Protein AF-A0A4U1ACB8-F1 (afdb_monomer)

pLDDT: mean 72.55, std 18.59, range [27.52, 96.5]

Secondary structure (DSSP, 8-state):
-HHHHHHHHHHHHHHHHHS---EEEEEETTTTEEEEESSHHHHHHHHHHTT-SEEEEE-TT--EEEEEE-TTT--EEEEPS--SS--GGGEEEEHHHHHHHHHHHHHHHHHHHHHHHHHHSS--HHHHHHHHHHHHHHHHH---HHHHHHHHHHHHHHHHH-HHHHHHHHHH-HHHHHHHHHHHHHHHHHHHHHHHHHHTTS------PPEEEEE-SS--SSS----PPPPHHHHTTEEEETTEEEETTS-EEEE-SSEEEES---HHHHHHHHHHHHHTT-SEEEEES-HHHHHHHHHHHHHTT-EEES----HHHHHHHHHHHT---------------S---HHHHHHHHHHHS-HHHHHHH-GGGHHHHHHHHHHHHHHHHTT--HHHHHHHHHHHHHHHHHHHHTTPPP----PPP--------------

Solvent-accessible surface area (backbone atoms only — not comparable to full-atom values): 24998 Å² total; per-residue (Å²): 130,71,68,64,61,52,51,59,47,54,50,50,51,52,51,64,68,69,50,59,58,63,33,30,42,34,64,31,82,90,71,84,40,73,47,79,35,59,37,62,67,55,42,52,53,50,24,59,74,57,70,37,62,52,35,35,40,32,40,50,88,67,51,77,40,45,32,34,55,40,85,87,80,70,45,50,24,31,45,59,92,82,68,96,64,98,53,88,85,45,55,78,44,47,45,67,59,52,42,54,50,49,20,53,53,27,41,48,51,46,50,51,51,52,53,55,53,68,72,53,82,70,74,55,63,69,57,34,34,52,50,33,53,50,41,54,58,27,55,73,36,36,73,52,68,69,48,42,42,59,43,18,40,54,51,41,54,45,37,73,74,34,66,49,23,32,51,40,32,52,73,77,32,49,67,56,48,53,52,21,48,54,49,34,48,56,44,52,59,51,50,52,54,49,56,51,61,75,62,67,84,71,83,94,79,88,79,83,54,65,25,35,43,28,61,62,50,96,76,67,89,76,71,75,88,70,78,61,76,70,55,76,79,50,60,81,55,36,54,74,57,91,55,33,36,35,32,91,87,71,49,44,39,36,50,70,85,54,37,38,38,23,74,61,69,49,65,68,61,42,49,50,52,47,52,52,41,46,68,69,65,48,52,31,34,35,38,46,50,44,69,68,39,35,50,48,44,44,36,54,33,47,64,73,71,28,46,69,40,78,62,86,85,52,74,68,52,52,53,51,32,25,62,75,59,71,51,78,84,83,81,89,81,82,88,79,76,88,82,81,84,90,73,81,48,71,35,45,50,52,18,54,40,48,72,74,43,56,52,69,60,26,18,72,77,38,66,83,36,43,44,45,32,53,48,54,51,52,51,52,54,47,36,50,75,72,66,48,52,73,71,56,41,50,53,52,49,54,51,51,53,52,54,51,32,60,32,24,54,72,69,40,74,62,76,76,82,82,75,81,76,77,77,78,77,77,81,78,88,75,89,87,91,86,134

Foldseek 3Di:
DQPVLLVVLVVVLVVLVPFDAWWKWAAQPVPRDIDIDQEPVVVVVVCVVSVHQWIWIAHSVGDIWIWGQDPPPRFIFTFAPDDPDDDPVRGDGGSVVVLVVLLVVLLVQLVVLLVSCVVNVDDDLVSLLSSLVSLVSSLSNHDDPVSNLSSLLSLVVSVVVPVSSVVNCVVPPVPSVVSSCVSNVVVVVVVVVVVVVVVPPDDDDDDQDKKKKFQPDLDQPDDDPPPQDQPPVCVVQWDDDPQKTAGPVGWIWGHPRRMIIGSDLDLVVLLSVLVVCVSSVRQEIEIDTDLSSLLSNCLNSVLVNHHYHPDDDDPVSVVVSCVSNVNPPDDDDDDDDDDDDDDCDPLNVLLVLLLPDDQVVSCVVPVLSVQLSVVLVVQLVVCVVVPHDPVSSVVSSVVSSVVQSVCSNVVHHDHDDDDPDDPPPPPPDDDDDDD

Radius of gyration: 29.56 Å; Cα contacts (8 Å, |Δi|>4): 516; chains: 1; bounding box: 98×89×75 Å

Sequence (435 aa):
MSKSTNNDFVEKLKYDLSKPKDRFEIHNPLYDSKKEVNTSQEAIKEANLVGSSRFQYITPEGKVYQIGKNKNDERWYQIERNPKYLNEKNYTLSLVDIQKSIDRKNLQSIRDNEKLRAALKEADPETNIKMAKADILSFRKIQDIGAQKAAAEIMAKNANTYPDYKKEIIKTSPETLRKIVEIASIKKSKSQFVAQKSQNNNNKKTSHSENTIESDEIFTASEPEKNPVLPPDLEKEYTKVGNKYYAENGSSFEDKGNRIETQSNEERVTSSMILIAKARGWNEIKVSGSESFKKEAWIEANSKGMHVKGYIPQRQDKEELSKRTGKMDYKRDGNQEEPESKSDTHSKKMAKTWATKDPQEAARIYPELANATALAVAIDKRAEADGLNPAQRAVVAARTKQNIINSIEKGNLPRMKIREEVEITTNRNEKELVR

Nearest PDB structures (foldseek):
  5om0-assembly2_B  TM=4.636E-01  e=6.109E+00  Homo sapiens
  5ulm-assembly1_A  TM=4.538E-01  e=9.023E+00  Homo sapiens

Mean predicted aligned error: 20.22 Å

Structure (mmCIF, N/CA/C/O backbone):
data_AF-A0A4U1ACB8-F1
#
_entry.id   AF-A0A4U1ACB8-F1
#
loop_
_atom_site.group_PDB
_atom_site.id
_atom_site.type_symbol
_atom_site.label_atom_id
_atom_site.label_alt_id
_atom_site.label_comp_id
_atom_site.label_asym_id
_atom_site.label_entity_id
_atom_site.label_seq_id
_atom_site.pdbx_PDB_ins_code
_atom_site.Cartn_x
_atom_site.Cartn_y
_atom_site.Cartn_z
_atom_site.occupancy
_atom_site.B_iso_or_equiv
_atom_site.auth_seq_id
_atom_site.auth_comp_id
_atom_site.auth_asym_id
_atom_site.auth_atom_id
_atom_site.pdbx_PDB_model_num
ATOM 1 N N . MET A 1 1 ? 44.678 0.855 -6.765 1.00 46.09 1 MET A N 1
ATOM 2 C CA . MET A 1 1 ? 43.722 1.292 -5.719 1.00 46.09 1 MET A CA 1
ATOM 3 C C . MET A 1 1 ? 42.396 0.501 -5.683 1.00 46.09 1 MET A C 1
ATOM 5 O O . MET A 1 1 ? 41.599 0.788 -4.808 1.00 46.09 1 MET A O 1
ATOM 9 N N . SER A 1 2 ? 42.135 -0.511 -6.536 1.00 54.66 2 SER A N 1
ATOM 10 C CA . SER A 1 2 ? 40.801 -1.160 -6.627 1.00 54.66 2 SER A CA 1
ATOM 11 C C . SER A 1 2 ? 40.541 -2.370 -5.711 1.00 54.66 2 SER A C 1
ATOM 13 O O . SER A 1 2 ? 39.385 -2.703 -5.479 1.00 54.66 2 SER A O 1
ATOM 15 N N . LYS A 1 3 ? 41.571 -3.048 -5.179 1.00 53.16 3 LYS A N 1
ATOM 16 C CA . LYS A 1 3 ? 41.375 -4.236 -4.317 1.00 53.16 3 LYS A CA 1
ATOM 17 C C . LYS A 1 3 ? 40.995 -3.890 -2.869 1.00 53.16 3 LYS A C 1
ATOM 19 O O . LYS A 1 3 ? 40.205 -4.612 -2.274 1.00 53.16 3 LYS A O 1
ATOM 24 N N . SER A 1 4 ? 41.515 -2.782 -2.330 1.00 55.88 4 SER A N 1
ATOM 25 C CA . SER A 1 4 ? 41.241 -2.349 -0.946 1.00 55.88 4 SER A CA 1
ATOM 26 C C . SER A 1 4 ? 39.773 -1.962 -0.754 1.00 55.88 4 SER A C 1
ATOM 28 O O . SER A 1 4 ? 39.135 -2.409 0.189 1.00 55.88 4 SER A O 1
ATOM 30 N N . THR A 1 5 ? 39.207 -1.212 -1.703 1.00 62.00 5 THR A N 1
ATOM 31 C CA . THR A 1 5 ? 37.811 -0.755 -1.664 1.00 62.00 5 THR A CA 1
ATOM 32 C C . THR A 1 5 ? 36.798 -1.887 -1.818 1.00 62.00 5 THR A C 1
ATOM 34 O O . THR A 1 5 ? 35.727 -1.817 -1.220 1.00 62.00 5 THR A O 1
ATOM 37 N N . ASN A 1 6 ? 37.120 -2.939 -2.581 1.00 66.38 6 ASN A N 1
ATOM 38 C CA . ASN A 1 6 ? 36.239 -4.103 -2.703 1.00 66.38 6 ASN A CA 1
ATOM 39 C C . ASN A 1 6 ? 36.215 -4.938 -1.409 1.00 66.38 6 ASN A C 1
ATOM 41 O O . ASN A 1 6 ? 35.159 -5.409 -0.995 1.00 66.38 6 ASN A O 1
ATOM 45 N N . ASN A 1 7 ? 37.358 -5.073 -0.729 1.00 71.12 7 ASN A N 1
ATOM 46 C CA . ASN A 1 7 ? 37.440 -5.836 0.517 1.00 71.12 7 ASN A CA 1
ATOM 47 C C . ASN A 1 7 ? 36.688 -5.144 1.668 1.00 71.12 7 ASN A C 1
ATOM 49 O O . ASN A 1 7 ? 35.849 -5.770 2.313 1.00 71.12 7 ASN A O 1
ATOM 53 N N . ASP A 1 8 ? 36.897 -3.837 1.855 1.00 74.38 8 ASP A N 1
ATOM 54 C CA . ASP A 1 8 ? 36.183 -3.047 2.872 1.00 74.38 8 ASP A CA 1
ATOM 55 C C . ASP A 1 8 ? 34.660 -3.080 2.659 1.00 74.38 8 ASP A C 1
ATOM 57 O O . ASP A 1 8 ? 33.867 -3.099 3.604 1.00 74.38 8 ASP A O 1
ATOM 61 N N . PHE A 1 9 ? 34.233 -3.129 1.396 1.00 72.81 9 PHE A N 1
ATOM 62 C CA . PHE A 1 9 ? 32.828 -3.236 1.035 1.00 72.81 9 PHE A CA 1
ATOM 63 C C . PHE A 1 9 ? 32.216 -4.596 1.384 1.00 72.81 9 PHE A C 1
ATOM 65 O O . PHE A 1 9 ? 31.145 -4.653 1.996 1.00 72.81 9 PHE A O 1
ATOM 72 N N . VAL A 1 10 ? 32.880 -5.688 1.002 1.00 76.69 10 VAL A N 1
ATOM 73 C CA . VAL A 1 10 ? 32.415 -7.045 1.309 1.00 76.69 10 VAL A CA 1
ATOM 74 C C . VAL A 1 10 ? 32.323 -7.246 2.822 1.00 76.69 10 VAL A C 1
ATOM 76 O O . VAL A 1 10 ? 31.348 -7.832 3.297 1.00 76.69 10 VAL A O 1
ATOM 79 N N . GLU A 1 11 ? 33.273 -6.707 3.588 1.00 81.81 11 GLU A N 1
ATOM 80 C CA . GLU A 1 11 ? 33.226 -6.727 5.052 1.00 81.81 11 GLU A CA 1
ATOM 81 C C . GLU A 1 11 ? 32.053 -5.914 5.612 1.00 81.81 11 GLU A C 1
ATOM 83 O O . GLU A 1 11 ? 31.327 -6.402 6.481 1.00 81.81 11 GLU A O 1
ATOM 88 N N . LYS A 1 12 ? 31.762 -4.731 5.055 1.00 78.19 12 LYS A N 1
ATOM 89 C CA . LYS A 1 12 ? 30.578 -3.951 5.448 1.00 78.19 12 LYS A CA 1
ATOM 90 C C . LYS A 1 12 ? 29.266 -4.696 5.175 1.00 78.19 12 LYS A C 1
ATOM 92 O O . LYS A 1 12 ? 28.384 -4.702 6.029 1.00 78.19 12 LYS A O 1
ATOM 97 N N . LEU A 1 13 ? 29.139 -5.368 4.029 1.00 79.62 13 LEU A N 1
ATOM 98 C CA . LEU A 1 13 ? 27.970 -6.198 3.705 1.00 79.62 13 LEU A CA 1
ATOM 99 C C . LEU A 1 13 ? 27.819 -7.390 4.651 1.00 79.62 13 LEU A C 1
ATOM 101 O O . LEU A 1 13 ? 26.709 -7.683 5.096 1.00 79.62 13 LEU A O 1
ATOM 105 N N . LYS A 1 14 ? 28.922 -8.083 4.959 1.00 80.88 14 LYS A N 1
ATOM 106 C CA . LYS A 1 14 ? 28.925 -9.180 5.936 1.00 80.88 14 LYS A CA 1
ATOM 107 C C . LYS A 1 14 ? 28.466 -8.679 7.302 1.00 80.88 14 LYS A C 1
ATOM 109 O O . LYS A 1 14 ? 27.591 -9.297 7.903 1.00 80.88 14 LYS A O 1
ATOM 114 N N . TYR A 1 15 ? 29.002 -7.545 7.748 1.00 79.94 15 TYR A N 1
ATOM 115 C CA . TYR A 1 15 ? 28.613 -6.894 8.995 1.00 79.94 15 TYR A CA 1
ATOM 116 C C . TYR A 1 15 ? 27.130 -6.489 9.003 1.00 79.94 15 TYR A C 1
ATOM 118 O O . TYR A 1 15 ? 26.403 -6.741 9.964 1.00 79.94 15 TYR A O 1
ATOM 126 N N . ASP A 1 16 ? 26.631 -5.908 7.911 1.00 76.06 16 ASP A N 1
ATOM 127 C CA . ASP A 1 16 ? 25.232 -5.498 7.809 1.00 76.06 16 ASP A CA 1
ATOM 128 C C . ASP A 1 16 ? 24.259 -6.680 7.760 1.00 76.06 16 ASP A C 1
ATOM 130 O O . ASP A 1 16 ? 23.124 -6.537 8.223 1.00 76.06 16 ASP A O 1
ATOM 134 N N . LEU A 1 17 ? 24.670 -7.828 7.221 1.00 81.81 17 LEU A N 1
ATOM 135 C CA . LEU A 1 17 ? 23.881 -9.061 7.218 1.00 81.81 17 LEU A CA 1
ATOM 136 C C . LEU A 1 17 ? 23.924 -9.798 8.562 1.00 81.81 17 LEU A C 1
ATOM 138 O O . LEU A 1 17 ? 22.952 -10.471 8.896 1.00 81.81 17 LEU A O 1
ATOM 142 N N . SER A 1 18 ? 25.015 -9.680 9.322 1.00 81.88 18 SER A N 1
ATOM 143 C CA . SER A 1 18 ? 25.175 -10.363 10.611 1.00 81.88 18 SER A CA 1
ATOM 144 C C . SER A 1 18 ? 24.555 -9.605 11.784 1.00 81.88 18 SER A C 1
ATOM 146 O O . SER A 1 18 ? 24.170 -10.227 12.774 1.00 81.88 18 SER A O 1
ATOM 148 N N . LYS A 1 19 ? 24.436 -8.272 11.698 1.00 80.50 19 LYS A N 1
ATOM 149 C CA . LYS A 1 19 ? 23.910 -7.475 12.811 1.00 80.50 19 LYS A CA 1
ATOM 150 C C . LYS A 1 19 ? 22.409 -7.714 13.043 1.00 80.50 19 LYS A C 1
ATOM 152 O O . LYS A 1 19 ? 21.638 -7.732 12.072 1.00 80.50 19 LYS A O 1
ATOM 157 N N . PRO A 1 20 ? 21.966 -7.802 14.313 1.00 83.88 20 PRO A N 1
ATOM 158 C CA . PRO A 1 20 ? 20.549 -7.798 14.649 1.00 83.88 20 PRO A CA 1
ATOM 159 C C . PRO A 1 20 ? 19.839 -6.597 14.019 1.00 83.88 20 PRO A C 1
ATOM 161 O O . PRO A 1 20 ? 20.413 -5.520 13.849 1.00 83.88 20 PRO A O 1
ATOM 164 N N . LYS A 1 21 ? 18.577 -6.778 13.640 1.00 88.62 21 LYS A N 1
ATOM 165 C CA . LYS A 1 21 ? 17.754 -5.728 13.027 1.00 88.62 21 LYS A CA 1
ATOM 166 C C . LYS A 1 21 ? 16.646 -5.317 13.983 1.00 88.62 21 LYS A C 1
ATOM 168 O O . LYS A 1 21 ? 16.281 -6.092 14.866 1.00 88.62 21 LYS A O 1
ATOM 173 N N . ASP A 1 22 ? 16.081 -4.134 13.743 1.00 92.56 22 ASP A N 1
ATOM 174 C CA . ASP A 1 22 ? 14.828 -3.716 14.371 1.00 92.56 22 ASP A CA 1
ATOM 175 C C . ASP A 1 22 ? 13.789 -4.846 14.203 1.00 92.56 22 ASP A C 1
ATOM 177 O O . ASP A 1 22 ? 13.553 -5.304 13.075 1.00 92.56 22 ASP A O 1
ATOM 181 N N . ARG A 1 23 ? 13.229 -5.341 15.310 1.00 95.19 23 ARG A N 1
ATOM 182 C CA . ARG A 1 23 ? 12.239 -6.430 15.328 1.00 95.19 23 ARG A CA 1
ATOM 183 C C . ARG A 1 23 ? 11.245 -6.256 16.468 1.00 95.19 23 ARG A C 1
ATOM 185 O O . ARG A 1 23 ? 11.516 -5.533 17.428 1.00 95.19 23 ARG A O 1
ATOM 192 N N . PHE A 1 24 ? 10.112 -6.934 16.361 1.00 96.50 24 PHE A N 1
ATOM 193 C CA . PHE A 1 24 ? 9.108 -6.988 17.414 1.00 96.50 24 PHE A CA 1
ATOM 194 C C . PHE A 1 24 ? 8.981 -8.417 17.935 1.00 96.50 24 PHE A C 1
ATOM 196 O O . PHE A 1 24 ? 8.950 -9.352 17.139 1.00 96.50 24 PHE A O 1
ATOM 203 N N . GLU A 1 25 ? 8.895 -8.580 19.252 1.00 96.25 25 GLU A N 1
ATOM 204 C CA . GLU A 1 25 ? 8.703 -9.879 19.902 1.00 96.25 25 GLU A CA 1
ATOM 205 C C . GLU A 1 25 ? 7.359 -9.900 20.632 1.00 96.25 25 GLU A C 1
ATOM 207 O O . GLU A 1 25 ? 7.108 -9.092 21.532 1.00 96.25 25 GLU A O 1
ATOM 212 N N . ILE A 1 26 ? 6.494 -10.836 20.246 1.00 95.25 26 ILE A N 1
ATOM 213 C CA . ILE A 1 26 ? 5.162 -11.027 20.813 1.00 95.25 26 ILE A CA 1
ATOM 214 C C . ILE A 1 26 ? 5.190 -12.303 21.639 1.00 95.25 26 ILE A C 1
ATOM 216 O O . ILE A 1 26 ? 5.499 -13.378 21.128 1.00 95.25 26 ILE A O 1
ATOM 220 N N . HIS A 1 27 ? 4.878 -12.176 22.926 1.00 88.38 27 HIS A N 1
ATOM 221 C CA . HIS A 1 27 ? 4.777 -13.315 23.824 1.00 88.38 27 HIS A CA 1
ATOM 222 C C . HIS A 1 27 ? 3.375 -13.918 23.748 1.00 88.38 27 HIS A C 1
ATOM 224 O O . HIS A 1 27 ? 2.382 -13.202 23.886 1.00 88.38 27 HIS A O 1
ATOM 230 N N . ASN A 1 28 ? 3.311 -15.228 23.539 1.00 80.88 28 ASN A N 1
ATOM 231 C CA . ASN A 1 28 ? 2.083 -15.995 23.584 1.00 80.88 28 ASN A CA 1
ATOM 232 C C . ASN A 1 28 ? 1.933 -16.613 24.987 1.00 80.88 28 ASN A C 1
ATOM 234 O O . ASN A 1 28 ? 2.657 -17.562 25.302 1.00 80.88 28 ASN A O 1
ATOM 238 N N . PRO A 1 29 ? 1.003 -16.108 25.819 1.00 74.06 29 PRO A N 1
ATOM 239 C CA . PRO A 1 29 ? 0.864 -16.546 27.206 1.00 74.06 29 PRO A CA 1
ATOM 240 C C . PRO A 1 29 ? 0.333 -17.980 27.337 1.00 74.06 29 PRO A C 1
ATOM 242 O O . PRO A 1 29 ? 0.476 -18.578 28.397 1.00 74.06 29 PRO A O 1
ATOM 245 N N . LEU A 1 30 ? -0.279 -18.537 26.285 1.00 72.62 30 LEU A N 1
ATOM 246 C CA . LEU A 1 30 ? -0.860 -19.883 26.315 1.00 72.62 30 LEU A CA 1
ATOM 247 C C . LEU A 1 30 ? 0.186 -20.989 26.141 1.00 72.62 30 LEU A C 1
ATOM 249 O O . LEU A 1 30 ? -0.038 -22.110 26.584 1.00 72.62 30 LEU A O 1
ATOM 253 N N . TYR A 1 31 ? 1.311 -20.685 25.491 1.00 76.25 31 TYR A N 1
ATOM 254 C CA . TYR A 1 31 ? 2.311 -21.683 25.094 1.00 76.25 31 TYR A CA 1
ATOM 255 C C . TYR A 1 31 ? 3.735 -21.320 25.532 1.00 76.25 31 TYR A C 1
ATOM 257 O O . TYR A 1 31 ? 4.681 -21.887 24.993 1.00 76.25 31 TYR A O 1
ATOM 265 N N . ASP A 1 32 ? 3.886 -20.338 26.431 1.00 80.75 32 ASP A N 1
ATOM 266 C CA . ASP A 1 32 ? 5.171 -19.764 26.872 1.00 80.75 32 ASP A CA 1
ATOM 267 C C . ASP A 1 32 ? 6.174 -19.575 25.716 1.00 80.75 32 ASP A C 1
ATOM 269 O O . ASP A 1 32 ? 7.355 -19.912 25.783 1.00 80.75 32 ASP A O 1
ATOM 273 N N . SER A 1 33 ? 5.668 -19.082 24.585 1.00 85.69 33 SER A N 1
ATOM 274 C CA . SER A 1 33 ? 6.439 -18.957 23.351 1.00 85.69 33 SER A CA 1
ATOM 275 C C . SER A 1 33 ? 6.532 -17.503 22.919 1.00 85.69 33 SER A C 1
ATOM 277 O O . SER A 1 33 ? 5.755 -16.640 23.339 1.00 85.69 33 SER A O 1
ATOM 279 N N . LYS A 1 34 ? 7.540 -17.203 22.103 1.00 89.94 34 LYS A N 1
ATOM 280 C CA . LYS A 1 34 ? 7.754 -15.873 21.537 1.00 89.94 34 LYS A CA 1
ATOM 281 C C . LYS A 1 34 ? 7.750 -15.971 20.026 1.00 89.94 34 LYS A C 1
ATOM 283 O O . LYS A 1 34 ? 8.399 -16.848 19.461 1.00 89.94 34 LYS A O 1
ATOM 288 N N . LYS A 1 35 ? 7.050 -15.043 19.381 1.00 92.62 35 LYS A N 1
ATOM 289 C CA . LYS A 1 35 ? 7.095 -14.873 17.934 1.00 92.62 35 LYS A CA 1
ATOM 290 C C . LYS A 1 35 ? 7.780 -13.567 17.589 1.00 92.62 35 LYS A C 1
ATOM 292 O O . LYS A 1 35 ? 7.370 -12.504 18.055 1.00 92.62 35 LYS A O 1
ATOM 297 N N . GLU A 1 36 ? 8.798 -13.663 16.746 1.00 94.19 36 GLU A N 1
ATOM 298 C CA . GLU A 1 36 ? 9.464 -12.499 16.180 1.00 94.19 36 GLU A CA 1
ATOM 299 C C . GLU A 1 36 ? 8.807 -12.095 14.861 1.00 94.19 36 GLU A C 1
ATOM 301 O O . GLU A 1 36 ? 8.527 -12.933 14.001 1.00 94.19 36 GLU A O 1
ATOM 306 N N . VAL A 1 37 ? 8.586 -10.796 14.687 1.00 94.38 37 VAL A N 1
ATOM 307 C CA . VAL A 1 37 ? 8.067 -10.214 13.447 1.00 94.38 37 VAL A CA 1
ATOM 308 C C . VAL A 1 37 ? 8.836 -8.950 13.077 1.00 94.38 37 VAL A C 1
ATOM 310 O O . VAL A 1 37 ? 9.540 -8.348 13.893 1.00 94.38 37 VAL A O 1
ATOM 313 N N . ASN A 1 38 ? 8.734 -8.550 11.813 1.00 91.38 38 ASN A N 1
ATOM 314 C CA . ASN A 1 38 ? 9.605 -7.534 11.230 1.00 91.38 38 ASN A CA 1
ATOM 315 C C . ASN A 1 38 ? 8.969 -6.150 11.173 1.00 91.38 38 ASN A C 1
ATOM 317 O O . ASN A 1 38 ? 9.688 -5.164 11.010 1.00 91.38 38 ASN A O 1
ATOM 321 N N . THR A 1 39 ? 7.645 -6.076 11.286 1.00 94.75 39 THR A N 1
ATOM 322 C CA . THR A 1 39 ? 6.906 -4.829 11.123 1.00 94.75 39 THR A CA 1
ATOM 323 C C . THR A 1 39 ? 5.833 -4.642 12.189 1.00 94.75 39 THR A C 1
ATOM 325 O O . THR A 1 39 ? 5.340 -5.602 12.782 1.00 94.75 39 THR A O 1
ATOM 328 N N . SER A 1 40 ? 5.436 -3.393 12.419 1.00 91.88 40 SER A N 1
ATOM 329 C CA . SER A 1 40 ? 4.422 -3.053 13.415 1.00 91.88 40 SER A CA 1
ATOM 330 C C . SER A 1 40 ? 3.042 -3.627 13.084 1.00 91.88 40 SER A C 1
ATOM 332 O O . SER A 1 40 ? 2.326 -4.030 13.995 1.00 91.88 40 SER A O 1
ATOM 334 N N . GLN A 1 41 ? 2.665 -3.727 11.802 1.00 91.12 41 GLN A N 1
ATOM 335 C CA . GLN A 1 41 ? 1.384 -4.347 11.410 1.00 91.12 41 GLN A CA 1
ATOM 336 C C . GLN A 1 41 ? 1.378 -5.849 11.700 1.00 91.12 41 GLN A C 1
ATOM 338 O O . GLN A 1 41 ? 0.377 -6.362 12.196 1.00 91.12 41 GLN A O 1
ATOM 343 N N . GLU A 1 42 ? 2.483 -6.551 11.427 1.00 93.12 42 GLU A N 1
ATOM 344 C CA . GLU A 1 42 ? 2.624 -7.962 11.805 1.00 93.12 42 GLU A CA 1
ATOM 345 C C . GLU A 1 42 ? 2.558 -8.124 13.326 1.00 93.12 42 GLU A C 1
ATOM 347 O O . GLU A 1 42 ? 1.899 -9.040 13.812 1.00 93.12 42 GLU A O 1
ATOM 352 N N . ALA A 1 43 ? 3.171 -7.203 14.077 1.00 94.38 43 ALA A N 1
ATOM 353 C CA . ALA A 1 43 ? 3.157 -7.230 15.535 1.00 94.38 43 ALA A CA 1
ATOM 354 C C . ALA A 1 43 ? 1.755 -7.025 16.111 1.00 94.38 43 ALA A C 1
ATOM 356 O O . ALA A 1 43 ? 1.340 -7.788 16.976 1.00 94.38 43 ALA A O 1
ATOM 357 N N . ILE A 1 44 ? 0.998 -6.052 15.596 1.00 90.75 44 ILE A N 1
ATOM 358 C CA . ILE A 1 44 ? -0.403 -5.837 15.984 1.00 90.75 44 ILE A CA 1
ATOM 359 C C . ILE A 1 44 ? -1.243 -7.071 15.647 1.00 90.75 44 ILE A C 1
ATOM 361 O O . ILE A 1 44 ? -2.028 -7.522 16.479 1.00 90.75 44 ILE A O 1
ATOM 365 N N . LYS A 1 45 ? -1.082 -7.621 14.436 1.00 90.62 45 LYS A N 1
ATOM 366 C CA . LYS A 1 45 ? -1.818 -8.812 13.998 1.00 90.62 45 LYS A CA 1
ATOM 367 C C . LYS A 1 45 ? -1.564 -9.984 14.940 1.00 90.62 45 LYS A C 1
ATOM 369 O O . LYS A 1 45 ? -2.516 -10.630 15.366 1.00 90.62 45 LYS A O 1
ATOM 374 N N . GLU A 1 46 ? -0.303 -10.231 15.281 1.00 90.88 46 GLU A N 1
ATOM 375 C CA . GLU A 1 46 ? 0.058 -11.317 16.184 1.00 90.88 46 GLU A CA 1
ATOM 376 C C . GLU A 1 46 ? -0.429 -11.067 17.610 1.00 90.88 46 GLU A C 1
ATOM 378 O O . GLU A 1 46 ? -1.003 -11.958 18.224 1.00 90.88 46 GLU A O 1
ATOM 383 N N . ALA A 1 47 ? -0.244 -9.852 18.130 1.00 87.75 47 ALA A N 1
ATOM 384 C CA . ALA A 1 47 ? -0.684 -9.494 19.471 1.00 87.75 47 ALA A CA 1
ATOM 385 C C . ALA A 1 47 ? -2.199 -9.678 19.626 1.00 87.75 47 ALA A C 1
ATOM 387 O O . ALA A 1 47 ? -2.640 -10.286 20.596 1.00 87.75 47 ALA A O 1
ATOM 388 N N . ASN A 1 48 ? -2.986 -9.244 18.637 1.00 88.31 48 ASN A N 1
ATOM 389 C CA . ASN A 1 48 ? -4.430 -9.462 18.620 1.00 88.31 48 ASN A CA 1
ATOM 390 C C . ASN A 1 48 ? -4.786 -10.955 18.548 1.00 88.31 48 ASN A C 1
ATOM 392 O O . ASN A 1 48 ? -5.688 -11.390 19.257 1.00 88.31 48 ASN A O 1
ATOM 396 N N . LEU A 1 49 ? -4.069 -11.736 17.730 1.00 86.50 49 LEU A N 1
ATOM 397 C CA . LEU A 1 49 ? -4.294 -13.178 17.581 1.00 86.50 49 LEU A CA 1
ATOM 398 C C . LEU A 1 49 ? -4.106 -13.934 18.904 1.00 86.50 49 LEU A C 1
ATOM 400 O O . LEU A 1 49 ? -4.876 -14.840 19.202 1.00 86.50 49 LEU A O 1
ATOM 404 N N . VAL A 1 50 ? -3.103 -13.555 19.699 1.00 85.94 50 VAL A N 1
ATOM 405 C CA . VAL A 1 50 ? -2.798 -14.202 20.989 1.00 85.94 50 VAL A CA 1
ATOM 406 C C . VAL A 1 50 ? -3.443 -13.499 22.190 1.00 85.94 50 VAL A C 1
ATOM 408 O O . VAL A 1 50 ? -3.132 -13.827 23.334 1.00 85.94 50 VAL A O 1
ATOM 411 N N . GLY A 1 51 ? -4.312 -12.508 21.957 1.00 85.00 51 GLY A N 1
ATOM 412 C CA . GLY A 1 51 ? -4.971 -11.737 23.016 1.00 85.00 51 GLY A CA 1
ATOM 413 C C . GLY A 1 51 ? -4.022 -10.880 23.865 1.00 85.00 51 GLY A C 1
ATOM 414 O O . GLY A 1 51 ? -4.364 -10.495 24.984 1.00 85.00 51 GLY A O 1
ATOM 415 N N . SER A 1 52 ? -2.822 -10.572 23.366 1.00 86.12 52 SER A N 1
ATOM 416 C CA . SER A 1 52 ? -1.857 -9.751 24.089 1.00 86.12 52 SER A CA 1
ATOM 417 C C . SER A 1 52 ? -2.140 -8.259 23.919 1.00 86.12 52 SER A C 1
ATOM 419 O O . SER A 1 52 ? -2.296 -7.750 22.812 1.00 86.12 52 SER A O 1
ATOM 421 N N . SER A 1 53 ? -2.122 -7.523 25.032 1.00 86.12 53 SER A N 1
ATOM 422 C CA . SER A 1 53 ? -2.203 -6.053 25.065 1.00 86.12 53 SER A CA 1
ATOM 423 C C . SER A 1 53 ? -0.832 -5.365 25.077 1.00 86.12 53 SER A C 1
ATOM 425 O O . SER A 1 53 ? -0.756 -4.136 25.159 1.00 86.12 53 SER A O 1
ATOM 427 N N . ARG A 1 54 ? 0.257 -6.145 25.023 1.00 90.00 54 ARG A N 1
ATOM 428 C CA . ARG A 1 54 ? 1.636 -5.645 25.028 1.00 90.00 54 ARG A CA 1
ATOM 429 C C . ARG A 1 54 ? 2.583 -6.530 24.219 1.00 90.00 54 ARG A C 1
ATOM 431 O O . ARG A 1 54 ? 2.410 -7.742 24.144 1.00 90.00 54 ARG A O 1
ATOM 438 N N . PHE A 1 55 ? 3.626 -5.943 23.664 1.00 94.88 55 PHE A N 1
ATOM 439 C CA . PHE A 1 55 ? 4.730 -6.675 23.045 1.00 94.88 55 PHE A CA 1
ATOM 440 C C . PHE A 1 55 ? 6.012 -5.854 23.120 1.00 94.88 55 PHE A C 1
ATOM 442 O O . PHE A 1 55 ? 6.007 -4.725 23.606 1.00 94.88 55 PHE A O 1
ATOM 449 N N . GLN A 1 56 ? 7.125 -6.422 22.672 1.00 95.50 56 GLN A N 1
ATOM 450 C CA . GLN A 1 56 ? 8.426 -5.769 22.743 1.00 95.50 56 GLN A CA 1
ATOM 451 C C . GLN A 1 56 ? 8.861 -5.277 21.370 1.00 95.50 56 GLN A C 1
ATOM 453 O O . GLN A 1 56 ? 8.645 -5.945 20.365 1.00 95.50 56 GLN A O 1
ATOM 458 N N . TYR A 1 57 ? 9.496 -4.113 21.339 1.00 95.19 57 TYR A N 1
ATOM 459 C CA . TYR A 1 57 ? 10.271 -3.612 20.214 1.00 95.19 57 TYR A CA 1
ATOM 460 C C . TYR A 1 57 ? 11.750 -3.653 20.591 1.00 95.19 57 TYR A C 1
ATOM 462 O O . TYR A 1 57 ? 12.133 -3.143 21.644 1.00 95.19 57 TYR A O 1
ATOM 470 N N . ILE A 1 58 ? 12.575 -4.265 19.747 1.00 94.56 58 ILE A N 1
ATOM 471 C CA . ILE A 1 58 ? 13.995 -4.480 20.014 1.00 94.56 58 ILE A CA 1
ATOM 472 C C . ILE A 1 58 ? 14.818 -3.871 18.888 1.00 94.56 58 ILE A C 1
ATOM 474 O O . ILE A 1 58 ? 14.612 -4.190 17.715 1.00 94.56 58 ILE A O 1
ATOM 478 N N . THR A 1 59 ? 15.754 -2.995 19.248 1.00 92.25 59 THR A N 1
ATOM 479 C CA . THR A 1 59 ? 16.640 -2.326 18.285 1.00 92.25 59 THR A CA 1
ATOM 480 C C . THR A 1 59 ? 17.828 -3.216 17.892 1.00 92.25 59 THR A C 1
ATOM 482 O O . THR A 1 59 ? 18.122 -4.194 18.587 1.00 92.25 59 THR A O 1
ATOM 485 N N . PRO A 1 60 ? 18.564 -2.878 16.814 1.00 87.81 60 PRO A N 1
ATOM 486 C CA . PRO A 1 60 ? 19.807 -3.547 16.430 1.00 87.81 60 PRO A CA 1
ATOM 487 C C . PRO A 1 60 ? 20.836 -3.660 17.558 1.00 87.81 60 PRO A C 1
ATOM 489 O O . PRO A 1 60 ? 21.563 -4.643 17.636 1.00 87.81 60 PRO A O 1
ATOM 492 N N . GLU A 1 61 ? 20.872 -2.673 18.455 1.00 89.06 61 GLU A N 1
ATOM 493 C CA . GLU A 1 61 ? 21.781 -2.622 19.604 1.00 89.06 61 GLU A CA 1
ATOM 494 C C . GLU A 1 61 ? 21.285 -3.459 20.798 1.00 89.06 61 GLU A C 1
ATOM 496 O O . GLU A 1 61 ? 21.890 -3.429 21.867 1.00 89.06 61 GLU A O 1
ATOM 501 N N . GLY A 1 62 ? 20.161 -4.168 20.655 1.00 89.69 62 GLY A N 1
ATOM 502 C CA . GLY A 1 62 ? 19.565 -4.988 21.710 1.00 89.69 62 GLY A CA 1
ATOM 503 C C . GLY A 1 62 ? 18.761 -4.199 22.746 1.00 89.69 62 GLY A C 1
ATOM 504 O O . GLY A 1 62 ? 18.368 -4.761 23.768 1.00 89.69 62 GLY A O 1
ATOM 505 N N . LYS A 1 63 ? 18.483 -2.908 22.513 1.00 90.44 63 LYS A N 1
ATOM 506 C CA . LYS A 1 63 ? 17.634 -2.124 23.421 1.00 90.44 63 LYS A CA 1
ATOM 507 C C . LYS A 1 63 ? 16.188 -2.583 23.295 1.00 90.44 63 LYS A C 1
ATOM 509 O O . LYS A 1 63 ? 15.640 -2.585 22.196 1.00 90.44 63 LYS A O 1
ATOM 514 N N . VAL A 1 64 ? 15.582 -2.932 24.428 1.00 92.25 64 VAL A N 1
ATOM 515 C CA . VAL A 1 64 ? 14.204 -3.429 24.507 1.00 92.25 64 VAL A CA 1
ATOM 516 C C . VAL A 1 64 ? 13.271 -2.327 24.997 1.00 92.25 64 VAL A C 1
ATOM 518 O O . VAL A 1 64 ? 13.462 -1.768 26.078 1.00 92.25 64 VAL A O 1
ATOM 521 N N . TYR A 1 65 ? 12.226 -2.067 24.223 1.00 91.44 65 TYR A N 1
ATOM 522 C CA . TYR A 1 65 ? 11.151 -1.131 24.524 1.00 91.44 65 TYR A CA 1
ATOM 523 C C . TYR A 1 65 ? 9.826 -1.888 24.626 1.00 91.44 65 TYR A C 1
ATOM 525 O O . TYR A 1 65 ? 9.523 -2.727 23.781 1.00 91.44 65 TYR A O 1
ATOM 533 N N . GLN A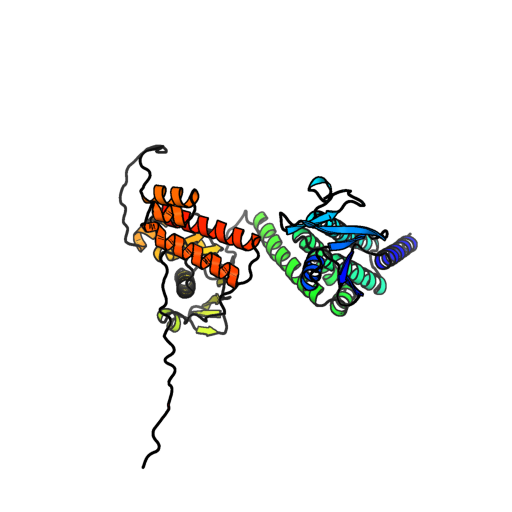 1 66 ? 9.025 -1.601 25.652 1.00 92.00 66 GLN A N 1
ATOM 534 C CA . GLN A 1 66 ? 7.679 -2.170 25.764 1.00 92.00 66 GLN A CA 1
ATOM 535 C C . GLN A 1 66 ? 6.710 -1.343 24.926 1.00 92.00 66 GLN A C 1
ATOM 537 O O . GLN A 1 66 ? 6.708 -0.119 25.020 1.00 92.00 66 GLN A O 1
ATOM 542 N N . ILE A 1 67 ? 5.879 -2.010 24.136 1.00 92.94 67 ILE A N 1
ATOM 543 C CA . ILE A 1 67 ? 4.801 -1.416 23.354 1.00 92.94 67 ILE A CA 1
ATOM 544 C C . ILE A 1 67 ? 3.480 -1.897 23.951 1.00 92.94 67 ILE A C 1
ATOM 546 O O . ILE A 1 67 ? 3.288 -3.099 24.128 1.00 92.94 67 ILE A O 1
ATOM 550 N N . GLY A 1 68 ? 2.573 -0.978 24.272 1.00 88.81 68 GLY A N 1
ATOM 551 C CA . GLY A 1 68 ? 1.266 -1.289 24.854 1.00 88.81 68 GLY A CA 1
ATOM 552 C C . GLY A 1 68 ? 0.115 -0.684 24.073 1.00 88.81 68 GLY A C 1
ATOM 553 O O . GLY A 1 68 ? 0.259 0.393 23.489 1.00 88.81 68 GLY A O 1
ATOM 554 N N . LYS A 1 69 ? -1.031 -1.371 24.092 1.00 87.94 69 LYS A N 1
ATOM 555 C CA . LYS A 1 69 ? -2.297 -0.852 23.566 1.00 87.94 69 LYS A CA 1
ATOM 556 C C . LYS A 1 69 ? -2.917 0.104 24.589 1.00 87.94 69 LYS A C 1
ATOM 558 O O . LYS A 1 69 ? -3.231 -0.296 25.711 1.00 87.94 69 LYS A O 1
ATOM 563 N N . ASN A 1 70 ? -3.103 1.358 24.200 1.00 81.25 70 ASN A N 1
ATOM 564 C CA . ASN A 1 70 ? -3.857 2.335 24.969 1.00 81.25 70 ASN A CA 1
ATOM 565 C C . ASN A 1 70 ? -5.352 1.989 24.888 1.00 81.25 70 ASN A C 1
ATOM 567 O O . ASN A 1 70 ? -5.886 1.720 23.815 1.00 81.25 70 ASN A O 1
ATOM 571 N N . LYS A 1 71 ? -6.027 1.952 26.040 1.00 78.31 71 LYS A N 1
ATOM 572 C CA . LYS A 1 71 ? -7.439 1.559 26.140 1.00 78.31 71 LYS A CA 1
ATOM 573 C C . LYS A 1 71 ? -8.403 2.629 25.620 1.00 78.31 71 LYS A C 1
ATOM 575 O O . LYS A 1 71 ? -9.516 2.279 25.256 1.00 78.31 71 LYS A O 1
ATOM 580 N N . ASN A 1 72 ? -7.986 3.895 25.592 1.00 76.69 72 ASN A N 1
ATOM 581 C CA . ASN A 1 72 ? -8.876 5.009 25.258 1.00 76.69 72 ASN A CA 1
ATOM 582 C C . ASN A 1 72 ? -9.034 5.199 23.745 1.00 76.69 72 ASN A C 1
ATOM 584 O O . ASN A 1 72 ? -10.135 5.438 23.266 1.00 76.69 72 ASN A O 1
ATOM 588 N N . ASP A 1 73 ? -7.936 5.104 22.994 1.00 80.12 73 ASP A N 1
ATOM 589 C CA . ASP A 1 73 ? -7.910 5.327 21.542 1.00 80.12 73 ASP A CA 1
ATOM 590 C C . ASP A 1 73 ? -7.605 4.051 20.741 1.00 80.12 73 ASP A C 1
ATOM 592 O O . ASP A 1 73 ? -7.512 4.094 19.514 1.00 80.12 73 ASP A O 1
ATOM 596 N N . GLU A 1 74 ? -7.416 2.928 21.440 1.00 80.38 74 GLU A N 1
ATOM 597 C CA . GLU A 1 74 ? -7.032 1.624 20.898 1.00 80.38 74 GLU A CA 1
ATOM 598 C C . GLU A 1 74 ? -5.709 1.591 20.113 1.00 80.38 74 GLU A C 1
ATOM 600 O O . GLU A 1 74 ? -5.413 0.605 19.426 1.00 80.38 74 GLU A O 1
ATOM 605 N N . ARG A 1 75 ? -4.880 2.636 20.218 1.00 84.75 75 ARG A N 1
ATOM 606 C CA . ARG A 1 75 ? -3.599 2.738 19.511 1.00 84.75 75 ARG A CA 1
ATOM 607 C C . ARG A 1 75 ? -2.455 2.180 20.343 1.00 84.75 75 ARG A C 1
ATOM 609 O O . ARG A 1 75 ? -2.543 2.019 21.556 1.00 84.75 75 ARG A O 1
ATOM 616 N N . TRP A 1 76 ? -1.352 1.884 19.666 1.00 90.31 76 TRP A N 1
ATOM 617 C CA . TRP A 1 76 ? -0.167 1.295 20.277 1.00 90.31 76 TRP A CA 1
ATOM 618 C C . TRP A 1 76 ? 0.941 2.326 20.445 1.00 90.31 76 TRP A C 1
ATOM 620 O O . TRP A 1 76 ? 1.263 3.069 19.512 1.00 90.31 76 TRP A O 1
ATOM 630 N N . TYR A 1 77 ? 1.558 2.321 21.620 1.00 88.62 77 TYR A N 1
ATOM 631 C CA . TYR A 1 77 ? 2.581 3.284 22.006 1.00 88.62 77 TYR A CA 1
ATOM 632 C C . TYR A 1 77 ? 3.717 2.597 22.751 1.00 88.62 77 TYR A C 1
ATOM 634 O O . TYR A 1 77 ? 3.503 1.627 23.480 1.00 88.62 77 TYR A O 1
ATOM 642 N N . GLN A 1 78 ? 4.920 3.139 22.609 1.00 89.25 78 GLN A N 1
ATOM 643 C CA . GLN A 1 78 ? 6.018 2.833 23.507 1.00 89.25 78 GLN A CA 1
ATOM 644 C C . GLN A 1 78 ? 5.685 3.321 24.915 1.00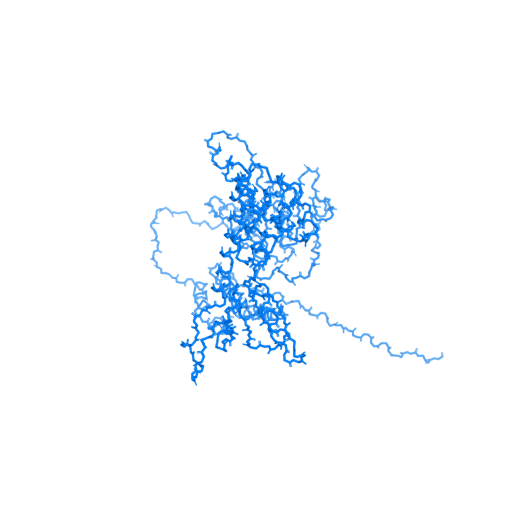 89.25 78 GLN A C 1
ATOM 646 O O . GLN A 1 78 ? 5.308 4.477 25.111 1.00 89.25 78 GLN A O 1
ATOM 651 N N . ILE A 1 79 ? 5.862 2.430 25.882 1.00 83.88 79 ILE A N 1
ATOM 652 C CA . ILE A 1 79 ? 5.692 2.689 27.306 1.00 83.88 79 ILE A CA 1
ATOM 653 C C . ILE A 1 79 ? 7.062 3.023 27.895 1.00 83.88 79 ILE A C 1
ATOM 655 O O . ILE A 1 79 ? 8.057 2.344 27.614 1.00 83.88 79 ILE A O 1
ATOM 659 N N . GLU A 1 80 ? 7.124 4.061 28.723 1.00 71.00 80 GLU A N 1
ATOM 660 C CA . GLU A 1 80 ? 8.323 4.372 29.497 1.00 71.00 80 GLU A CA 1
ATOM 661 C C . GLU A 1 80 ? 8.671 3.245 30.489 1.00 71.00 80 GLU A C 1
ATOM 663 O O . GLU A 1 80 ? 7.809 2.508 30.978 1.00 71.00 80 GLU A O 1
ATOM 668 N N . ARG A 1 81 ? 9.963 3.079 30.793 1.00 57.12 81 ARG A N 1
ATOM 669 C CA . ARG A 1 81 ? 10.409 2.104 31.793 1.00 57.12 81 ARG A CA 1
ATOM 670 C C . ARG A 1 81 ? 10.089 2.665 33.189 1.00 57.12 81 ARG A C 1
ATOM 672 O O . ARG A 1 81 ? 10.735 3.610 33.619 1.00 57.12 81 ARG A O 1
ATOM 679 N N . ASN A 1 82 ? 9.162 2.015 33.899 1.00 53.34 82 ASN A N 1
ATOM 680 C CA . ASN A 1 82 ? 8.834 2.207 35.325 1.00 53.34 82 ASN A CA 1
ATOM 681 C C . ASN A 1 82 ? 7.901 3.388 35.722 1.00 53.34 82 ASN A C 1
ATOM 683 O O . ASN A 1 82 ? 8.243 4.156 36.623 1.00 53.34 82 ASN A O 1
ATOM 687 N N . PRO A 1 83 ? 6.695 3.543 35.137 1.00 49.72 83 PRO A N 1
ATOM 688 C CA . PRO A 1 83 ? 5.729 4.519 35.632 1.00 49.72 83 PRO A CA 1
ATOM 689 C C . PRO A 1 83 ? 4.986 3.991 36.872 1.00 49.72 83 PRO A C 1
ATOM 691 O O . PRO A 1 83 ? 4.431 2.894 36.859 1.00 49.72 83 PRO A O 1
ATOM 694 N N . LYS A 1 84 ? 4.911 4.799 37.939 1.00 45.44 84 LYS A N 1
ATOM 695 C CA . LYS A 1 84 ? 4.178 4.473 39.184 1.00 45.44 84 LYS A CA 1
ATOM 696 C C . LYS A 1 84 ? 2.656 4.319 38.965 1.00 45.44 84 LYS A C 1
ATOM 698 O O . LYS A 1 84 ? 2.000 3.650 39.752 1.00 45.44 84 LYS A O 1
ATOM 703 N N . TYR A 1 85 ? 2.117 4.897 37.882 1.00 45.94 85 TYR A N 1
ATOM 704 C CA . TYR A 1 85 ? 0.723 4.791 37.421 1.00 45.94 85 TYR A CA 1
ATOM 705 C C . TYR A 1 85 ? 0.673 4.921 35.897 1.00 45.94 85 TYR A C 1
ATOM 707 O O . TYR A 1 85 ? 1.345 5.804 35.383 1.00 45.94 85 TYR A O 1
ATOM 715 N N . LEU A 1 86 ? -0.129 4.124 35.180 1.00 48.03 86 LEU A N 1
ATOM 716 C CA . LEU A 1 86 ? -0.346 4.247 33.726 1.00 48.03 86 LEU A CA 1
ATOM 717 C C . LEU A 1 86 ? -1.309 5.414 33.412 1.00 48.03 86 LEU A C 1
ATOM 719 O O . LEU A 1 86 ? -2.514 5.268 33.592 1.00 48.03 86 LEU A O 1
ATOM 723 N N . ASN A 1 87 ? -0.805 6.559 32.938 1.00 53.41 87 ASN A N 1
ATOM 724 C CA . ASN A 1 87 ? -1.609 7.675 32.417 1.00 53.41 87 ASN A CA 1
ATOM 725 C C . ASN A 1 87 ? -1.049 8.180 31.066 1.00 53.41 87 ASN A C 1
ATOM 727 O O . ASN A 1 87 ? 0.011 7.729 30.630 1.00 53.41 87 ASN A O 1
ATOM 731 N N . GLU A 1 88 ? -1.757 9.106 30.402 1.00 49.97 88 GLU A N 1
ATOM 732 C CA . GLU A 1 88 ? -1.406 9.656 29.073 1.00 49.97 88 GLU A CA 1
ATOM 733 C C . GLU A 1 88 ? 0.023 10.225 28.977 1.00 49.97 88 GLU A C 1
ATOM 735 O O . GLU A 1 88 ? 0.563 10.326 27.880 1.00 49.97 88 GLU A O 1
ATOM 740 N N . LYS A 1 89 ? 0.668 10.543 30.110 1.00 49.34 89 LYS A N 1
ATOM 741 C CA . LYS A 1 89 ? 2.029 11.097 30.161 1.00 49.34 89 LYS A CA 1
ATOM 742 C C . LYS A 1 89 ? 3.148 10.051 30.054 1.00 49.34 89 LYS A C 1
ATOM 744 O O . LYS A 1 89 ? 4.297 10.448 29.923 1.00 49.34 89 LYS A O 1
ATOM 749 N N . ASN A 1 90 ? 2.845 8.747 30.076 1.00 59.34 90 ASN A N 1
ATOM 750 C CA . ASN A 1 90 ? 3.866 7.680 30.025 1.00 59.34 90 ASN A CA 1
ATOM 751 C C . ASN A 1 90 ? 4.069 7.057 28.635 1.00 59.34 90 ASN A C 1
ATOM 753 O O . ASN A 1 90 ? 4.813 6.079 28.493 1.00 59.34 90 ASN A O 1
ATOM 757 N N . TYR A 1 91 ? 3.359 7.563 27.626 1.00 61.00 91 TYR A N 1
ATOM 758 C CA . TYR A 1 91 ? 3.520 7.150 26.239 1.00 61.00 91 TYR A CA 1
ATOM 759 C C . TYR A 1 91 ? 4.518 8.081 25.559 1.00 61.00 91 TYR A C 1
ATOM 761 O O . TYR A 1 91 ? 4.276 9.280 25.453 1.00 61.00 91 TYR A O 1
ATOM 769 N N . THR A 1 92 ? 5.649 7.543 25.108 1.00 70.44 92 THR A N 1
ATOM 770 C CA . THR A 1 92 ? 6.740 8.376 24.575 1.00 70.44 92 THR A CA 1
ATOM 771 C C . THR A 1 92 ? 6.705 8.489 23.055 1.00 70.44 92 THR A C 1
ATOM 773 O O . THR A 1 92 ? 6.886 9.572 22.506 1.00 70.44 92 THR A O 1
ATOM 776 N N . LEU A 1 93 ? 6.459 7.380 22.356 1.00 81.75 93 LEU A N 1
ATOM 777 C CA . LEU A 1 93 ? 6.472 7.296 20.894 1.00 81.75 93 LEU A CA 1
ATOM 778 C C . LEU A 1 93 ? 5.291 6.465 20.403 1.00 81.75 93 LEU A C 1
ATOM 780 O O . LEU A 1 93 ? 5.037 5.375 20.917 1.00 81.75 93 LEU A O 1
ATOM 784 N N . SER A 1 94 ? 4.589 6.945 19.376 1.00 87.81 94 SER A N 1
ATOM 785 C CA . SER A 1 94 ? 3.567 6.134 18.713 1.00 87.81 94 SER A CA 1
ATOM 786 C C . SER A 1 94 ? 4.223 4.984 17.944 1.00 87.81 94 SER A C 1
ATOM 788 O O . SER A 1 94 ? 5.296 5.140 17.353 1.00 87.81 94 SER A O 1
ATOM 790 N N . LEU A 1 95 ? 3.567 3.822 17.897 1.00 90.44 95 LEU A N 1
ATOM 791 C CA . LEU A 1 95 ? 4.059 2.685 17.115 1.00 90.44 95 LEU A CA 1
ATOM 792 C C . LEU A 1 95 ? 4.174 3.018 15.616 1.00 90.44 95 LEU A C 1
ATOM 794 O O . LEU A 1 95 ? 5.051 2.500 14.924 1.00 90.44 95 LEU A O 1
ATOM 798 N N . VAL A 1 96 ? 3.325 3.923 15.124 1.00 84.94 96 VAL A N 1
ATOM 799 C CA . VAL A 1 96 ? 3.393 4.445 13.754 1.00 84.94 96 VAL A CA 1
ATOM 800 C C . VAL A 1 96 ? 4.712 5.182 13.521 1.00 84.94 96 VAL A C 1
ATOM 802 O O . VAL A 1 96 ? 5.360 4.964 12.500 1.00 84.94 96 VAL A O 1
ATOM 805 N N . ASP A 1 97 ? 5.150 6.023 14.457 1.00 84.56 97 ASP A N 1
ATOM 806 C CA . ASP A 1 97 ? 6.404 6.769 14.307 1.00 84.56 97 ASP A CA 1
ATOM 807 C C . ASP A 1 97 ? 7.639 5.879 14.487 1.00 84.56 97 ASP A C 1
ATOM 809 O O . ASP A 1 97 ? 8.646 6.082 13.800 1.00 84.56 97 ASP A O 1
ATOM 813 N N . ILE A 1 98 ? 7.546 4.836 15.320 1.00 87.06 98 ILE A N 1
ATOM 814 C CA . ILE A 1 98 ? 8.558 3.771 15.384 1.00 87.06 98 ILE A CA 1
ATOM 815 C C . ILE A 1 98 ? 8.687 3.102 14.012 1.00 87.06 98 ILE A C 1
ATOM 817 O O . ILE A 1 98 ? 9.793 3.025 13.474 1.00 87.06 98 ILE A O 1
ATOM 821 N N . GLN A 1 99 ? 7.572 2.696 13.397 1.00 93.81 99 GLN A N 1
ATOM 822 C CA . GLN A 1 99 ? 7.594 2.082 12.070 1.00 93.81 99 GLN A CA 1
ATOM 823 C C . GLN A 1 99 ? 8.142 3.034 10.999 1.00 93.81 99 GLN A C 1
ATOM 825 O O . GLN A 1 99 ? 8.994 2.625 10.218 1.00 93.81 99 GLN A O 1
ATOM 830 N N . LYS A 1 100 ? 7.773 4.323 11.006 1.00 88.06 100 LYS A N 1
ATOM 831 C CA . LYS A 1 100 ? 8.376 5.321 10.097 1.00 88.06 100 LYS A CA 1
ATOM 832 C C . LYS A 1 100 ? 9.894 5.419 10.268 1.00 88.06 100 LYS A C 1
ATOM 834 O O . LYS A 1 100 ? 10.619 5.653 9.301 1.00 88.06 100 LYS A O 1
ATOM 839 N N . SER A 1 101 ? 10.403 5.285 11.494 1.00 88.25 101 SER A N 1
ATOM 840 C CA . SER A 1 101 ? 11.846 5.243 11.750 1.00 88.25 101 SER A CA 1
ATOM 841 C C . SER A 1 101 ? 12.489 4.009 11.109 1.00 88.25 101 SER A C 1
ATOM 843 O O . SER A 1 101 ? 13.481 4.144 10.391 1.00 88.25 101 SER A O 1
ATOM 845 N N . ILE A 1 102 ? 11.881 2.832 11.288 1.00 92.81 102 ILE A N 1
ATOM 846 C CA . ILE A 1 102 ? 12.307 1.568 10.665 1.00 92.81 102 ILE A CA 1
ATOM 847 C C . ILE A 1 102 ? 12.292 1.686 9.133 1.00 92.81 102 ILE A C 1
ATOM 849 O O . ILE A 1 102 ? 13.274 1.322 8.482 1.00 92.81 102 ILE A O 1
ATOM 853 N N . ASP A 1 103 ? 11.234 2.253 8.553 1.00 91.00 103 ASP A N 1
ATOM 854 C CA . ASP A 1 103 ? 11.086 2.457 7.108 1.00 91.00 103 ASP A CA 1
ATOM 855 C C . ASP A 1 103 ? 12.215 3.329 6.549 1.00 91.00 103 ASP A C 1
ATOM 857 O O . ASP A 1 103 ? 12.871 2.958 5.571 1.00 91.00 103 ASP A O 1
ATOM 861 N N . ARG A 1 104 ? 12.501 4.463 7.207 1.00 92.44 104 ARG A N 1
ATOM 862 C CA . ARG A 1 104 ? 13.592 5.370 6.816 1.00 92.44 104 ARG A CA 1
ATOM 863 C C . ARG A 1 104 ? 14.954 4.680 6.871 1.00 92.44 104 ARG A C 1
ATOM 865 O O . ARG A 1 104 ? 15.714 4.793 5.912 1.00 92.44 104 ARG A O 1
ATOM 872 N N . LYS A 1 105 ? 15.256 3.947 7.950 1.00 92.81 105 LYS A N 1
ATOM 873 C CA . LYS A 1 105 ? 16.525 3.209 8.101 1.00 92.81 105 LYS A CA 1
ATOM 874 C C . LYS A 1 105 ? 16.705 2.146 7.013 1.00 92.81 105 LYS A C 1
ATOM 876 O O . LYS A 1 105 ? 17.789 2.024 6.442 1.00 92.81 105 LYS A O 1
ATOM 881 N N . ASN A 1 106 ? 15.652 1.386 6.711 1.00 94.44 106 ASN A N 1
ATOM 882 C CA . ASN A 1 106 ? 15.713 0.308 5.723 1.00 94.44 106 ASN A CA 1
ATOM 883 C C . ASN A 1 106 ? 15.794 0.838 4.288 1.00 94.44 106 ASN A C 1
ATOM 885 O O . ASN A 1 106 ? 16.598 0.336 3.506 1.00 94.44 106 ASN A O 1
ATOM 889 N N . LEU A 1 107 ? 15.055 1.900 3.952 1.00 94.56 107 LEU A N 1
ATOM 890 C CA . LEU A 1 107 ? 15.228 2.582 2.669 1.00 94.56 107 LEU A CA 1
ATOM 891 C C . LEU A 1 107 ? 16.646 3.149 2.525 1.00 94.56 107 LEU A C 1
ATOM 893 O O . LEU A 1 107 ? 17.241 3.052 1.453 1.00 94.56 107 LEU A O 1
ATOM 897 N N . GLN A 1 108 ? 17.196 3.731 3.595 1.00 91.81 108 GLN A N 1
ATOM 898 C CA . GLN A 1 108 ? 18.560 4.251 3.572 1.00 91.81 108 GLN A CA 1
ATOM 899 C C . GLN A 1 108 ? 19.587 3.135 3.363 1.00 91.81 108 GLN A C 1
ATOM 901 O O . GLN A 1 108 ? 20.491 3.309 2.556 1.00 91.81 108 GLN A O 1
ATOM 906 N N . SER A 1 109 ? 19.397 1.971 3.987 1.00 90.75 109 SER A N 1
ATOM 907 C CA . SER A 1 109 ? 20.265 0.803 3.780 1.00 90.75 109 SER A CA 1
ATOM 908 C C . SER A 1 109 ? 20.275 0.350 2.312 1.00 90.75 109 SER A C 1
ATOM 910 O O . SER A 1 109 ? 21.340 0.118 1.750 1.00 90.75 109 SER A O 1
ATOM 912 N N . ILE A 1 110 ? 19.112 0.321 1.650 1.00 93.12 110 ILE A N 1
ATOM 913 C CA . ILE A 1 110 ? 19.011 -0.009 0.215 1.00 93.12 110 ILE A CA 1
ATOM 914 C C . ILE A 1 110 ? 19.715 1.051 -0.655 1.00 93.12 110 ILE A C 1
ATOM 916 O O . ILE A 1 110 ? 20.413 0.714 -1.611 1.00 93.12 110 ILE A O 1
ATOM 920 N N . ARG A 1 111 ? 19.587 2.341 -0.318 1.00 93.19 111 ARG A N 1
ATOM 921 C CA . ARG A 1 111 ? 20.294 3.431 -1.021 1.00 93.19 111 ARG A CA 1
ATOM 922 C C . ARG A 1 111 ? 21.804 3.370 -0.830 1.00 93.19 111 ARG A C 1
ATOM 924 O O . ARG A 1 111 ? 22.554 3.645 -1.764 1.00 93.19 111 ARG A O 1
ATOM 931 N N . ASP A 1 112 ? 22.254 3.034 0.371 1.00 88.44 112 ASP A N 1
ATOM 932 C CA . ASP A 1 112 ? 23.674 2.888 0.666 1.00 88.44 112 ASP A CA 1
ATOM 933 C C . ASP A 1 112 ? 24.250 1.693 -0.099 1.00 88.44 112 ASP A C 1
ATOM 935 O O . ASP A 1 112 ? 25.308 1.824 -0.711 1.00 88.44 112 ASP A O 1
ATOM 939 N N . ASN A 1 113 ? 23.509 0.583 -0.186 1.00 87.50 113 ASN A N 1
ATOM 940 C CA . ASN A 1 113 ? 23.861 -0.545 -1.046 1.00 87.50 113 ASN A CA 1
ATOM 941 C C . ASN A 1 113 ? 23.969 -0.128 -2.524 1.00 87.50 113 ASN A C 1
ATOM 943 O O . ASN A 1 113 ? 24.938 -0.497 -3.185 1.00 87.50 113 ASN A O 1
ATOM 947 N N . GLU A 1 114 ? 23.040 0.677 -3.054 1.00 88.38 114 GLU A N 1
ATOM 948 C CA . GLU A 1 114 ? 23.131 1.190 -4.433 1.00 88.38 114 GLU A CA 1
ATOM 949 C C . GLU A 1 114 ? 24.406 2.019 -4.658 1.00 88.38 114 GLU A C 1
ATOM 951 O O . GLU A 1 114 ? 25.128 1.793 -5.632 1.00 88.38 114 GLU A O 1
ATOM 956 N N . LYS A 1 115 ? 24.720 2.946 -3.743 1.00 86.31 115 LYS A N 1
ATOM 957 C CA . LYS A 1 115 ? 25.936 3.775 -3.824 1.00 86.31 115 LYS A CA 1
ATOM 958 C C . LYS A 1 115 ? 27.200 2.930 -3.802 1.00 86.31 115 LYS A C 1
ATOM 960 O O . LYS A 1 115 ? 28.114 3.165 -4.590 1.00 86.31 115 LYS A O 1
ATOM 965 N N . LEU A 1 116 ? 27.248 1.947 -2.907 1.00 81.19 116 LEU A N 1
ATOM 966 C CA . LEU A 1 116 ? 28.397 1.063 -2.798 1.00 81.19 116 LEU A CA 1
ATOM 967 C C . LEU A 1 116 ? 28.572 0.224 -4.069 1.00 81.19 116 LEU A C 1
ATOM 969 O O . LEU A 1 116 ? 29.691 0.084 -4.553 1.00 81.19 116 LEU A O 1
ATOM 973 N N . ARG A 1 117 ? 27.476 -0.245 -4.679 1.00 80.25 117 ARG A N 1
ATOM 974 C CA . ARG A 1 117 ? 27.534 -0.957 -5.963 1.00 80.25 117 ARG A CA 1
ATOM 975 C C . ARG A 1 117 ? 28.101 -0.093 -7.082 1.00 80.25 117 ARG A C 1
ATOM 977 O O . ARG A 1 117 ? 28.934 -0.562 -7.851 1.00 80.25 117 ARG A O 1
ATOM 984 N N . ALA A 1 118 ? 27.674 1.167 -7.161 1.00 80.75 118 ALA A N 1
ATOM 985 C CA . ALA A 1 118 ? 28.179 2.107 -8.158 1.00 80.75 118 ALA A CA 1
ATOM 986 C C . ALA A 1 118 ? 29.696 2.339 -8.025 1.00 80.75 118 ALA A C 1
ATOM 988 O O . ALA A 1 118 ? 30.376 2.536 -9.031 1.00 80.75 118 ALA A O 1
ATOM 989 N N . ALA A 1 119 ? 30.240 2.261 -6.805 1.00 79.62 119 ALA A N 1
ATOM 990 C CA . ALA A 1 119 ? 31.675 2.396 -6.560 1.00 79.62 119 ALA A CA 1
ATOM 991 C C . ALA A 1 119 ? 32.502 1.179 -7.020 1.00 79.62 119 ALA A C 1
ATOM 993 O O . ALA A 1 119 ? 33.691 1.332 -7.302 1.00 79.62 119 ALA A O 1
ATOM 994 N N . LEU A 1 120 ? 31.900 -0.012 -7.131 1.00 74.69 120 LEU A N 1
ATOM 995 C CA . LEU A 1 120 ? 32.625 -1.239 -7.474 1.00 74.69 120 LEU A CA 1
ATOM 996 C C . LEU A 1 120 ? 32.952 -1.406 -8.964 1.00 74.69 120 LEU A C 1
ATOM 998 O O . LEU A 1 120 ? 33.816 -2.217 -9.283 1.00 74.69 120 LEU A O 1
ATOM 1002 N N . LYS A 1 121 ? 32.319 -0.645 -9.869 1.00 64.50 121 LYS A N 1
ATOM 1003 C CA . LYS A 1 121 ? 32.322 -0.834 -11.341 1.00 64.50 121 LYS A CA 1
ATOM 1004 C C . LYS A 1 121 ? 31.791 -2.205 -11.805 1.00 64.50 121 LYS A C 1
ATOM 1006 O O . LYS A 1 121 ? 30.889 -2.223 -12.634 1.00 64.50 121 LYS A O 1
ATOM 1011 N N . GLU A 1 122 ? 32.268 -3.313 -11.240 1.00 72.44 122 GLU A N 1
ATOM 1012 C CA . GLU A 1 122 ? 31.770 -4.676 -11.440 1.00 72.44 122 GLU A CA 1
ATOM 1013 C C . GLU A 1 122 ? 31.917 -5.486 -10.138 1.00 72.44 122 GLU A C 1
ATOM 1015 O O . GLU A 1 122 ? 33.017 -5.664 -9.618 1.00 72.44 122 GLU A O 1
ATOM 1020 N N . ALA A 1 123 ? 30.791 -5.935 -9.578 1.00 75.19 123 ALA A N 1
ATOM 1021 C CA . ALA A 1 123 ? 30.759 -6.781 -8.387 1.00 75.19 123 ALA A CA 1
ATOM 1022 C C . ALA A 1 123 ? 30.719 -8.256 -8.800 1.00 75.19 123 ALA A C 1
ATOM 1024 O O . ALA A 1 123 ? 29.962 -8.613 -9.706 1.00 75.19 123 ALA A O 1
ATOM 1025 N N . ASP A 1 124 ? 31.472 -9.111 -8.107 1.00 83.38 124 ASP A N 1
ATOM 1026 C CA . ASP A 1 124 ? 31.425 -10.556 -8.332 1.00 83.38 124 ASP A CA 1
ATOM 1027 C C . ASP A 1 124 ? 30.031 -11.151 -7.994 1.00 83.38 124 ASP A C 1
ATOM 1029 O O . ASP A 1 124 ? 29.226 -10.526 -7.284 1.00 83.38 124 ASP A O 1
ATOM 1033 N N . PRO A 1 125 ? 29.706 -12.359 -8.494 1.00 85.75 125 PRO A N 1
ATOM 1034 C CA . PRO A 1 125 ? 28.408 -12.995 -8.260 1.00 85.75 125 PRO A CA 1
ATOM 1035 C C . PRO A 1 125 ? 28.036 -13.159 -6.780 1.00 85.75 125 PRO A C 1
ATOM 1037 O O . PRO A 1 125 ? 26.883 -12.942 -6.403 1.00 85.75 125 PRO A O 1
ATOM 1040 N N . GLU A 1 126 ? 28.994 -13.511 -5.920 1.00 86.31 126 GLU A N 1
ATOM 1041 C CA . GLU A 1 126 ? 28.751 -13.745 -4.494 1.00 86.31 126 GLU A CA 1
ATOM 1042 C C . GLU A 1 126 ? 28.373 -12.443 -3.780 1.00 86.31 126 GLU A C 1
ATOM 1044 O O . GLU A 1 126 ? 27.447 -12.394 -2.962 1.00 86.31 126 GLU A O 1
ATOM 1049 N N . THR A 1 127 ? 29.050 -11.361 -4.146 1.00 85.31 127 THR A N 1
ATOM 1050 C CA . THR A 1 127 ? 28.755 -10.012 -3.688 1.00 85.31 127 THR A CA 1
ATOM 1051 C C . THR A 1 127 ? 27.350 -9.576 -4.120 1.00 85.31 127 THR A C 1
ATOM 1053 O O . THR A 1 127 ? 26.570 -9.110 -3.285 1.00 85.31 127 THR A O 1
ATOM 1056 N N . ASN A 1 128 ? 26.952 -9.814 -5.376 1.00 86.31 128 ASN A N 1
ATOM 1057 C CA . ASN A 1 128 ? 25.592 -9.518 -5.852 1.00 86.31 128 ASN A CA 1
ATOM 1058 C C . ASN A 1 128 ? 24.509 -10.311 -5.097 1.00 86.31 128 ASN A C 1
ATOM 1060 O O . ASN A 1 128 ? 23.463 -9.752 -4.753 1.00 86.31 128 ASN A O 1
ATOM 1064 N N . ILE A 1 129 ? 24.772 -11.583 -4.785 1.00 88.50 129 ILE A N 1
ATOM 1065 C CA . ILE A 1 129 ? 23.890 -12.437 -3.974 1.00 88.50 129 ILE A CA 1
ATOM 1066 C C . ILE A 1 129 ? 23.731 -11.865 -2.557 1.00 88.50 129 ILE A C 1
ATOM 1068 O O . ILE A 1 129 ? 22.613 -11.743 -2.050 1.00 88.50 129 ILE A O 1
ATOM 1072 N N . LYS A 1 130 ? 24.832 -11.467 -1.908 1.00 88.50 130 LYS A N 1
ATOM 1073 C CA . LYS A 1 130 ? 24.801 -10.854 -0.566 1.00 88.50 130 LYS A CA 1
ATOM 1074 C C . LYS A 1 130 ? 23.996 -9.556 -0.553 1.00 88.50 130 LYS A C 1
ATOM 1076 O O . LYS A 1 130 ? 23.176 -9.357 0.344 1.00 88.50 130 LYS A O 1
ATOM 1081 N N . MET A 1 131 ? 24.164 -8.711 -1.568 1.00 88.62 131 MET A N 1
ATOM 1082 C CA . MET A 1 131 ? 23.379 -7.482 -1.691 1.00 88.62 131 MET A CA 1
ATOM 1083 C C . MET A 1 131 ? 21.891 -7.760 -1.893 1.00 88.62 131 MET A C 1
ATOM 1085 O O . MET A 1 131 ? 21.067 -7.100 -1.269 1.00 88.62 131 MET A O 1
ATOM 1089 N N . ALA A 1 132 ? 21.536 -8.745 -2.723 1.00 91.31 132 ALA A N 1
ATOM 1090 C CA . ALA A 1 132 ? 20.140 -9.136 -2.911 1.00 91.31 132 ALA A CA 1
ATOM 1091 C C . ALA A 1 132 ? 19.501 -9.549 -1.584 1.00 91.31 132 ALA A C 1
ATOM 1093 O O . ALA A 1 132 ? 18.429 -9.056 -1.242 1.00 91.31 132 ALA A O 1
ATOM 1094 N N . LYS A 1 133 ? 20.183 -10.378 -0.787 1.00 91.62 133 LYS A N 1
ATOM 1095 C CA . LYS A 1 133 ? 19.704 -10.772 0.547 1.00 91.62 133 LYS A CA 1
ATOM 1096 C C . LYS A 1 133 ? 19.506 -9.568 1.468 1.00 91.62 133 LYS A C 1
ATOM 1098 O O . LYS A 1 133 ? 18.458 -9.469 2.106 1.00 91.62 133 LYS A O 1
ATOM 1103 N N . ALA A 1 134 ? 20.469 -8.647 1.512 1.00 90.50 134 ALA A N 1
ATOM 1104 C CA . ALA A 1 134 ? 20.372 -7.440 2.332 1.00 90.50 134 ALA A CA 1
ATOM 1105 C C . ALA A 1 134 ? 19.178 -6.564 1.915 1.00 90.50 134 ALA A C 1
ATOM 1107 O O . ALA A 1 134 ? 18.376 -6.168 2.763 1.00 90.50 134 ALA A O 1
ATOM 1108 N N . ASP A 1 135 ? 19.009 -6.333 0.612 1.00 93.62 135 ASP A N 1
ATOM 1109 C CA . ASP A 1 135 ? 17.918 -5.519 0.076 1.00 93.62 135 ASP A CA 1
ATOM 1110 C C . ASP A 1 135 ? 16.548 -6.176 0.301 1.00 93.62 135 ASP A C 1
ATOM 1112 O O . ASP A 1 135 ? 15.605 -5.489 0.684 1.00 93.62 135 ASP A O 1
ATOM 1116 N N . ILE A 1 136 ? 16.424 -7.502 0.140 1.00 92.06 136 ILE A N 1
ATOM 1117 C CA . ILE A 1 136 ? 15.185 -8.248 0.435 1.00 92.06 136 ILE A CA 1
ATOM 1118 C C . ILE A 1 136 ? 14.799 -8.083 1.908 1.00 92.06 136 ILE A C 1
ATOM 1120 O O . ILE A 1 136 ? 13.636 -7.802 2.213 1.00 92.06 136 ILE A O 1
ATOM 1124 N N . LEU A 1 137 ? 15.759 -8.260 2.822 1.00 90.81 137 LEU A N 1
ATOM 1125 C CA . LEU A 1 137 ? 15.524 -8.127 4.261 1.00 90.81 137 LEU A CA 1
ATOM 1126 C C . LEU A 1 137 ? 15.068 -6.713 4.623 1.00 90.81 137 LEU A C 1
ATOM 1128 O O . LEU A 1 137 ? 14.111 -6.558 5.383 1.00 90.81 137 LEU A O 1
ATOM 1132 N N . SER A 1 138 ? 15.715 -5.692 4.058 1.00 93.25 138 SER A N 1
ATOM 1133 C CA . SER A 1 138 ? 15.318 -4.305 4.280 1.00 93.25 138 SER A CA 1
ATOM 1134 C C . SER A 1 138 ? 13.958 -3.992 3.667 1.00 93.25 138 SER A C 1
ATOM 1136 O O . SER A 1 138 ? 13.110 -3.423 4.345 1.00 93.25 138 SER A O 1
ATOM 1138 N N . PHE A 1 139 ? 13.697 -4.415 2.432 1.00 94.12 139 PHE A N 1
ATOM 1139 C CA . PHE A 1 139 ? 12.441 -4.140 1.736 1.00 94.12 139 PHE A CA 1
ATOM 1140 C C . PHE A 1 139 ? 11.224 -4.723 2.458 1.00 94.12 139 PHE A C 1
ATOM 1142 O O . PHE A 1 139 ? 10.206 -4.048 2.590 1.00 94.12 139 PHE A O 1
ATOM 1149 N N . ARG A 1 140 ? 11.337 -5.951 2.985 1.00 91.56 140 ARG A N 1
ATOM 1150 C CA . ARG A 1 140 ? 10.267 -6.612 3.755 1.00 91.56 140 ARG A CA 1
ATOM 1151 C C . ARG A 1 140 ? 9.898 -5.869 5.044 1.00 91.56 140 ARG A C 1
ATOM 1153 O O . ARG A 1 140 ? 8.785 -6.031 5.528 1.00 91.56 140 ARG A O 1
ATOM 1160 N N . LYS A 1 141 ? 10.810 -5.058 5.588 1.00 93.62 141 LYS A N 1
ATOM 1161 C CA . LYS A 1 141 ? 10.584 -4.258 6.801 1.00 93.62 141 LYS A CA 1
ATOM 1162 C C . LYS A 1 141 ? 9.929 -2.902 6.527 1.00 93.62 141 LYS A C 1
ATOM 1164 O O . LYS A 1 141 ? 9.464 -2.278 7.476 1.00 93.62 141 LYS A O 1
ATOM 1169 N N . ILE A 1 142 ? 9.903 -2.439 5.272 1.00 90.50 142 ILE A N 1
ATOM 1170 C CA . ILE A 1 142 ? 9.349 -1.130 4.910 1.00 90.50 142 ILE A CA 1
ATOM 1171 C C . ILE A 1 142 ? 7.830 -1.241 4.769 1.00 90.50 142 ILE A C 1
ATOM 1173 O O . ILE A 1 142 ? 7.351 -2.018 3.944 1.00 90.50 142 ILE A O 1
ATOM 1177 N N . GLN A 1 143 ? 7.072 -0.430 5.503 1.00 86.56 143 GLN A N 1
ATOM 1178 C CA . GLN A 1 143 ? 5.615 -0.323 5.376 1.00 86.56 143 GLN A CA 1
ATOM 1179 C C . GLN A 1 143 ? 5.157 0.932 4.636 1.00 86.56 143 GLN A C 1
ATOM 1181 O O . GLN A 1 143 ? 4.195 0.852 3.870 1.00 86.56 143 GLN A O 1
ATOM 1186 N N . ASP A 1 144 ? 5.834 2.068 4.829 1.00 87.94 144 ASP A N 1
ATOM 1187 C CA . ASP A 1 144 ? 5.499 3.309 4.135 1.00 87.94 144 ASP A CA 1
ATOM 1188 C C . ASP A 1 144 ? 5.492 3.123 2.610 1.00 87.94 144 ASP A C 1
ATOM 1190 O O . ASP A 1 144 ? 6.454 2.648 2.001 1.00 87.94 144 ASP A O 1
ATOM 1194 N N . ILE A 1 145 ? 4.389 3.525 1.978 1.00 78.12 145 ILE A N 1
ATOM 1195 C CA . ILE A 1 145 ? 4.153 3.320 0.543 1.00 78.12 145 ILE A CA 1
ATOM 1196 C C . ILE A 1 145 ? 5.166 4.113 -0.295 1.00 78.12 145 ILE A C 1
ATOM 1198 O O . ILE A 1 145 ? 5.601 3.647 -1.351 1.00 78.12 145 ILE A O 1
ATOM 1202 N N . GLY A 1 146 ? 5.543 5.316 0.149 1.00 79.69 146 GLY A N 1
ATOM 1203 C CA . GLY A 1 146 ? 6.534 6.147 -0.533 1.00 79.69 146 GLY A CA 1
ATOM 1204 C C . GLY A 1 146 ? 7.927 5.519 -0.488 1.00 79.69 146 GLY A C 1
ATOM 1205 O O . GLY A 1 146 ? 8.608 5.433 -1.512 1.00 79.69 146 GLY A O 1
ATOM 1206 N N . ALA A 1 147 ? 8.324 5.013 0.675 1.00 84.50 147 ALA A N 1
ATOM 1207 C CA . ALA A 1 147 ? 9.578 4.310 0.877 1.00 84.50 147 ALA A CA 1
ATOM 1208 C C . ALA A 1 147 ? 9.618 2.969 0.129 1.00 84.50 147 ALA A C 1
ATOM 1210 O O . ALA A 1 147 ? 10.630 2.671 -0.503 1.00 84.50 147 ALA A O 1
ATOM 1211 N N . GLN A 1 148 ? 8.519 2.201 0.112 1.00 86.94 148 GLN A N 1
ATOM 1212 C CA . GLN A 1 148 ? 8.411 0.975 -0.689 1.00 86.94 148 GLN A CA 1
ATOM 1213 C C . GLN A 1 148 ? 8.594 1.273 -2.179 1.00 86.94 148 GLN A C 1
ATOM 1215 O O . GLN A 1 148 ? 9.310 0.540 -2.854 1.00 86.94 148 GLN A O 1
ATOM 1220 N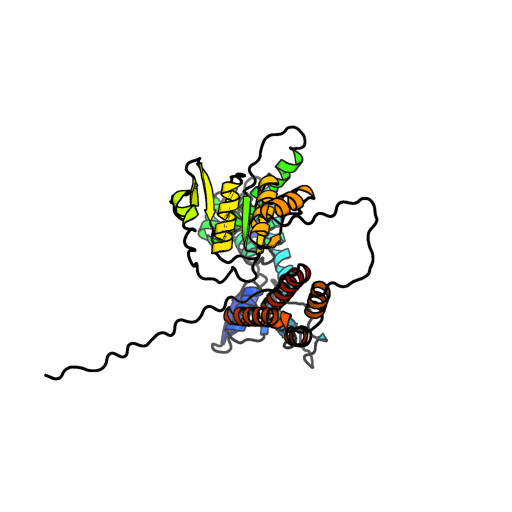 N . LYS A 1 149 ? 8.007 2.365 -2.689 1.00 82.56 149 LYS A N 1
ATOM 1221 C CA . LYS A 1 149 ? 8.209 2.817 -4.077 1.00 82.56 149 LYS A CA 1
ATOM 1222 C C . LYS A 1 149 ? 9.670 3.120 -4.371 1.00 82.56 149 LYS A C 1
ATOM 1224 O O . LYS A 1 149 ? 10.233 2.538 -5.293 1.00 82.56 149 LYS A O 1
ATOM 1229 N N . ALA A 1 150 ? 10.295 3.962 -3.554 1.00 85.56 150 ALA A N 1
ATOM 1230 C CA . ALA A 1 150 ? 11.696 4.323 -3.738 1.00 85.56 150 ALA A CA 1
ATOM 1231 C C . ALA A 1 150 ? 12.630 3.099 -3.669 1.00 85.56 150 ALA A C 1
ATOM 1233 O O . ALA A 1 150 ? 13.532 2.968 -4.490 1.00 85.56 150 ALA A O 1
ATOM 1234 N N . ALA A 1 151 ? 12.398 2.183 -2.727 1.00 91.38 151 ALA A N 1
ATOM 1235 C CA . ALA A 1 151 ? 13.178 0.956 -2.603 1.00 91.38 151 ALA A CA 1
ATOM 1236 C C . ALA A 1 151 ? 12.955 -0.000 -3.789 1.00 91.38 151 ALA A C 1
ATOM 1238 O O . ALA A 1 151 ? 13.919 -0.528 -4.342 1.00 91.38 151 ALA A O 1
ATOM 1239 N N . ALA A 1 152 ? 11.701 -0.189 -4.214 1.00 88.75 152 ALA A N 1
ATOM 1240 C CA . ALA A 1 152 ? 11.347 -1.053 -5.338 1.00 88.75 152 ALA A CA 1
ATOM 1241 C C . ALA A 1 152 ? 12.009 -0.606 -6.643 1.00 88.75 152 ALA A C 1
ATOM 1243 O O . ALA A 1 152 ? 12.465 -1.446 -7.409 1.00 88.75 152 ALA A O 1
ATOM 1244 N N . GLU A 1 153 ? 12.109 0.700 -6.889 1.00 87.56 153 GLU A N 1
ATOM 1245 C CA . GLU A 1 153 ? 12.805 1.232 -8.064 1.00 87.56 153 GLU A CA 1
ATOM 1246 C C . GLU A 1 153 ? 14.285 0.847 -8.089 1.00 87.56 153 GLU A C 1
ATOM 1248 O O . GLU A 1 153 ? 14.782 0.373 -9.113 1.00 87.56 153 GLU A O 1
ATOM 1253 N N . ILE A 1 154 ? 14.973 1.022 -6.957 1.00 91.50 154 ILE A N 1
ATOM 1254 C CA . ILE A 1 154 ? 16.390 0.677 -6.809 1.00 91.50 154 ILE A CA 1
ATOM 1255 C C . ILE A 1 154 ? 16.573 -0.825 -7.039 1.00 91.50 154 ILE A C 1
ATOM 1257 O O . ILE A 1 154 ? 17.391 -1.241 -7.859 1.00 91.50 154 ILE A O 1
ATOM 1261 N N . MET A 1 155 ? 15.763 -1.648 -6.368 1.00 93.00 155 MET A N 1
ATOM 1262 C CA . MET A 1 155 ? 15.835 -3.104 -6.482 1.00 93.00 155 MET A CA 1
ATOM 1263 C C . MET A 1 155 ? 15.473 -3.605 -7.886 1.00 93.00 155 MET A C 1
ATOM 1265 O O . MET A 1 155 ? 16.116 -4.525 -8.383 1.00 93.00 155 MET A O 1
ATOM 1269 N N . ALA A 1 156 ? 14.486 -3.005 -8.558 1.00 87.94 156 ALA A N 1
ATOM 1270 C CA . ALA A 1 156 ? 14.089 -3.385 -9.913 1.00 87.94 156 ALA A CA 1
ATOM 1271 C C . ALA A 1 156 ? 15.161 -3.013 -10.946 1.00 87.94 156 ALA A C 1
ATOM 1273 O O . ALA A 1 156 ? 15.492 -3.827 -11.808 1.00 87.94 156 ALA A O 1
ATOM 1274 N N . LYS A 1 157 ? 15.753 -1.816 -10.833 1.00 89.19 157 LYS A N 1
ATOM 1275 C CA . LYS A 1 157 ? 16.923 -1.415 -11.629 1.00 89.19 157 LYS A CA 1
ATOM 1276 C C . LYS A 1 157 ? 18.054 -2.424 -11.442 1.00 89.19 157 LYS A C 1
ATOM 1278 O O . LYS A 1 157 ? 18.551 -2.975 -12.417 1.00 89.19 157 LYS A O 1
ATOM 1283 N N . ASN A 1 158 ? 18.374 -2.746 -10.193 1.00 89.38 158 ASN A N 1
ATOM 1284 C CA . ASN A 1 158 ? 19.389 -3.732 -9.847 1.00 89.38 158 ASN A CA 1
ATOM 1285 C C . ASN A 1 158 ? 19.083 -5.132 -10.408 1.00 89.38 158 ASN A C 1
ATOM 1287 O O . ASN A 1 158 ? 19.972 -5.775 -10.956 1.00 89.38 158 ASN A O 1
ATOM 1291 N N . ALA A 1 159 ? 17.839 -5.601 -10.332 1.00 87.81 159 ALA A N 1
ATOM 1292 C CA . ALA A 1 159 ? 17.441 -6.891 -10.893 1.00 87.81 159 ALA A CA 1
ATOM 1293 C C . ALA A 1 159 ? 17.533 -6.932 -12.428 1.00 87.81 159 ALA A C 1
ATOM 1295 O O . ALA A 1 159 ? 17.791 -7.990 -12.997 1.00 87.81 159 ALA A O 1
ATOM 1296 N N . ASN A 1 160 ? 17.344 -5.801 -13.107 1.00 85.88 160 ASN A N 1
ATOM 1297 C CA . ASN A 1 160 ? 17.521 -5.722 -14.557 1.00 85.88 160 ASN A CA 1
ATOM 1298 C C . ASN A 1 160 ? 18.997 -5.663 -14.963 1.00 85.88 160 ASN A C 1
ATOM 1300 O O . ASN A 1 160 ? 19.352 -6.185 -16.014 1.00 85.88 160 ASN A O 1
ATOM 1304 N N . THR A 1 161 ? 19.846 -5.044 -14.141 1.00 87.31 161 THR A N 1
ATOM 1305 C CA . THR A 1 161 ? 21.275 -4.887 -14.436 1.00 87.31 161 THR A CA 1
ATOM 1306 C C . THR A 1 161 ? 22.101 -6.120 -14.061 1.00 87.31 161 THR A C 1
ATOM 1308 O O . THR A 1 161 ? 23.026 -6.466 -14.786 1.00 87.31 161 THR A O 1
ATOM 1311 N N . TYR A 1 162 ? 21.791 -6.786 -12.943 1.00 86.94 162 TYR A N 1
ATOM 1312 C CA . TYR A 1 162 ? 22.642 -7.830 -12.360 1.00 86.94 162 TYR A CA 1
ATOM 1313 C C . TYR A 1 162 ? 21.907 -9.185 -12.318 1.00 86.94 162 TYR A C 1
ATOM 1315 O O . TYR A 1 162 ? 21.031 -9.385 -11.467 1.00 86.94 162 TYR A O 1
ATOM 1323 N N . PRO A 1 163 ? 22.252 -10.147 -13.200 1.00 87.50 163 PRO A N 1
ATOM 1324 C CA . PRO A 1 163 ? 21.557 -11.432 -13.288 1.00 87.50 163 PRO A CA 1
ATOM 1325 C C . PRO A 1 163 ? 21.563 -12.240 -11.986 1.00 87.50 163 PRO A C 1
ATOM 1327 O O . PRO A 1 163 ? 20.525 -12.782 -11.606 1.00 87.50 163 PRO A O 1
ATOM 1330 N N . ASP A 1 164 ? 22.690 -12.295 -11.272 1.00 88.50 164 ASP A N 1
ATOM 1331 C CA . ASP A 1 164 ? 22.804 -13.076 -10.031 1.00 88.50 164 ASP A CA 1
ATOM 1332 C C . ASP A 1 164 ? 21.997 -12.464 -8.883 1.00 88.50 164 ASP A C 1
ATOM 1334 O O . ASP A 1 164 ? 21.381 -13.185 -8.099 1.00 88.50 164 ASP A O 1
ATOM 1338 N N . TYR A 1 165 ? 21.890 -11.133 -8.852 1.00 89.31 165 TYR A N 1
ATOM 1339 C CA . TYR A 1 165 ? 21.001 -10.422 -7.934 1.00 89.31 165 TYR A CA 1
ATOM 1340 C C . TYR A 1 165 ? 19.536 -10.809 -8.185 1.00 89.31 165 TYR A C 1
ATOM 1342 O O . TYR A 1 165 ? 18.808 -11.150 -7.255 1.00 89.31 165 TYR A O 1
ATOM 1350 N N . LYS A 1 166 ? 19.098 -10.818 -9.453 1.00 88.50 166 LYS A N 1
ATOM 1351 C CA . LYS A 1 166 ? 17.733 -11.223 -9.821 1.00 88.50 166 LYS A CA 1
ATOM 1352 C C . LYS A 1 166 ? 17.462 -12.688 -9.494 1.00 88.50 166 LYS A C 1
ATOM 1354 O O . LYS A 1 166 ? 16.416 -12.986 -8.920 1.00 88.50 166 LYS A O 1
ATOM 1359 N N . LYS A 1 167 ? 18.389 -13.591 -9.832 1.00 86.06 167 LYS A N 1
ATOM 1360 C CA . LYS A 1 167 ? 18.290 -15.021 -9.495 1.00 86.06 167 LYS A CA 1
ATOM 1361 C C . LYS A 1 167 ? 18.140 -15.223 -7.990 1.00 86.06 167 LYS A C 1
ATOM 1363 O O . LYS A 1 167 ? 17.294 -16.008 -7.571 1.00 86.06 167 LYS A O 1
ATOM 1368 N N . GLU A 1 168 ? 18.896 -14.482 -7.184 1.00 90.94 168 GLU A N 1
ATOM 1369 C CA . GLU A 1 168 ? 18.800 -14.568 -5.728 1.00 90.94 168 GLU A CA 1
ATOM 1370 C C . GLU A 1 168 ? 17.451 -14.056 -5.197 1.00 90.94 168 GLU A C 1
ATOM 1372 O O . GLU A 1 168 ? 16.869 -14.701 -4.326 1.00 90.94 168 GLU A O 1
ATOM 1377 N N . ILE A 1 169 ? 16.888 -12.967 -5.744 1.00 85.56 169 ILE A N 1
ATOM 1378 C CA . ILE A 1 169 ? 15.527 -12.534 -5.368 1.00 85.56 169 ILE A CA 1
ATOM 1379 C C . ILE A 1 169 ? 14.496 -13.603 -5.740 1.00 85.56 169 ILE A C 1
ATOM 1381 O O . ILE A 1 169 ? 13.645 -13.919 -4.912 1.00 85.56 169 ILE A O 1
ATOM 1385 N N . ILE A 1 170 ? 14.575 -14.191 -6.939 1.00 81.25 170 ILE A N 1
ATOM 1386 C CA . ILE A 1 170 ? 13.667 -15.275 -7.358 1.00 81.25 170 ILE A CA 1
ATOM 1387 C C . ILE A 1 170 ? 13.751 -16.446 -6.378 1.00 81.25 170 ILE A C 1
ATOM 1389 O O . ILE A 1 170 ? 12.725 -16.963 -5.953 1.00 81.25 170 ILE A O 1
ATOM 1393 N N . LYS A 1 171 ? 14.966 -16.844 -5.996 1.00 87.69 171 LYS A N 1
ATOM 1394 C CA . LYS A 1 171 ? 15.204 -17.971 -5.093 1.00 87.69 171 LYS A CA 1
ATOM 1395 C C . LYS A 1 171 ? 14.694 -17.705 -3.674 1.00 87.69 171 LYS A C 1
ATOM 1397 O O . LYS A 1 171 ? 14.059 -18.568 -3.080 1.00 87.69 171 LYS A O 1
ATOM 1402 N N . THR A 1 172 ? 14.990 -16.530 -3.125 1.00 84.81 172 THR A N 1
ATOM 1403 C CA . THR A 1 172 ? 14.787 -16.226 -1.698 1.00 84.81 172 THR A CA 1
ATOM 1404 C C . THR A 1 172 ? 13.433 -15.567 -1.416 1.00 84.81 172 THR A C 1
ATOM 1406 O O . THR A 1 172 ? 12.898 -15.666 -0.307 1.00 84.81 172 THR A O 1
ATOM 1409 N N . SER A 1 173 ? 12.861 -14.863 -2.395 1.00 81.81 173 SER A N 1
ATOM 1410 C CA . SER A 1 173 ? 11.583 -14.167 -2.248 1.00 81.81 173 SER A CA 1
ATOM 1411 C C . SER A 1 173 ? 10.894 -13.867 -3.591 1.00 81.81 173 SER A C 1
ATOM 1413 O O . SER A 1 173 ? 10.899 -12.712 -4.041 1.00 81.81 173 SER A O 1
ATOM 1415 N N . PRO A 1 174 ? 10.224 -14.859 -4.212 1.00 79.38 174 PRO A N 1
ATOM 1416 C CA . PRO A 1 174 ? 9.417 -14.634 -5.414 1.00 79.38 174 PRO A CA 1
ATOM 1417 C C . PRO A 1 174 ? 8.394 -13.501 -5.246 1.00 79.38 174 PRO A C 1
ATOM 1419 O O . PRO A 1 174 ? 8.223 -12.676 -6.143 1.00 79.38 174 PRO A O 1
ATOM 1422 N N . GLU A 1 175 ? 7.770 -13.400 -4.068 1.00 78.56 175 GLU A N 1
ATOM 1423 C CA . GLU A 1 175 ? 6.799 -12.340 -3.768 1.00 78.56 175 GLU A CA 1
ATOM 1424 C C . GLU A 1 175 ? 7.435 -10.948 -3.725 1.00 78.56 175 GLU A C 1
ATOM 1426 O O . GLU A 1 175 ? 6.840 -9.974 -4.186 1.00 78.56 175 GLU A O 1
ATOM 1431 N N . THR A 1 176 ? 8.677 -10.832 -3.236 1.00 78.62 176 THR A N 1
ATOM 1432 C CA . THR A 1 176 ? 9.403 -9.558 -3.309 1.00 78.62 176 THR A CA 1
ATOM 1433 C C . THR A 1 176 ? 9.660 -9.178 -4.758 1.00 78.62 176 THR A C 1
ATOM 1435 O O . THR A 1 176 ? 9.460 -8.015 -5.091 1.00 78.62 176 THR A O 1
ATOM 1438 N N . LEU A 1 177 ? 10.033 -10.128 -5.628 1.00 77.94 177 LEU A N 1
ATOM 1439 C CA . LEU A 1 177 ? 10.217 -9.835 -7.051 1.00 77.94 177 LEU A CA 1
ATOM 1440 C C . LEU A 1 177 ? 8.924 -9.319 -7.694 1.00 77.94 177 LEU A C 1
ATOM 1442 O O . LEU A 1 177 ? 8.954 -8.304 -8.387 1.00 77.94 177 LEU A O 1
ATOM 1446 N N . ARG A 1 178 ? 7.792 -9.988 -7.449 1.00 74.38 178 ARG A N 1
ATOM 1447 C CA . ARG A 1 178 ? 6.487 -9.544 -7.966 1.00 74.38 178 ARG A CA 1
ATOM 1448 C C . ARG A 1 178 ? 6.177 -8.121 -7.510 1.00 74.38 178 ARG A C 1
ATOM 1450 O O . ARG A 1 178 ? 5.936 -7.254 -8.346 1.00 74.38 178 ARG A O 1
ATOM 1457 N N . LYS A 1 179 ? 6.301 -7.859 -6.205 1.00 74.50 179 LYS A N 1
ATOM 1458 C CA . LYS A 1 179 ? 6.007 -6.553 -5.607 1.00 74.50 179 LYS A CA 1
ATOM 1459 C C . LYS A 1 179 ? 6.921 -5.441 -6.134 1.00 74.50 179 LYS A C 1
ATOM 1461 O O . LYS A 1 179 ? 6.430 -4.360 -6.445 1.00 74.50 179 LYS A O 1
ATOM 1466 N N . ILE A 1 180 ? 8.231 -5.672 -6.279 1.00 80.31 180 ILE A N 1
ATOM 1467 C CA . ILE A 1 180 ? 9.127 -4.640 -6.836 1.00 80.31 180 ILE A CA 1
ATOM 1468 C C . ILE A 1 180 ? 8.833 -4.368 -8.315 1.00 80.31 180 ILE A C 1
ATOM 1470 O O . ILE A 1 180 ? 8.871 -3.210 -8.725 1.00 80.31 180 ILE A O 1
ATOM 1474 N N . VAL A 1 181 ? 8.511 -5.398 -9.109 1.00 73.81 181 VAL A N 1
ATOM 1475 C CA . VAL A 1 181 ? 8.191 -5.249 -10.538 1.00 73.81 181 VAL A CA 1
ATOM 1476 C C . VAL A 1 181 ? 6.886 -4.486 -10.715 1.00 73.81 181 VAL A C 1
ATOM 1478 O O . VAL A 1 181 ? 6.844 -3.546 -11.505 1.00 73.81 181 VAL A O 1
ATOM 1481 N N . GLU A 1 182 ? 5.848 -4.834 -9.958 1.00 71.88 182 GLU A N 1
ATOM 1482 C CA . GLU A 1 182 ? 4.560 -4.140 -9.967 1.00 71.88 182 GLU A CA 1
ATOM 1483 C C . GLU A 1 182 ? 4.736 -2.655 -9.614 1.00 71.88 182 GLU A C 1
ATOM 1485 O O . GLU A 1 182 ? 4.384 -1.766 -10.393 1.00 71.88 182 GLU A O 1
ATOM 1490 N N . ILE A 1 183 ? 5.386 -2.375 -8.481 1.00 67.69 183 ILE A N 1
ATOM 1491 C CA . ILE A 1 183 ? 5.592 -1.012 -7.984 1.00 67.69 183 ILE A CA 1
ATOM 1492 C C . ILE A 1 183 ? 6.462 -0.179 -8.942 1.00 67.69 183 ILE A C 1
ATOM 1494 O O . ILE A 1 183 ? 6.149 0.986 -9.209 1.00 67.69 183 ILE A O 1
ATOM 1498 N N . ALA A 1 184 ? 7.536 -0.756 -9.491 1.00 67.12 184 ALA A N 1
ATOM 1499 C CA . ALA A 1 184 ? 8.406 -0.065 -10.442 1.00 67.12 184 ALA A CA 1
ATOM 1500 C C . ALA A 1 184 ? 7.718 0.172 -11.799 1.00 67.12 184 ALA A C 1
ATOM 1502 O O . ALA A 1 184 ? 7.925 1.220 -12.419 1.00 67.12 184 ALA A O 1
ATOM 1503 N N . SER A 1 185 ? 6.858 -0.752 -12.242 1.00 65.12 185 SER A N 1
ATOM 1504 C CA . SER A 1 185 ? 6.080 -0.608 -13.481 1.00 65.12 185 SER A CA 1
ATOM 1505 C C . SER A 1 185 ? 5.070 0.534 -13.379 1.00 65.12 185 SER A C 1
ATOM 1507 O O . SER A 1 185 ? 4.977 1.342 -14.302 1.00 65.12 185 SER A O 1
ATOM 1509 N N . ILE A 1 186 ? 4.416 0.701 -12.221 1.00 53.78 186 ILE A N 1
ATOM 1510 C CA . ILE A 1 186 ? 3.522 1.841 -11.944 1.00 53.78 186 ILE A CA 1
ATOM 1511 C C . ILE A 1 186 ? 4.257 3.178 -12.117 1.00 53.78 186 ILE A C 1
ATOM 1513 O O . ILE A 1 186 ? 3.696 4.136 -12.658 1.00 53.78 186 ILE A O 1
ATOM 1517 N N . LYS A 1 187 ? 5.526 3.270 -11.690 1.00 49.66 187 LYS A N 1
ATOM 1518 C CA . LYS A 1 187 ? 6.313 4.490 -11.894 1.00 49.66 187 LYS A CA 1
ATOM 1519 C C . LYS A 1 187 ? 6.748 4.662 -13.338 1.00 49.66 187 LYS A C 1
ATOM 1521 O O . LYS A 1 187 ? 6.625 5.782 -13.806 1.00 49.66 187 LYS A O 1
ATOM 1526 N N . LYS A 1 188 ? 7.209 3.620 -14.042 1.00 54.50 188 LYS A N 1
ATOM 1527 C CA . LYS A 1 188 ? 7.588 3.727 -15.465 1.00 54.50 188 LYS A CA 1
ATOM 1528 C C . LYS A 1 188 ? 6.425 4.270 -16.299 1.00 54.50 188 LYS A C 1
ATOM 1530 O O . LYS A 1 188 ? 6.631 5.208 -17.060 1.00 54.50 188 LYS A O 1
ATOM 1535 N N . SER A 1 189 ? 5.202 3.803 -16.043 1.00 48.72 189 SER A N 1
ATOM 1536 C CA . SER A 1 189 ? 3.988 4.343 -16.665 1.00 48.72 189 SER A CA 1
ATOM 1537 C C . SER A 1 189 ? 3.735 5.812 -16.288 1.00 48.72 189 SER A C 1
ATOM 1539 O O . SER A 1 189 ? 3.349 6.609 -17.136 1.00 48.72 189 SER A O 1
ATOM 1541 N N . LYS A 1 190 ? 4.019 6.221 -15.042 1.00 41.34 190 LYS A N 1
ATOM 1542 C CA . LYS A 1 190 ? 3.833 7.602 -14.555 1.00 41.34 190 LYS A CA 1
ATOM 1543 C C . LYS A 1 190 ? 4.949 8.574 -14.978 1.00 41.34 190 LYS A C 1
ATOM 1545 O O . LYS A 1 190 ? 4.671 9.744 -15.211 1.00 41.34 190 LYS A O 1
ATOM 1550 N N . SER A 1 191 ? 6.199 8.128 -15.094 1.00 42.78 191 SER A N 1
ATOM 1551 C CA . SER A 1 191 ? 7.335 8.928 -15.567 1.00 42.78 191 SER A CA 1
ATOM 1552 C C . SER A 1 191 ? 7.389 9.002 -17.090 1.00 42.78 191 SER A C 1
ATOM 1554 O O . SER A 1 191 ? 7.754 10.054 -17.601 1.00 42.78 191 SER A O 1
ATOM 1556 N N . GLN A 1 192 ? 6.937 7.974 -17.818 1.00 39.47 192 GLN A N 1
ATOM 1557 C CA . GLN A 1 192 ? 6.643 8.091 -19.253 1.00 39.47 192 GLN A CA 1
ATOM 1558 C C . GLN A 1 192 ? 5.495 9.080 -19.496 1.00 39.47 192 GLN A C 1
ATOM 1560 O O . GLN A 1 192 ? 5.616 9.929 -20.373 1.00 39.47 192 GLN A O 1
ATOM 1565 N N . PHE A 1 193 ? 4.462 9.075 -18.647 1.00 33.47 193 PHE A N 1
ATOM 1566 C CA . PHE A 1 193 ? 3.372 10.056 -18.690 1.00 33.47 193 PHE A CA 1
ATOM 1567 C C . PHE A 1 193 ? 3.834 11.502 -18.403 1.00 33.47 193 PHE A C 1
ATOM 1569 O O . PHE A 1 193 ? 3.331 12.443 -19.011 1.00 33.47 193 PHE A O 1
ATOM 1576 N N . VAL A 1 194 ? 4.816 11.708 -17.512 1.00 37.47 194 VAL A N 1
ATOM 1577 C CA . VAL A 1 194 ? 5.381 13.042 -17.202 1.00 37.47 194 VAL A CA 1
ATOM 1578 C C . VAL A 1 194 ? 6.417 13.493 -18.242 1.00 37.47 194 VAL A C 1
ATOM 1580 O O . VAL A 1 194 ? 6.381 14.648 -18.657 1.00 37.47 194 VAL A O 1
ATOM 1583 N N . ALA A 1 195 ? 7.287 12.602 -18.728 1.00 36.88 195 ALA A N 1
ATOM 1584 C CA . ALA A 1 195 ? 8.253 12.909 -19.787 1.00 36.88 195 ALA A CA 1
ATOM 1585 C C . ALA A 1 195 ? 7.561 13.219 -21.129 1.00 36.88 195 ALA A C 1
ATOM 1587 O O . ALA A 1 195 ? 7.986 14.126 -21.842 1.00 36.88 195 ALA A O 1
ATOM 1588 N N . GLN A 1 196 ? 6.433 12.561 -21.429 1.00 35.25 196 GLN A N 1
ATOM 1589 C CA . GLN A 1 196 ? 5.572 12.913 -22.566 1.00 35.25 196 GLN A CA 1
ATOM 1590 C C . GLN A 1 196 ? 4.884 14.278 -22.403 1.00 35.25 196 GLN A C 1
ATOM 1592 O O . GLN A 1 196 ? 4.579 14.925 -23.401 1.00 35.25 196 GLN A O 1
ATOM 1597 N N . LYS A 1 197 ? 4.680 14.764 -21.170 1.00 35.75 197 LYS A N 1
ATOM 1598 C CA . LYS A 1 197 ? 4.049 16.068 -20.904 1.00 35.75 197 LYS A CA 1
ATOM 1599 C C . LYS A 1 197 ? 4.994 17.257 -21.134 1.00 35.75 197 LYS A C 1
ATOM 1601 O O . LYS A 1 197 ? 4.515 18.338 -21.452 1.00 35.75 197 LYS A O 1
ATOM 1606 N N . SER A 1 198 ? 6.313 17.061 -21.025 1.00 36.25 198 SER A N 1
ATOM 1607 C CA . SER A 1 198 ? 7.320 18.113 -21.264 1.00 36.25 198 SER A CA 1
ATOM 1608 C C . SER A 1 198 ? 7.830 18.195 -22.708 1.00 36.25 198 SER A C 1
ATOM 1610 O O . SER A 1 198 ? 8.459 19.189 -23.054 1.00 36.25 198 SER A O 1
ATOM 1612 N N . GLN A 1 199 ? 7.544 17.206 -23.564 1.00 37.50 199 GLN A N 1
ATOM 1613 C CA . GLN A 1 199 ? 7.886 17.261 -24.996 1.00 37.50 199 GLN A CA 1
ATOM 1614 C C . GLN A 1 199 ? 6.695 17.598 -25.915 1.00 37.50 199 GLN A C 1
ATOM 1616 O O . GLN A 1 199 ? 6.906 18.004 -27.053 1.00 37.50 199 GLN A O 1
ATOM 1621 N N . ASN A 1 200 ? 5.454 17.545 -25.421 1.00 31.77 200 ASN A N 1
ATOM 1622 C CA . ASN A 1 200 ? 4.243 17.852 -26.197 1.00 31.77 200 ASN A CA 1
ATOM 1623 C C . ASN A 1 200 ? 3.787 19.320 -26.105 1.00 31.77 200 ASN A C 1
ATOM 1625 O O . ASN A 1 200 ? 2.597 19.589 -25.964 1.00 31.77 200 ASN A O 1
ATOM 1629 N N . ASN A 1 201 ? 4.715 20.273 -26.223 1.00 35.53 201 ASN A N 1
ATOM 1630 C CA . ASN A 1 201 ? 4.353 21.673 -26.486 1.00 35.53 201 ASN A CA 1
ATOM 1631 C C . ASN A 1 201 ? 4.596 22.115 -27.931 1.00 35.53 201 ASN A C 1
ATOM 1633 O O . ASN A 1 201 ? 4.389 23.282 -28.223 1.00 35.53 201 ASN A O 1
ATOM 1637 N N . ASN A 1 202 ? 4.941 21.205 -28.849 1.00 32.12 202 ASN A N 1
ATOM 1638 C CA . ASN A 1 202 ? 4.883 21.477 -30.285 1.00 32.12 202 ASN A CA 1
ATOM 1639 C C . ASN A 1 202 ? 4.446 20.219 -31.064 1.00 32.12 202 ASN A C 1
ATOM 1641 O O . ASN A 1 202 ? 5.147 19.214 -31.075 1.00 32.12 202 ASN A O 1
ATOM 1645 N N . ASN A 1 203 ? 3.297 20.331 -31.742 1.00 28.88 203 ASN A N 1
ATOM 1646 C CA . ASN A 1 203 ? 2.698 19.432 -32.748 1.00 28.88 203 ASN A CA 1
ATOM 1647 C C . ASN A 1 203 ? 1.908 18.168 -32.318 1.00 28.88 203 ASN A C 1
ATOM 1649 O O . ASN A 1 203 ? 2.379 17.039 -32.319 1.00 28.88 203 ASN A O 1
ATOM 1653 N N . LYS A 1 204 ? 0.605 18.400 -32.097 1.00 39.88 204 LYS A N 1
ATOM 1654 C CA . LYS A 1 204 ? -0.597 17.620 -32.485 1.00 39.88 204 LYS A CA 1
ATOM 1655 C C . LYS A 1 204 ? -0.393 16.248 -33.194 1.00 39.88 204 LYS A C 1
ATOM 1657 O O . LYS A 1 204 ? -0.245 16.214 -34.412 1.00 39.88 204 LYS A O 1
ATOM 1662 N N . LYS A 1 205 ? -0.587 15.131 -32.462 1.00 28.75 205 LYS A N 1
ATOM 1663 C CA . LYS A 1 205 ? -1.358 13.918 -32.873 1.00 28.75 205 LYS A CA 1
ATOM 1664 C C . LYS A 1 205 ? -1.507 12.899 -31.713 1.00 28.75 205 LYS A C 1
ATOM 1666 O O . LYS A 1 205 ? -0.540 12.285 -31.287 1.00 28.75 205 LYS A O 1
ATOM 1671 N N . THR A 1 206 ? -2.741 12.778 -31.208 1.00 34.72 206 THR A N 1
ATOM 1672 C CA . THR A 1 206 ? -3.395 11.630 -30.523 1.00 34.72 206 THR A CA 1
ATOM 1673 C C . THR A 1 206 ? -2.541 10.650 -29.690 1.00 34.72 206 THR A C 1
ATOM 1675 O O . THR A 1 206 ? -2.042 9.663 -30.228 1.00 34.72 206 THR A O 1
ATOM 1678 N N . SER A 1 207 ? -2.503 10.820 -28.358 1.00 31.80 207 SER A N 1
ATOM 1679 C CA . SER A 1 207 ? -2.155 9.741 -27.414 1.00 31.80 207 SER A CA 1
ATOM 1680 C C . SER A 1 207 ? -3.424 9.117 -26.815 1.00 31.80 207 SER A C 1
ATOM 1682 O O . SER A 1 207 ? -4.309 9.824 -26.336 1.00 31.80 207 SER A O 1
ATOM 1684 N N . HIS A 1 208 ? -3.540 7.787 -26.869 1.00 39.41 208 HIS A N 1
ATOM 1685 C CA . HIS A 1 208 ? -4.620 7.057 -26.204 1.00 39.41 208 HIS A CA 1
ATOM 1686 C C . HIS A 1 208 ? -4.318 6.987 -24.698 1.00 39.41 208 HIS A C 1
ATOM 1688 O O . HIS A 1 208 ? -3.552 6.139 -24.245 1.00 39.41 208 HIS A O 1
ATOM 1694 N N . SER A 1 209 ? -4.886 7.911 -23.921 1.00 49.72 209 SER A N 1
ATOM 1695 C CA . SER A 1 209 ? -5.125 7.691 -22.492 1.00 49.72 209 SER A CA 1
ATOM 1696 C C . SER A 1 209 ? -6.252 6.671 -22.372 1.00 49.72 209 SER A C 1
ATOM 1698 O O . SER A 1 209 ? -7.321 6.906 -22.927 1.00 49.72 209 SER A O 1
ATOM 1700 N N . GLU A 1 210 ? -6.026 5.564 -21.675 1.00 71.31 210 GLU A N 1
ATOM 1701 C CA . GLU A 1 210 ? -7.066 4.569 -21.408 1.00 71.31 210 GLU A CA 1
ATOM 1702 C C . GLU A 1 210 ? -8.224 5.216 -20.626 1.00 71.31 210 GLU A C 1
ATOM 1704 O O . GLU A 1 210 ? -8.030 5.811 -19.560 1.00 71.31 210 GLU A O 1
ATOM 1709 N N . ASN A 1 211 ? -9.415 5.168 -21.217 1.00 86.50 211 ASN A N 1
ATOM 1710 C CA . ASN A 1 211 ? -10.645 5.777 -20.728 1.00 86.50 211 ASN A CA 1
ATOM 1711 C C . ASN A 1 211 ? -11.332 4.837 -19.755 1.00 86.50 211 ASN A C 1
ATOM 1713 O O . ASN A 1 211 ? -11.576 3.680 -20.081 1.00 86.50 211 ASN A O 1
ATOM 1717 N N . THR A 1 212 ? -11.642 5.314 -18.555 1.00 87.25 212 THR A N 1
ATOM 1718 C CA . THR A 1 212 ? -12.054 4.458 -17.444 1.00 87.25 212 THR A CA 1
ATOM 1719 C C . THR A 1 212 ? -13.204 5.048 -16.649 1.00 87.25 212 THR A C 1
ATOM 1721 O O . THR A 1 212 ? -13.274 6.263 -16.435 1.00 87.25 212 THR A O 1
ATOM 1724 N N . ILE A 1 213 ? -14.087 4.156 -16.208 1.00 82.19 213 ILE A N 1
ATOM 1725 C CA . ILE A 1 213 ? -15.185 4.415 -15.284 1.00 82.19 213 ILE A CA 1
ATOM 1726 C C . ILE A 1 213 ? -14.983 3.482 -14.090 1.00 82.19 213 ILE A C 1
ATOM 1728 O O . ILE A 1 213 ? -14.968 2.263 -14.242 1.00 82.19 213 ILE A O 1
ATOM 1732 N N . GLU A 1 214 ? -14.801 4.053 -12.906 1.00 84.12 214 GLU A N 1
ATOM 1733 C CA . GLU A 1 214 ? -14.661 3.328 -11.640 1.00 84.12 214 GLU A CA 1
ATOM 1734 C C . GLU A 1 214 ? -15.911 3.556 -10.793 1.00 84.12 214 GLU A C 1
ATOM 1736 O O . GLU A 1 214 ? -16.406 4.685 -10.738 1.00 84.12 214 GLU A O 1
ATOM 1741 N N . SER A 1 215 ? -16.392 2.521 -10.102 1.00 73.62 215 SER A N 1
ATOM 1742 C CA . SER A 1 215 ? -17.369 2.720 -9.029 1.00 73.62 215 SER A CA 1
ATOM 1743 C C . SER A 1 215 ? -16.751 3.596 -7.946 1.00 73.62 215 SER A C 1
ATOM 1745 O O . SER A 1 215 ? -15.648 3.314 -7.471 1.00 73.62 215 SER A O 1
ATOM 1747 N N . ASP A 1 216 ? -17.459 4.642 -7.535 1.00 65.44 216 ASP A N 1
ATOM 1748 C CA . ASP A 1 216 ? -17.077 5.459 -6.382 1.00 65.44 216 ASP A CA 1
ATOM 1749 C C . ASP A 1 216 ? -18.068 5.273 -5.214 1.00 65.44 216 ASP A C 1
ATOM 1751 O O . ASP A 1 216 ? -18.125 6.086 -4.285 1.00 65.44 216 ASP A O 1
ATOM 1755 N N . GLU A 1 217 ? -18.815 4.163 -5.246 1.00 58.50 217 GLU A N 1
ATOM 1756 C CA . GLU A 1 217 ? -19.692 3.707 -4.173 1.00 58.50 217 GLU A CA 1
ATOM 1757 C C . GLU A 1 217 ? -18.893 3.230 -2.959 1.00 58.50 217 GLU A C 1
ATOM 1759 O O . GLU A 1 217 ? -17.838 2.596 -3.058 1.00 58.50 217 GLU A O 1
ATOM 1764 N N . ILE A 1 218 ? -19.433 3.507 -1.775 1.00 46.22 218 ILE A N 1
ATOM 1765 C CA . ILE A 1 218 ? -18.767 3.288 -0.483 1.00 46.22 218 ILE A CA 1
ATOM 1766 C C . ILE A 1 218 ? -18.616 1.785 -0.161 1.00 46.22 218 ILE A C 1
ATOM 1768 O O . ILE A 1 218 ? -17.778 1.415 0.658 1.00 46.22 218 ILE A O 1
ATOM 1772 N N . PHE A 1 219 ? -19.315 0.913 -0.895 1.00 40.91 219 PHE A N 1
ATOM 1773 C CA . PHE A 1 219 ? -19.063 -0.526 -0.950 1.00 40.91 219 PHE A CA 1
ATOM 1774 C C . PHE A 1 219 ? -18.933 -0.974 -2.402 1.00 40.91 219 PHE A C 1
ATOM 1776 O O . PHE A 1 219 ? -19.922 -1.149 -3.098 1.00 40.91 219 PHE A O 1
ATOM 1783 N N . THR A 1 220 ? -17.704 -1.190 -2.864 1.00 41.84 220 THR A N 1
ATOM 1784 C CA . THR A 1 220 ? -17.460 -2.034 -4.052 1.00 41.84 220 THR A CA 1
ATOM 1785 C C . THR A 1 220 ? -16.333 -3.047 -3.811 1.00 41.84 220 THR A C 1
ATOM 1787 O O . THR A 1 220 ? -15.863 -3.687 -4.741 1.00 41.84 220 THR A O 1
ATOM 1790 N N . ALA A 1 221 ? -15.871 -3.200 -2.563 1.00 36.19 221 ALA A N 1
ATOM 1791 C CA . ALA A 1 221 ? -14.826 -4.166 -2.211 1.00 36.19 221 ALA A CA 1
ATOM 1792 C C . ALA A 1 221 ? -15.376 -5.536 -1.762 1.00 36.19 221 ALA A C 1
ATOM 1794 O O . ALA A 1 221 ? -14.593 -6.475 -1.652 1.00 36.19 221 ALA A O 1
ATOM 1795 N N . SER A 1 222 ? -16.690 -5.658 -1.519 1.00 37.00 222 SER A N 1
ATOM 1796 C CA . SER A 1 222 ? -17.269 -6.843 -0.859 1.00 37.00 222 SER A CA 1
ATOM 1797 C C . SER A 1 222 ? -18.593 -7.339 -1.452 1.00 37.00 222 SER A C 1
ATOM 1799 O O . SER A 1 222 ? -19.228 -8.206 -0.850 1.00 37.00 222 SER A O 1
ATOM 1801 N N . GLU A 1 223 ? -19.040 -6.834 -2.607 1.00 40.03 223 GLU A N 1
ATOM 1802 C CA . GLU A 1 223 ? -20.089 -7.557 -3.331 1.00 40.03 223 GLU A CA 1
ATOM 1803 C C . GLU A 1 223 ? -19.436 -8.771 -4.007 1.00 40.03 223 GLU A C 1
ATOM 1805 O O . GLU A 1 223 ? -18.505 -8.580 -4.795 1.00 40.03 223 GLU A O 1
ATOM 1810 N N . PRO A 1 224 ? -19.861 -10.017 -3.708 1.00 35.31 224 PRO A N 1
ATOM 1811 C CA . PRO A 1 224 ? -19.454 -11.150 -4.529 1.00 35.31 224 PRO A CA 1
ATOM 1812 C C . PRO A 1 224 ? -19.858 -10.840 -5.967 1.00 35.31 224 PRO A C 1
ATOM 1814 O O . PRO A 1 224 ? -20.926 -10.258 -6.161 1.00 35.31 224 PRO A O 1
ATOM 1817 N N . GLU A 1 225 ? -19.011 -11.204 -6.937 1.00 41.97 225 GLU A N 1
ATOM 1818 C CA . GLU A 1 225 ? -19.230 -11.036 -8.377 1.00 41.97 225 GLU A CA 1
ATOM 1819 C C . GLU A 1 225 ? -20.628 -11.523 -8.791 1.00 41.97 225 GLU A C 1
ATOM 1821 O O . GLU A 1 225 ? -20.826 -12.635 -9.277 1.00 41.97 225 GLU A O 1
ATOM 1826 N N . LYS A 1 226 ? -21.649 -10.685 -8.621 1.00 43.16 226 LYS A N 1
ATOM 1827 C CA . LYS A 1 226 ? -22.888 -10.837 -9.353 1.00 43.16 226 LYS A CA 1
ATOM 1828 C C . LYS A 1 226 ? -22.506 -10.418 -10.748 1.00 43.16 226 LYS A C 1
ATOM 1830 O O . LYS A 1 226 ? -22.407 -9.225 -11.001 1.00 43.16 226 LYS A O 1
ATOM 1835 N N . ASN A 1 227 ? -22.240 -11.391 -11.617 1.00 43.03 227 ASN A N 1
ATOM 1836 C CA . ASN A 1 227 ? -22.246 -11.176 -13.056 1.00 43.03 227 ASN A CA 1
ATOM 1837 C C . ASN A 1 227 ? -23.519 -10.381 -13.384 1.00 43.03 227 ASN A C 1
ATOM 1839 O O . ASN A 1 227 ? -24.608 -10.961 -13.305 1.00 43.03 227 ASN A O 1
ATOM 1843 N N . PRO A 1 228 ? -23.445 -9.072 -13.689 1.00 49.09 228 PRO A N 1
ATOM 1844 C CA . PRO A 1 228 ? -24.612 -8.418 -14.233 1.00 49.09 228 PRO A CA 1
ATOM 1845 C C . PRO A 1 228 ? -24.820 -9.038 -15.615 1.00 49.09 228 PRO A C 1
ATOM 1847 O O . PRO A 1 228 ? -23.891 -9.132 -16.422 1.00 49.09 228 PRO A O 1
ATOM 1850 N N . VAL A 1 229 ? -26.035 -9.514 -15.858 1.00 53.97 229 VAL A N 1
ATOM 1851 C CA . VAL A 1 229 ? -26.494 -9.868 -17.199 1.00 53.97 229 VAL A CA 1
ATOM 1852 C C . VAL A 1 229 ? -26.262 -8.629 -18.061 1.00 53.97 229 VAL A C 1
ATOM 1854 O O . VAL A 1 229 ? -26.685 -7.531 -17.682 1.00 53.97 229 VAL A O 1
ATOM 1857 N N . LEU A 1 230 ? -25.503 -8.787 -19.148 1.00 56.94 230 LEU A N 1
ATOM 1858 C CA . LEU A 1 230 ? -25.329 -7.741 -20.150 1.00 56.94 230 LEU A CA 1
ATOM 1859 C C . LEU A 1 230 ? -26.744 -7.252 -20.505 1.00 56.94 230 LEU A C 1
ATOM 1861 O O . LEU A 1 230 ? -27.594 -8.097 -20.781 1.00 56.94 230 LEU A O 1
ATOM 1865 N N . PRO A 1 231 ? -27.066 -5.947 -20.407 1.00 61.50 231 PRO A N 1
ATOM 1866 C CA . PRO A 1 231 ? -28.392 -5.472 -20.781 1.00 61.50 231 PRO A CA 1
ATOM 1867 C C . PRO A 1 231 ? -28.787 -6.059 -22.148 1.00 61.50 231 PRO A C 1
ATOM 1869 O O . PRO A 1 231 ? -27.928 -6.059 -23.031 1.00 61.50 231 PRO A O 1
ATOM 1872 N N . PRO A 1 232 ? -30.025 -6.556 -22.346 1.00 60.00 232 PRO A N 1
ATOM 1873 C CA . PRO A 1 232 ? -30.408 -7.269 -23.573 1.00 60.00 232 PRO A CA 1
ATOM 1874 C C . PRO A 1 232 ? -30.103 -6.497 -24.864 1.00 60.00 232 PRO A C 1
ATOM 1876 O O . PRO A 1 232 ? -29.816 -7.085 -25.904 1.00 60.00 232 PRO A O 1
ATOM 1879 N N . ASP A 1 233 ? -30.120 -5.168 -24.779 1.00 61.34 233 ASP A N 1
ATOM 1880 C CA . ASP A 1 233 ? -29.804 -4.264 -25.883 1.00 61.34 233 ASP A CA 1
ATOM 1881 C C . ASP A 1 233 ? -28.322 -4.336 -26.301 1.00 61.34 233 ASP A C 1
ATOM 1883 O O . ASP A 1 233 ? -28.006 -4.186 -27.475 1.00 61.34 233 ASP A O 1
ATOM 1887 N N . LEU A 1 234 ? -27.412 -4.639 -25.367 1.00 66.81 234 LEU A N 1
ATOM 1888 C CA . LEU A 1 234 ? -25.969 -4.746 -25.607 1.00 66.81 234 LEU A CA 1
ATOM 1889 C C . LEU A 1 234 ? -25.523 -6.158 -26.027 1.00 66.81 234 LEU A C 1
ATOM 1891 O O . LEU A 1 234 ? -24.460 -6.292 -26.631 1.00 66.81 234 LEU A O 1
ATOM 1895 N N . GLU A 1 235 ? -26.319 -7.205 -25.762 1.00 65.94 235 GLU A N 1
ATOM 1896 C CA . GLU A 1 235 ? -26.020 -8.591 -26.185 1.00 65.94 235 GLU A CA 1
ATOM 1897 C C . GLU A 1 235 ? -25.957 -8.753 -27.707 1.00 65.94 235 GLU A C 1
ATOM 1899 O O . GLU A 1 235 ? -25.243 -9.617 -28.210 1.00 65.94 235 GLU A O 1
ATOM 1904 N N . LYS A 1 236 ? -26.679 -7.906 -28.444 1.00 71.00 236 LYS A N 1
ATOM 1905 C CA . LYS A 1 236 ? -26.680 -7.908 -29.912 1.00 71.00 236 LYS A CA 1
ATOM 1906 C C . LYS A 1 236 ? -25.523 -7.113 -30.514 1.00 71.00 236 LYS A C 1
ATOM 1908 O O . LYS A 1 236 ? -25.167 -7.351 -31.660 1.00 71.00 236 LYS A O 1
ATOM 1913 N N . GLU A 1 237 ? -24.962 -6.168 -29.762 1.00 68.25 237 GLU A N 1
ATOM 1914 C CA . GLU A 1 237 ? -23.966 -5.211 -30.262 1.00 68.25 237 GLU A CA 1
ATOM 1915 C C . GLU A 1 237 ? -22.522 -5.616 -29.937 1.00 68.25 237 GLU A C 1
ATOM 1917 O O . GLU A 1 237 ? -21.586 -5.145 -30.588 1.00 68.25 237 GLU A O 1
ATOM 1922 N N . TYR A 1 238 ? -22.326 -6.493 -28.945 1.00 76.12 238 TYR A N 1
ATOM 1923 C CA . TYR A 1 238 ? -21.003 -6.876 -28.461 1.00 76.12 238 TYR A CA 1
ATOM 1924 C C . TYR A 1 238 ? -20.822 -8.389 -28.351 1.00 76.12 238 TYR A C 1
ATOM 1926 O O . TYR A 1 238 ? -21.594 -9.092 -27.705 1.00 76.12 238 TYR A O 1
ATOM 1934 N N . THR A 1 239 ? -19.702 -8.884 -28.879 1.00 75.75 239 THR A N 1
ATOM 1935 C CA . THR A 1 239 ? -19.214 -10.239 -28.604 1.00 75.75 239 THR A CA 1
ATOM 1936 C C . THR A 1 239 ? -18.374 -10.231 -27.328 1.00 75.75 239 THR A C 1
ATOM 1938 O O . THR A 1 239 ? -17.369 -9.519 -27.241 1.00 75.75 239 THR A O 1
ATOM 1941 N N . LYS A 1 240 ? -18.763 -11.026 -26.326 1.00 75.88 240 LYS A N 1
ATOM 1942 C CA . LYS A 1 240 ? -18.040 -11.151 -25.050 1.00 75.88 240 LYS A CA 1
ATOM 1943 C C . LYS A 1 240 ? -17.025 -12.298 -25.095 1.00 75.88 240 LYS A C 1
ATOM 1945 O O . LYS A 1 240 ? -17.393 -13.441 -25.350 1.00 75.88 240 LYS A O 1
ATOM 1950 N N . VAL A 1 241 ? -15.765 -12.009 -24.765 1.00 68.94 241 VAL A N 1
ATOM 1951 C CA . VAL A 1 241 ? -14.694 -13.002 -24.571 1.00 68.94 241 VAL A CA 1
ATOM 1952 C C . VAL A 1 241 ? -14.050 -12.764 -23.205 1.00 68.94 241 VAL A C 1
ATOM 1954 O O . VAL A 1 241 ? -13.320 -11.792 -23.006 1.00 68.94 241 VAL A O 1
ATOM 1957 N N . GLY A 1 242 ? -14.342 -13.634 -22.235 1.00 73.19 242 GLY A N 1
ATOM 1958 C CA . GLY A 1 242 ? -13.936 -13.431 -20.841 1.00 73.19 242 GLY A CA 1
ATOM 1959 C C . GLY A 1 242 ? -14.524 -12.134 -20.272 1.00 73.19 242 GLY A C 1
ATOM 1960 O O . GLY A 1 242 ? -15.743 -11.968 -20.243 1.00 73.19 242 GLY A O 1
ATOM 1961 N N . ASN A 1 243 ? -13.651 -11.209 -19.868 1.00 74.69 243 ASN A N 1
ATOM 1962 C CA . ASN A 1 243 ? -14.018 -9.897 -19.318 1.00 74.69 243 ASN A CA 1
ATOM 1963 C C . ASN A 1 243 ? -14.027 -8.771 -20.364 1.00 74.69 243 ASN A C 1
ATOM 1965 O O . ASN A 1 243 ? -14.239 -7.611 -20.017 1.00 74.69 243 ASN A O 1
ATOM 1969 N N . LYS A 1 244 ? -13.786 -9.087 -21.641 1.00 76.88 244 LYS A N 1
ATOM 1970 C CA . LYS A 1 244 ? -13.673 -8.099 -22.713 1.00 76.88 244 LYS A CA 1
ATOM 1971 C C . LYS A 1 244 ? -14.842 -8.190 -23.687 1.00 76.88 244 LYS A C 1
ATOM 1973 O O . LYS A 1 244 ? -15.256 -9.280 -24.076 1.00 76.88 244 LYS A O 1
ATOM 1978 N N . TYR A 1 245 ? -15.346 -7.031 -24.087 1.00 78.19 245 TYR A N 1
ATOM 1979 C CA . TYR A 1 245 ? -16.471 -6.859 -24.998 1.00 78.19 245 TYR A CA 1
ATOM 1980 C C . TYR A 1 245 ? -15.970 -6.224 -26.291 1.00 78.19 245 TYR A C 1
ATOM 1982 O O . TYR A 1 245 ? -15.278 -5.206 -26.251 1.00 78.19 245 TYR A O 1
ATOM 1990 N N . TYR A 1 246 ? -16.314 -6.825 -27.427 1.00 76.88 246 TYR A N 1
ATOM 1991 C CA . TYR A 1 246 ? -15.876 -6.406 -28.757 1.00 76.88 246 TYR A CA 1
ATOM 1992 C C . TYR A 1 246 ? -17.078 -6.040 -29.624 1.00 76.88 246 TYR A C 1
ATOM 1994 O O . TYR A 1 246 ? -17.960 -6.872 -29.813 1.00 76.88 246 TYR A O 1
ATOM 2002 N N . ALA A 1 247 ? -17.101 -4.819 -30.152 1.00 77.81 247 ALA A N 1
ATOM 2003 C CA . ALA A 1 247 ? -18.060 -4.405 -31.170 1.00 77.81 247 ALA A CA 1
ATOM 2004 C C . ALA A 1 247 ? -17.593 -4.850 -32.563 1.00 77.81 247 ALA A C 1
ATOM 2006 O O . ALA A 1 247 ? -16.394 -5.009 -32.810 1.00 77.81 247 ALA A O 1
ATOM 2007 N N . GLU A 1 248 ? -18.529 -4.973 -33.504 1.00 71.38 248 GLU A N 1
ATOM 2008 C CA . GLU A 1 248 ? -18.236 -5.340 -34.900 1.00 71.38 248 GLU A CA 1
ATOM 2009 C C . GLU A 1 248 ? -17.273 -4.362 -35.593 1.00 71.38 248 GLU A C 1
ATOM 2011 O O . GLU A 1 248 ? -16.490 -4.750 -36.456 1.00 71.38 248 GLU A O 1
ATOM 2016 N N . ASN A 1 249 ? -17.279 -3.090 -35.183 1.00 73.00 249 ASN A N 1
ATOM 2017 C CA . ASN A 1 249 ? -16.401 -2.049 -35.723 1.00 73.00 249 ASN A CA 1
ATOM 2018 C C . ASN A 1 249 ? -14.968 -2.076 -35.147 1.00 73.00 249 ASN A C 1
ATOM 2020 O O . ASN A 1 249 ? -14.172 -1.187 -35.451 1.00 73.00 249 ASN A O 1
ATOM 2024 N N . GLY A 1 250 ? -14.637 -3.060 -34.303 1.00 72.38 250 GLY A N 1
ATOM 2025 C CA . GLY A 1 250 ? -13.316 -3.228 -33.692 1.00 72.38 250 GLY A CA 1
ATOM 2026 C C . GLY A 1 250 ? -13.098 -2.454 -32.386 1.00 72.38 250 GLY A C 1
ATOM 2027 O O . GLY A 1 250 ? -12.078 -2.667 -31.724 1.00 72.38 250 GLY A O 1
ATOM 2028 N N . SER A 1 251 ? -14.040 -1.601 -31.966 1.00 80.62 251 SER A N 1
ATOM 2029 C CA . SER A 1 251 ? -13.993 -0.971 -30.642 1.00 80.62 251 SER A CA 1
ATOM 2030 C C . SER A 1 251 ? -14.213 -2.011 -29.539 1.00 80.62 251 SER A C 1
ATOM 2032 O O . SER A 1 251 ? -15.003 -2.942 -29.680 1.00 80.62 251 SER A O 1
ATOM 2034 N N . SER A 1 252 ? -13.511 -1.864 -28.414 1.00 83.44 252 SER A N 1
ATOM 2035 C CA . SER A 1 252 ? -13.650 -2.791 -27.286 1.00 83.44 252 SER A CA 1
ATOM 2036 C C . SER A 1 252 ? -13.517 -2.108 -25.935 1.00 83.44 252 SER A C 1
ATOM 2038 O O . SER A 1 252 ? -12.882 -1.057 -25.808 1.00 83.44 252 SER A O 1
ATOM 2040 N N . PHE A 1 253 ? -14.110 -2.717 -24.916 1.00 86.25 253 PHE A N 1
ATOM 2041 C CA . PHE A 1 253 ? -13.934 -2.329 -23.523 1.00 86.25 253 PHE A CA 1
ATOM 2042 C C . PHE A 1 253 ? -13.783 -3.573 -22.648 1.00 86.25 253 PHE A C 1
ATOM 2044 O O . PHE A 1 253 ? -14.300 -4.644 -22.967 1.00 86.25 253 PHE A O 1
ATOM 2051 N N . GLU A 1 254 ? -13.029 -3.442 -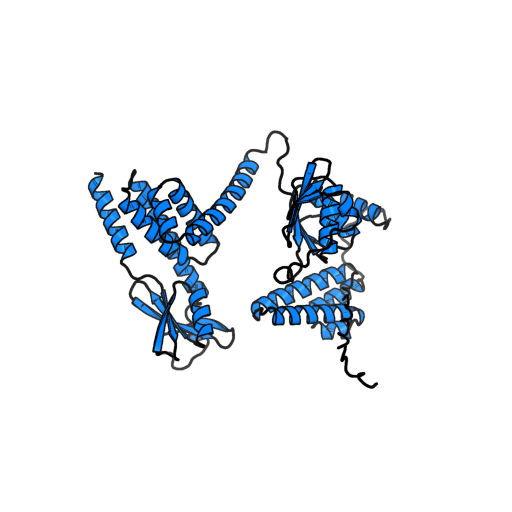21.567 1.00 84.12 254 GLU A N 1
ATOM 2052 C CA . GLU A 1 254 ? -12.777 -4.494 -20.594 1.00 84.12 254 GLU A CA 1
ATOM 2053 C C . GLU 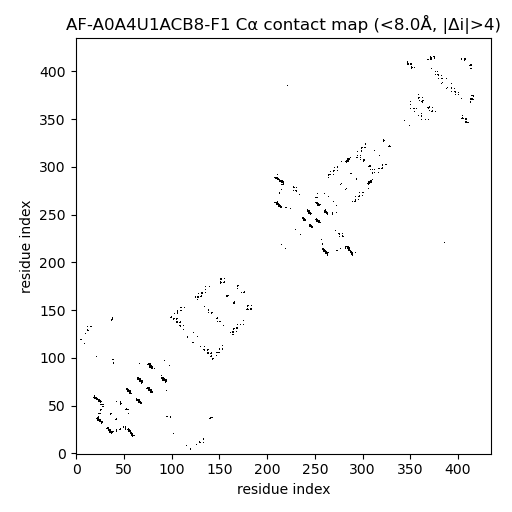A 1 254 ? -13.415 -4.133 -19.261 1.00 84.12 254 GLU A C 1
ATOM 2055 O O . GLU A 1 254 ? -13.392 -2.990 -18.806 1.00 84.12 254 GLU A O 1
ATOM 2060 N N . ASP A 1 255 ? -13.996 -5.140 -18.639 1.00 81.56 255 ASP A N 1
ATOM 2061 C CA . ASP A 1 255 ? -14.781 -5.015 -17.439 1.00 81.56 255 ASP A CA 1
ATOM 2062 C C . ASP A 1 255 ? -14.137 -5.794 -16.295 1.00 81.56 255 ASP A C 1
ATOM 2064 O O . ASP A 1 255 ? -14.175 -7.022 -16.241 1.00 81.56 255 ASP A O 1
ATOM 2068 N N . LYS A 1 256 ? -13.539 -5.058 -15.362 1.00 78.00 256 LYS A N 1
ATOM 2069 C CA . LYS A 1 256 ? -12.773 -5.597 -14.234 1.00 78.00 256 LYS A CA 1
ATOM 2070 C C . LYS A 1 256 ? -13.588 -5.634 -12.944 1.00 78.00 256 LYS A C 1
ATOM 2072 O O . LYS A 1 256 ? -13.030 -5.597 -11.850 1.00 78.00 256 LYS A O 1
ATOM 2077 N N . GLY A 1 257 ? -14.914 -5.655 -13.050 1.00 73.50 257 GLY A N 1
ATOM 2078 C CA . GLY A 1 257 ? -15.805 -5.737 -11.898 1.00 73.50 257 GLY A CA 1
ATOM 2079 C C . GLY A 1 257 ? -16.072 -4.374 -11.274 1.00 73.50 257 GLY A C 1
ATOM 2080 O O . GLY A 1 257 ? -17.185 -3.888 -11.412 1.00 73.50 257 GLY A O 1
ATOM 2081 N N . ASN A 1 258 ? -15.082 -3.746 -10.622 1.00 74.81 258 ASN A N 1
ATOM 2082 C CA . ASN A 1 258 ? -15.206 -2.415 -9.989 1.00 74.81 258 ASN A CA 1
ATOM 2083 C C . ASN A 1 258 ? -14.766 -1.241 -10.891 1.00 74.81 258 ASN A C 1
ATOM 2085 O O . ASN A 1 258 ? -14.876 -0.073 -10.508 1.00 74.81 258 ASN A O 1
ATOM 2089 N N . ARG A 1 259 ? -14.249 -1.558 -12.080 1.00 83.19 259 ARG A N 1
ATOM 2090 C CA . ARG A 1 259 ? -13.712 -0.621 -13.067 1.00 83.19 259 ARG A CA 1
ATOM 2091 C C . ARG A 1 259 ? -13.976 -1.151 -14.469 1.00 83.19 259 ARG A C 1
ATOM 2093 O O . ARG A 1 259 ? -13.747 -2.326 -14.731 1.00 83.19 259 ARG A O 1
ATOM 2100 N N . ILE A 1 260 ? -14.412 -0.276 -15.365 1.00 86.81 260 ILE A N 1
ATOM 2101 C CA . ILE A 1 260 ? -14.588 -0.562 -16.790 1.00 86.81 260 ILE A CA 1
ATOM 2102 C C . ILE A 1 260 ? -13.630 0.344 -17.558 1.00 86.81 260 ILE A C 1
ATOM 2104 O O . ILE A 1 260 ? -13.571 1.546 -17.288 1.00 86.81 260 ILE A O 1
ATOM 2108 N N . GLU A 1 261 ? -12.867 -0.213 -18.492 1.00 90.44 261 GLU A N 1
ATOM 2109 C CA . GLU A 1 261 ? -11.834 0.504 -19.239 1.00 90.44 261 GLU A CA 1
ATOM 2110 C C . GLU A 1 261 ? -11.943 0.285 -20.749 1.00 90.44 261 GLU A C 1
ATOM 2112 O O . GLU A 1 261 ? -12.342 -0.774 -21.219 1.00 90.44 261 GLU A O 1
ATOM 2117 N N . THR A 1 262 ? -11.608 1.304 -21.533 1.00 87.50 262 THR A N 1
ATOM 2118 C CA . THR A 1 262 ? -11.633 1.256 -22.994 1.00 87.50 262 THR A CA 1
ATOM 2119 C C . THR A 1 262 ? -10.532 2.125 -23.587 1.00 87.50 262 THR A C 1
ATOM 2121 O O . THR A 1 262 ? -10.088 3.110 -22.999 1.00 87.50 262 THR A O 1
ATOM 2124 N N . GLN A 1 263 ? -10.104 1.777 -24.796 1.00 86.62 263 GLN A N 1
ATOM 2125 C CA . GLN A 1 263 ? -9.251 2.632 -25.620 1.00 86.62 263 GLN A CA 1
ATOM 2126 C C . GLN A 1 263 ? -10.070 3.547 -26.548 1.00 86.62 263 GLN A C 1
ATOM 2128 O O . GLN A 1 263 ? -9.518 4.475 -27.133 1.00 86.62 263 GLN A O 1
ATOM 2133 N N . SER A 1 264 ? -11.380 3.311 -26.676 1.00 80.31 264 SER A N 1
ATOM 2134 C CA . SER A 1 264 ? -12.258 4.055 -27.579 1.00 80.31 264 SER A CA 1
ATOM 2135 C C . SER A 1 264 ? -12.755 5.362 -26.957 1.00 80.31 264 SER A C 1
ATOM 2137 O O . SER A 1 264 ? -13.021 5.438 -25.760 1.00 80.31 264 SER A O 1
ATOM 2139 N N . ASN A 1 265 ? -12.910 6.394 -27.788 1.00 83.19 265 ASN A N 1
ATOM 2140 C CA . ASN A 1 265 ? -13.570 7.658 -27.433 1.00 83.19 265 ASN A CA 1
ATOM 2141 C C . ASN A 1 265 ? -14.983 7.758 -28.027 1.00 83.19 265 ASN A C 1
ATOM 2143 O O . ASN A 1 265 ? -15.575 8.835 -28.011 1.00 83.19 265 ASN A O 1
ATOM 2147 N N . GLU A 1 266 ? -15.495 6.671 -28.609 1.00 83.75 266 GLU A N 1
ATOM 2148 C CA . GLU A 1 266 ? -16.817 6.647 -29.224 1.00 83.75 266 GLU A CA 1
ATOM 2149 C C . GLU A 1 266 ? -17.917 6.815 -28.165 1.00 83.75 266 GLU A C 1
ATOM 2151 O O . GLU A 1 266 ? -17.907 6.181 -27.105 1.00 83.75 266 GLU A O 1
ATOM 2156 N N . GLU A 1 267 ? -18.909 7.648 -28.481 1.00 85.19 267 GLU A N 1
ATOM 2157 C CA . GLU A 1 267 ? -20.075 7.898 -27.626 1.00 85.19 267 GLU A CA 1
ATOM 2158 C C . GLU A 1 267 ? -20.844 6.608 -27.315 1.00 85.19 267 GLU A C 1
ATOM 2160 O O . GLU A 1 267 ? -21.203 6.365 -26.166 1.00 85.19 267 GLU A O 1
ATOM 2165 N N . ARG A 1 268 ? -21.001 5.718 -28.305 1.00 83.19 268 ARG A N 1
ATOM 2166 C CA . ARG A 1 268 ? -21.691 4.427 -28.129 1.00 83.19 268 ARG A CA 1
ATOM 2167 C C . ARG A 1 268 ? -20.995 3.518 -27.118 1.00 83.19 268 ARG A C 1
ATOM 2169 O O . ARG A 1 268 ? -21.654 2.927 -26.265 1.00 83.19 268 ARG A O 1
ATOM 2176 N N . VAL A 1 269 ? -19.662 3.444 -27.175 1.00 87.06 269 VAL A N 1
ATOM 2177 C CA . VAL A 1 269 ? -18.865 2.668 -26.211 1.00 87.06 269 VAL A CA 1
ATOM 2178 C C . VAL A 1 269 ? -19.020 3.266 -24.814 1.00 87.06 269 VAL A C 1
ATOM 2180 O O . VAL A 1 269 ? -19.255 2.539 -23.853 1.00 87.06 269 VAL A O 1
ATOM 2183 N N . THR A 1 270 ? -18.979 4.595 -24.706 1.00 89.25 270 THR A N 1
ATOM 2184 C CA . THR A 1 270 ? -19.170 5.309 -23.436 1.00 89.25 270 THR A CA 1
ATOM 2185 C C . THR A 1 270 ? -20.559 5.045 -22.844 1.00 89.25 270 THR A C 1
ATOM 2187 O O . THR A 1 270 ? -20.664 4.689 -21.671 1.00 89.25 270 THR A O 1
ATOM 2190 N N . SER A 1 271 ? -21.621 5.132 -23.651 1.00 88.06 271 SER A N 1
ATOM 2191 C CA . SER A 1 271 ? -22.991 4.828 -23.218 1.00 88.06 271 SER A CA 1
ATOM 2192 C C . SER A 1 271 ? -23.139 3.373 -22.770 1.00 88.06 271 SER A C 1
ATOM 2194 O O . SER A 1 271 ? -23.692 3.117 -21.699 1.00 88.06 271 SER A O 1
ATOM 2196 N N . SER A 1 272 ? -22.536 2.427 -23.496 1.00 85.81 272 SER A N 1
ATOM 2197 C CA . SER A 1 272 ? -22.514 1.006 -23.125 1.00 85.81 272 SER A CA 1
ATOM 2198 C C . SER A 1 272 ? -21.847 0.774 -21.765 1.00 85.81 272 SER A C 1
ATOM 2200 O O . SER A 1 272 ? -22.400 0.084 -20.908 1.00 85.81 272 SER A O 1
ATOM 2202 N N . MET A 1 273 ? -20.701 1.414 -21.507 1.00 90.25 273 MET A N 1
ATOM 2203 C CA . MET A 1 273 ? -20.022 1.329 -20.208 1.00 90.25 273 MET A CA 1
ATOM 2204 C C . MET A 1 273 ? -20.874 1.919 -19.070 1.00 90.25 273 MET A C 1
ATOM 2206 O O . MET A 1 273 ? -20.926 1.344 -17.983 1.00 90.25 273 MET A O 1
ATOM 2210 N N . ILE A 1 274 ? -21.574 3.036 -19.306 1.00 89.88 274 ILE A N 1
ATOM 2211 C CA . ILE A 1 274 ? -22.490 3.648 -18.327 1.00 89.88 274 ILE A CA 1
ATOM 2212 C C . ILE A 1 274 ? -23.714 2.761 -18.063 1.00 89.88 274 ILE A C 1
ATOM 2214 O O . ILE A 1 274 ? -24.151 2.640 -16.918 1.00 89.88 274 ILE A O 1
ATOM 2218 N N . LEU A 1 275 ? -24.259 2.104 -19.089 1.00 84.81 275 LEU A N 1
ATOM 2219 C CA . LEU A 1 275 ? -25.358 1.149 -18.935 1.00 84.81 275 LEU A CA 1
ATOM 2220 C C . LEU A 1 275 ? -24.942 -0.055 -18.093 1.00 84.81 275 LEU A C 1
ATOM 2222 O O . LEU A 1 275 ? -25.682 -0.444 -17.192 1.00 84.81 275 LEU A O 1
ATOM 2226 N N . ILE A 1 276 ? -23.747 -0.597 -18.328 1.00 80.56 276 ILE A N 1
ATOM 2227 C CA . ILE A 1 276 ? -23.197 -1.699 -17.531 1.00 80.56 276 ILE A CA 1
ATOM 2228 C C . ILE A 1 276 ? -22.964 -1.252 -16.082 1.00 80.56 276 ILE A C 1
ATOM 2230 O O . ILE A 1 276 ? -23.388 -1.942 -15.155 1.00 80.56 276 ILE A O 1
ATOM 2234 N N . ALA A 1 277 ? -22.370 -0.076 -15.867 1.00 82.62 277 ALA A N 1
ATOM 2235 C CA . ALA A 1 277 ? -22.209 0.519 -14.538 1.00 82.62 277 ALA A CA 1
ATOM 2236 C C . ALA A 1 277 ? -23.554 0.662 -13.800 1.00 82.62 277 ALA A C 1
ATOM 2238 O O . ALA A 1 277 ? -23.689 0.275 -12.640 1.00 82.62 277 ALA A O 1
ATOM 2239 N N . LYS A 1 278 ? -24.588 1.151 -14.488 1.00 76.00 278 LYS A N 1
ATOM 2240 C CA . LYS A 1 278 ? -25.935 1.283 -13.923 1.00 76.00 278 LYS A CA 1
ATOM 2241 C C . LYS A 1 278 ? -26.597 -0.069 -13.653 1.00 76.00 278 LYS A C 1
ATOM 2243 O O . LYS A 1 278 ? -27.259 -0.222 -12.628 1.00 76.00 278 LYS A O 1
ATOM 2248 N N . ALA A 1 279 ? -26.418 -1.052 -14.536 1.00 70.06 279 ALA A N 1
ATOM 2249 C CA . ALA A 1 279 ? -26.914 -2.418 -14.350 1.00 70.06 279 ALA A CA 1
ATOM 2250 C C . ALA A 1 279 ? -26.253 -3.105 -13.143 1.00 70.06 279 ALA A C 1
ATOM 2252 O O . ALA A 1 279 ? -26.912 -3.863 -12.431 1.00 70.06 279 ALA A O 1
ATOM 2253 N N . ARG A 1 280 ? -24.992 -2.759 -12.851 1.00 67.81 280 ARG A N 1
ATOM 2254 C CA . ARG A 1 280 ? -24.293 -3.118 -11.607 1.00 67.81 280 ARG A CA 1
ATOM 2255 C C . ARG A 1 280 ? -24.799 -2.402 -10.361 1.00 67.81 280 ARG A C 1
ATOM 2257 O O . ARG A 1 280 ? -24.368 -2.729 -9.265 1.00 67.81 280 ARG A O 1
ATOM 2264 N N . GLY A 1 281 ? -25.691 -1.430 -10.506 1.00 65.00 281 GLY A N 1
ATOM 2265 C CA . GLY A 1 281 ? -26.189 -0.643 -9.385 1.00 65.00 281 GLY A CA 1
ATOM 2266 C C . GLY A 1 281 ? -25.252 0.480 -8.943 1.00 65.00 281 GLY A C 1
ATOM 2267 O O . GLY A 1 281 ? -25.450 1.005 -7.850 1.00 65.00 281 GLY A O 1
ATOM 2268 N N . TRP A 1 282 ? -24.271 0.878 -9.764 1.00 78.31 282 TRP A N 1
ATOM 2269 C CA . TRP A 1 282 ? -23.471 2.072 -9.481 1.00 78.31 282 TRP A CA 1
ATOM 2270 C C . TRP A 1 282 ? -24.357 3.310 -9.624 1.00 78.31 282 TRP A C 1
ATOM 2272 O O . TRP A 1 282 ? -24.953 3.539 -10.679 1.00 78.31 282 TRP A O 1
ATOM 2282 N N . ASN A 1 283 ? -24.434 4.121 -8.573 1.00 67.38 283 ASN A N 1
ATOM 2283 C CA . ASN A 1 283 ? -25.104 5.420 -8.575 1.00 67.38 283 ASN A CA 1
ATOM 2284 C C . ASN A 1 283 ? -24.082 6.562 -8.569 1.00 67.38 283 ASN A C 1
ATOM 2286 O O . ASN A 1 283 ? -24.417 7.660 -8.998 1.00 67.38 283 ASN A O 1
ATOM 2290 N N . GLU A 1 284 ? -22.842 6.317 -8.143 1.00 75.25 284 GLU A N 1
ATOM 2291 C CA . GLU A 1 284 ? -21.715 7.242 -8.234 1.00 75.25 284 GLU A CA 1
ATOM 2292 C C . GLU A 1 284 ? -20.507 6.602 -8.926 1.00 75.25 284 GLU A C 1
ATOM 2294 O O . GLU A 1 284 ? -20.060 5.509 -8.578 1.00 75.25 284 GLU A O 1
ATOM 2299 N N . ILE A 1 285 ? -19.958 7.319 -9.907 1.00 81.62 285 ILE A N 1
ATOM 2300 C CA . ILE A 1 285 ? -18.802 6.896 -10.689 1.00 81.62 285 ILE A CA 1
ATOM 2301 C C . ILE A 1 285 ? -17.706 7.955 -10.695 1.00 81.62 285 ILE A C 1
ATOM 2303 O O . ILE A 1 285 ? -17.952 9.162 -10.639 1.00 81.62 285 ILE A O 1
ATOM 2307 N N . LYS A 1 286 ? -16.470 7.500 -10.848 1.00 84.94 286 LYS A N 1
ATOM 2308 C CA . LYS A 1 286 ? -15.314 8.339 -11.134 1.00 84.94 286 LYS A CA 1
ATOM 2309 C C . LYS A 1 286 ? -14.846 8.074 -12.559 1.00 84.94 286 LYS A C 1
ATOM 2311 O O . LYS A 1 286 ? -14.527 6.943 -12.913 1.00 84.94 286 LYS A O 1
ATOM 2316 N N . VAL A 1 287 ? -14.783 9.130 -13.365 1.00 84.69 287 VAL A N 1
ATOM 2317 C CA . VAL A 1 287 ? -14.344 9.067 -14.763 1.00 84.69 287 VAL A CA 1
ATOM 2318 C C . VAL A 1 287 ? -12.910 9.561 -14.902 1.00 84.69 287 VAL A C 1
ATOM 2320 O O . VAL A 1 287 ? -12.473 10.496 -14.228 1.00 84.69 287 VAL A O 1
ATOM 2323 N N . SER A 1 288 ? -12.130 8.921 -15.764 1.00 82.31 288 SER A N 1
ATOM 2324 C CA . SER A 1 288 ? -10.759 9.323 -16.097 1.00 82.31 288 SER A CA 1
ATOM 2325 C C . SER A 1 288 ? -10.458 8.936 -17.539 1.00 82.31 288 SER A C 1
ATOM 2327 O O . SER A 1 288 ? -10.926 7.901 -17.989 1.00 82.31 288 SER A O 1
ATOM 2329 N N . GLY A 1 289 ? -9.703 9.748 -18.276 1.00 84.75 289 GLY A N 1
ATOM 2330 C CA . GLY A 1 289 ? -9.471 9.516 -19.704 1.00 84.75 289 GLY A CA 1
ATOM 2331 C C . GLY A 1 289 ? -9.385 10.814 -20.496 1.00 84.75 289 GLY A C 1
ATOM 2332 O O . GLY A 1 289 ? -9.080 11.873 -19.932 1.00 84.75 289 GLY A O 1
ATOM 2333 N N . SER A 1 290 ? -9.672 10.729 -21.793 1.00 82.56 290 SER A N 1
ATOM 2334 C CA . SER A 1 290 ? -9.713 11.876 -22.698 1.00 82.56 290 SER A CA 1
ATOM 2335 C C . SER A 1 290 ? -10.815 12.866 -22.303 1.00 82.56 290 SER A C 1
ATOM 2337 O O . SER A 1 290 ? -11.798 12.508 -21.651 1.00 82.56 290 SER A O 1
ATOM 2339 N N . GLU A 1 291 ? -10.670 14.134 -22.692 1.00 78.81 291 GLU A N 1
ATOM 2340 C CA . GLU A 1 291 ? -11.706 15.141 -22.422 1.00 78.81 291 GLU A CA 1
ATOM 2341 C C . GLU A 1 291 ? -13.029 14.815 -23.123 1.00 78.81 291 GLU A C 1
ATOM 2343 O O . GLU A 1 291 ? -14.082 14.969 -22.512 1.00 78.81 291 GLU A O 1
ATOM 2348 N N . SER A 1 292 ? -12.990 14.299 -24.357 1.00 81.50 292 SER A N 1
ATOM 2349 C CA . SER A 1 292 ? -14.200 13.893 -25.084 1.00 81.50 292 SER A CA 1
ATOM 2350 C C . SER A 1 292 ? -14.924 12.745 -24.384 1.00 81.50 292 SER A C 1
ATOM 2352 O O . SER A 1 292 ? -16.141 12.792 -24.241 1.00 81.50 292 SER A O 1
ATOM 2354 N N . PHE A 1 293 ? -14.180 11.756 -23.880 1.00 90.88 293 PHE A N 1
ATOM 2355 C CA . PHE A 1 293 ? -14.753 10.644 -23.127 1.00 90.88 293 PHE A CA 1
ATOM 2356 C C . PHE A 1 293 ? -15.332 11.102 -21.790 1.00 90.88 293 PHE A C 1
ATOM 2358 O O . PHE A 1 293 ? -16.462 10.766 -21.461 1.00 90.88 293 PHE A O 1
ATOM 2365 N N . LYS A 1 294 ? -14.581 11.893 -21.012 1.00 86.19 294 LYS A N 1
ATOM 2366 C CA . LYS A 1 294 ? -15.047 12.390 -19.709 1.00 86.19 294 LYS A CA 1
ATOM 2367 C C . LYS A 1 294 ? -16.280 13.278 -19.846 1.00 86.19 294 LYS A C 1
ATOM 2369 O O . LYS A 1 294 ? -17.182 13.164 -19.021 1.00 86.19 294 LYS A O 1
ATOM 2374 N N . LYS A 1 295 ? -16.323 14.121 -20.884 1.00 87.62 295 LYS A N 1
ATOM 2375 C CA . LYS A 1 295 ? -17.497 14.920 -21.238 1.00 87.62 295 LYS A CA 1
ATOM 2376 C C . LYS A 1 295 ? -18.700 14.019 -21.495 1.00 87.62 295 LYS A C 1
ATOM 2378 O O . LYS A 1 295 ? -19.726 14.175 -20.840 1.00 87.62 295 LYS A O 1
ATOM 2383 N N . GLU A 1 296 ? -18.558 13.071 -22.414 1.00 88.94 296 GLU A N 1
ATOM 2384 C CA . GLU A 1 296 ? -19.651 12.197 -22.832 1.00 88.94 296 GLU A CA 1
ATOM 2385 C C . GLU A 1 296 ? -20.144 11.312 -21.680 1.00 88.94 296 GLU A C 1
ATOM 2387 O O . GLU A 1 296 ? -21.336 11.266 -21.385 1.00 88.94 296 GLU A O 1
ATOM 2392 N N . ALA A 1 297 ? -19.219 10.715 -20.926 1.00 90.31 297 ALA A N 1
ATOM 2393 C CA . ALA A 1 297 ? -19.529 9.934 -19.734 1.00 90.31 297 ALA A CA 1
ATOM 2394 C C . ALA A 1 297 ? -20.242 10.780 -18.672 1.00 90.31 297 ALA A C 1
ATOM 2396 O O . ALA A 1 297 ? -21.152 10.289 -18.009 1.00 90.31 297 ALA A O 1
ATOM 2397 N N . TRP A 1 298 ? -19.865 12.055 -18.513 1.00 88.31 298 TRP A N 1
ATOM 2398 C CA . TRP A 1 298 ? -20.546 12.960 -17.594 1.00 88.31 298 TRP A CA 1
ATOM 2399 C C . TRP A 1 298 ? -21.984 13.240 -18.033 1.00 88.31 298 TRP A C 1
ATOM 2401 O O . TRP A 1 298 ? -22.893 13.123 -17.209 1.00 88.31 298 TRP A O 1
ATOM 2411 N N . ILE A 1 299 ? -22.204 13.574 -19.306 1.00 84.50 299 ILE A N 1
ATOM 2412 C CA . ILE A 1 299 ? -23.542 13.858 -19.839 1.00 84.50 299 ILE A CA 1
ATOM 2413 C C . ILE A 1 299 ? -24.427 12.611 -19.720 1.00 84.50 299 ILE A C 1
ATOM 2415 O O . ILE A 1 299 ? -25.531 12.681 -19.180 1.00 84.50 299 ILE A O 1
ATOM 2419 N N . GLU A 1 300 ? -23.930 11.459 -20.158 1.00 86.94 300 GLU A N 1
ATOM 2420 C CA . GLU A 1 300 ? -24.701 10.219 -20.210 1.00 86.94 300 GLU A CA 1
ATOM 2421 C C . GLU A 1 300 ? -24.999 9.637 -18.820 1.00 86.94 300 GLU A C 1
ATOM 2423 O O . GLU A 1 300 ? -26.102 9.160 -18.554 1.00 86.94 300 GLU A O 1
ATOM 2428 N N . ALA A 1 301 ? -24.056 9.721 -17.881 1.00 84.31 301 ALA A N 1
ATOM 2429 C CA . ALA A 1 301 ? -24.290 9.292 -16.505 1.00 84.31 301 ALA A CA 1
ATOM 2430 C C . ALA A 1 301 ? -25.301 10.202 -15.790 1.00 84.31 301 ALA A C 1
ATOM 2432 O O . ALA A 1 301 ? -26.241 9.705 -15.164 1.00 84.31 301 ALA A O 1
ATOM 2433 N N . ASN A 1 302 ? -25.166 11.529 -15.919 1.00 79.69 302 ASN A N 1
ATOM 2434 C CA . ASN A 1 302 ? -26.100 12.468 -15.290 1.00 79.69 302 ASN A CA 1
ATOM 2435 C C . ASN A 1 302 ? -27.501 12.378 -15.913 1.00 79.69 302 ASN A C 1
ATOM 2437 O O . ASN A 1 302 ? -28.486 12.486 -15.180 1.00 79.69 302 ASN A O 1
ATOM 2441 N N . SER A 1 303 ? -27.620 12.119 -17.224 1.00 81.56 303 SER A N 1
ATOM 2442 C CA . SER A 1 303 ? -28.924 11.908 -17.876 1.00 81.56 303 SER A CA 1
ATOM 2443 C C . SER A 1 303 ? -29.649 10.681 -17.312 1.00 81.56 303 SER A C 1
ATOM 2445 O O . SER A 1 303 ? -30.875 10.666 -17.201 1.00 81.56 303 SER A O 1
ATOM 2447 N N . LYS A 1 304 ? -28.884 9.676 -16.866 1.00 79.06 304 LYS A N 1
ATOM 2448 C CA . LYS A 1 304 ? -29.380 8.453 -16.226 1.00 79.06 304 LYS A CA 1
ATOM 2449 C C . LYS A 1 304 ? -29.461 8.530 -14.698 1.00 79.06 304 LYS A C 1
ATOM 2451 O O . LYS A 1 304 ? -29.801 7.510 -14.087 1.00 79.06 304 LYS A O 1
ATOM 2456 N N . GLY A 1 305 ? -29.213 9.699 -14.100 1.00 72.31 305 GLY A N 1
ATOM 2457 C CA . GLY A 1 305 ? -29.326 9.946 -12.659 1.00 72.31 305 GLY A CA 1
ATOM 2458 C C . GLY A 1 305 ? -28.129 9.485 -11.822 1.00 72.31 305 GLY A C 1
ATOM 2459 O O . GLY A 1 305 ? -28.276 9.328 -10.615 1.00 72.31 305 GLY A O 1
ATOM 2460 N N . MET A 1 306 ? -26.969 9.254 -12.441 1.00 75.38 306 MET A N 1
ATOM 2461 C CA . MET A 1 306 ? -25.732 8.865 -11.760 1.00 75.38 306 MET A CA 1
ATOM 2462 C C . MET A 1 306 ? -24.856 10.090 -11.453 1.00 75.38 306 MET A C 1
ATOM 2464 O O . MET A 1 306 ? -24.792 11.051 -12.221 1.00 75.38 306 MET A O 1
ATOM 2468 N N . HIS A 1 307 ? -24.147 10.048 -10.329 1.00 70.88 307 HIS A N 1
ATOM 2469 C CA . HIS A 1 307 ? -23.169 11.042 -9.909 1.00 70.88 307 HIS A CA 1
ATOM 2470 C C . HIS A 1 307 ? -21.807 10.780 -10.555 1.00 70.88 307 HIS A C 1
ATOM 2472 O O . HIS A 1 307 ? -21.378 9.636 -10.668 1.00 70.88 307 HIS A O 1
ATOM 2478 N N . VAL A 1 308 ? -21.108 11.846 -10.951 1.00 77.88 308 VAL A N 1
ATOM 2479 C CA . VAL A 1 308 ? -19.826 11.743 -11.659 1.00 77.88 308 VAL A CA 1
ATOM 2480 C C . VAL A 1 308 ? -18.764 12.609 -10.995 1.00 77.88 308 VAL A C 1
ATOM 2482 O O . VAL A 1 308 ? -18.933 13.824 -10.876 1.00 77.88 308 VAL A O 1
ATOM 2485 N N . LYS A 1 309 ? -17.640 11.993 -10.622 1.00 74.62 309 LYS A N 1
ATOM 2486 C CA . LYS A 1 309 ? -16.398 12.664 -10.212 1.00 74.62 309 LYS A CA 1
ATOM 2487 C C . LYS A 1 309 ? -15.335 12.558 -11.307 1.00 74.62 309 LYS A C 1
ATOM 2489 O O . LYS A 1 309 ? -15.349 11.628 -12.103 1.00 74.62 309 LYS A O 1
ATOM 2494 N N . GLY A 1 310 ? -14.373 13.482 -11.324 1.00 66.69 310 GLY A N 1
ATOM 2495 C CA . GLY A 1 310 ? -13.239 13.451 -12.265 1.00 66.69 310 GLY A CA 1
ATOM 2496 C C . GLY A 1 310 ? -13.431 14.258 -13.556 1.00 66.69 310 GLY A C 1
ATOM 2497 O O . GLY A 1 310 ? -12.522 14.301 -14.385 1.00 66.69 310 GLY A O 1
ATOM 2498 N N . TYR A 1 311 ? -14.564 14.952 -13.698 1.00 69.19 311 TYR A N 1
ATOM 2499 C CA . TYR A 1 311 ? -14.832 15.897 -14.781 1.00 69.19 311 TYR A CA 1
ATOM 2500 C C . TYR A 1 311 ? -15.525 17.161 -14.254 1.00 69.19 311 TYR A C 1
ATOM 2502 O O . TYR A 1 311 ? -16.411 17.069 -13.403 1.00 69.19 311 TYR A O 1
ATOM 2510 N N . ILE A 1 312 ? -15.111 18.333 -14.747 1.00 73.75 312 ILE A N 1
ATOM 2511 C CA . ILE A 1 312 ? -15.705 19.633 -14.406 1.00 73.75 312 ILE A CA 1
ATOM 2512 C C . ILE A 1 312 ? -16.453 20.140 -15.653 1.00 73.75 312 ILE A C 1
ATOM 2514 O O . ILE A 1 312 ? -15.793 20.566 -16.602 1.00 73.75 312 ILE A O 1
ATOM 2518 N N . PRO A 1 313 ? -17.799 20.092 -15.677 1.00 67.44 313 PRO A N 1
ATOM 2519 C CA . PRO A 1 313 ? -18.585 20.412 -16.867 1.00 67.44 313 PRO A CA 1
ATOM 2520 C C . PRO A 1 313 ? -18.560 21.907 -17.198 1.00 67.44 313 PRO A C 1
ATOM 2522 O O . PRO A 1 313 ? -18.710 22.761 -16.317 1.00 67.44 313 PRO A O 1
ATOM 2525 N N . GLN A 1 314 ? -18.444 22.217 -18.486 1.00 66.12 314 GLN A N 1
ATOM 2526 C CA . GLN A 1 314 ? -18.563 23.562 -19.039 1.00 66.12 314 GLN A CA 1
ATOM 2527 C C . GLN A 1 314 ? -20.036 23.923 -19.288 1.00 66.12 314 GLN A C 1
ATOM 2529 O O . GLN A 1 314 ? -20.944 23.094 -19.198 1.00 66.12 314 GLN A O 1
ATOM 2534 N N . ARG A 1 315 ? -20.296 25.191 -19.635 1.00 65.62 315 ARG A N 1
ATOM 2535 C CA . ARG A 1 315 ? -21.651 25.685 -19.944 1.00 65.62 315 ARG A CA 1
ATOM 2536 C C . ARG A 1 315 ? -22.327 24.879 -21.061 1.00 65.62 315 ARG A C 1
ATOM 2538 O O . ARG A 1 315 ? -23.493 24.530 -20.932 1.00 65.62 315 ARG A O 1
ATOM 2545 N N . GLN A 1 316 ? -21.576 24.544 -22.109 1.00 70.81 316 GLN A N 1
ATOM 2546 C CA . GLN A 1 316 ? -22.068 23.783 -23.263 1.00 70.81 316 GLN A CA 1
ATOM 2547 C C . GLN A 1 316 ? -22.501 22.359 -22.883 1.00 70.81 316 GLN A C 1
ATOM 2549 O O . GLN A 1 316 ? -23.518 21.881 -23.370 1.00 70.81 316 GLN A O 1
ATOM 2554 N N . ASP A 1 317 ? -21.784 21.708 -21.967 1.00 74.50 317 ASP A N 1
ATOM 2555 C CA . ASP A 1 317 ? -22.082 20.329 -21.557 1.00 74.50 317 ASP A CA 1
ATOM 2556 C C . ASP A 1 317 ? -23.367 20.266 -20.722 1.00 74.50 317 ASP A C 1
ATOM 2558 O O . ASP A 1 317 ? -24.149 19.324 -20.827 1.00 74.50 317 ASP A O 1
ATOM 2562 N N . LYS A 1 318 ? -23.627 21.309 -19.922 1.00 70.69 318 LYS A N 1
ATOM 2563 C CA . LYS A 1 318 ? -24.884 21.458 -19.175 1.00 70.69 318 LYS A CA 1
ATOM 2564 C C . LYS A 1 318 ? -26.072 21.689 -20.108 1.00 70.69 318 LYS A C 1
ATOM 2566 O O . LYS A 1 318 ? -27.122 21.095 -19.897 1.00 70.69 318 LYS A O 1
ATOM 2571 N N . GLU A 1 319 ? -25.904 22.510 -21.145 1.00 75.44 319 GLU A N 1
ATOM 2572 C CA . GLU A 1 319 ? -26.936 22.713 -22.172 1.00 75.44 319 GLU A CA 1
ATOM 2573 C C . GLU A 1 319 ? -27.242 21.417 -22.931 1.00 75.44 319 GLU A C 1
ATOM 2575 O O . GLU A 1 319 ? -28.400 21.104 -23.199 1.00 75.44 319 GLU A O 1
ATOM 2580 N N . GLU A 1 320 ? -26.210 20.646 -23.263 1.00 79.88 320 GLU A N 1
ATOM 2581 C CA . GLU A 1 320 ? -26.337 19.351 -23.927 1.00 79.88 320 GLU A CA 1
ATOM 2582 C C . GLU A 1 320 ? -27.054 18.321 -23.041 1.00 79.88 320 GLU A C 1
ATOM 2584 O O . GLU A 1 320 ? -27.989 17.659 -23.495 1.00 79.88 320 GLU A O 1
ATOM 2589 N N . LEU A 1 321 ? -26.721 18.267 -21.747 1.00 78.88 321 LEU A N 1
ATOM 2590 C CA . LEU A 1 321 ? -27.442 17.463 -20.759 1.00 78.88 321 LEU A CA 1
ATOM 2591 C C . LEU A 1 321 ? -28.921 17.875 -20.638 1.00 78.88 321 LEU A C 1
ATOM 2593 O O . LEU A 1 321 ? -29.801 17.011 -20.607 1.00 78.88 321 LEU A O 1
ATOM 2597 N N . SER A 1 322 ? -29.216 19.176 -20.594 1.00 74.94 322 SER A N 1
ATOM 2598 C CA . SER A 1 322 ? -30.590 19.699 -20.569 1.00 74.94 322 SER A CA 1
ATOM 2599 C C . SER A 1 322 ? -31.384 19.291 -21.810 1.00 74.94 322 SER A C 1
ATOM 2601 O O . SER A 1 322 ? -32.535 18.869 -21.690 1.00 74.94 322 SER A O 1
ATOM 2603 N N . LYS A 1 323 ? -30.758 19.330 -22.996 1.00 79.94 323 LYS A N 1
ATOM 2604 C CA . LYS A 1 323 ? -31.363 18.843 -24.246 1.00 79.94 323 LYS A CA 1
ATOM 2605 C C . LYS A 1 323 ? -31.652 17.343 -24.189 1.00 79.94 323 LYS A C 1
ATOM 2607 O O . LYS A 1 323 ? -32.761 16.939 -24.522 1.00 79.94 323 LYS A O 1
ATOM 2612 N N . ARG A 1 324 ? -30.698 16.523 -23.725 1.00 77.31 324 ARG A N 1
ATOM 2613 C CA . ARG A 1 324 ? -30.867 15.059 -23.624 1.00 77.31 324 ARG A CA 1
ATOM 2614 C C . ARG A 1 324 ? -31.900 14.633 -22.577 1.00 77.31 324 ARG A C 1
ATOM 2616 O O . ARG A 1 324 ? -32.535 13.599 -22.736 1.00 77.31 324 ARG A O 1
ATOM 2623 N N . THR A 1 325 ? -32.083 15.415 -21.514 1.00 73.94 325 THR A N 1
ATOM 2624 C CA . THR A 1 325 ? -33.042 15.117 -20.431 1.00 73.94 325 THR A CA 1
ATOM 2625 C C . THR A 1 325 ? -34.417 15.764 -20.623 1.00 73.94 325 THR A C 1
ATOM 2627 O O . THR A 1 325 ? -35.300 15.562 -19.791 1.00 73.94 325 THR A O 1
ATOM 2630 N N . GLY A 1 326 ? -34.614 16.549 -21.690 1.00 64.75 326 GLY A N 1
ATOM 2631 C CA . GLY A 1 326 ? -35.869 17.258 -21.967 1.00 64.75 326 GLY A CA 1
ATOM 2632 C C . GLY A 1 326 ? -36.198 18.382 -20.974 1.00 64.75 326 GLY A C 1
ATOM 2633 O O . GLY A 1 326 ? -37.293 18.939 -21.020 1.00 64.75 326 GLY A O 1
ATOM 2634 N N . LYS A 1 327 ? -35.268 18.738 -20.078 1.00 56.41 327 LYS A N 1
ATOM 2635 C CA . LYS A 1 327 ? -35.422 19.815 -19.092 1.00 56.41 327 LYS A CA 1
ATOM 2636 C C . LYS A 1 327 ? -34.859 21.115 -19.665 1.00 56.41 327 LYS A C 1
ATOM 2638 O O . LYS A 1 327 ? -33.705 21.471 -19.433 1.00 56.41 327 LYS A O 1
ATOM 2643 N N . MET A 1 328 ? -35.670 21.807 -20.458 1.00 41.28 328 MET A N 1
ATOM 2644 C CA . MET A 1 328 ? -35.380 23.157 -20.948 1.00 41.28 328 MET A CA 1
ATOM 2645 C C . MET A 1 328 ? -35.706 24.191 -19.861 1.00 41.28 328 MET A C 1
ATOM 2647 O O . MET A 1 328 ? -36.748 24.839 -19.913 1.00 41.28 328 MET A O 1
ATOM 2651 N N . ASP A 1 329 ? -34.817 24.372 -18.883 1.00 40.50 329 ASP A N 1
ATOM 2652 C CA . ASP A 1 329 ? -34.894 25.531 -17.985 1.00 40.50 329 ASP A CA 1
ATOM 2653 C C . ASP A 1 329 ? -34.369 26.775 -18.721 1.00 40.50 329 ASP A C 1
ATOM 2655 O O . ASP A 1 329 ? -33.221 27.201 -18.582 1.00 40.50 329 ASP A O 1
ATOM 2659 N N . TYR A 1 330 ? -35.230 27.360 -19.556 1.00 32.12 330 TYR A N 1
ATOM 2660 C CA . TYR A 1 330 ? -35.045 28.710 -20.074 1.00 32.12 330 TYR A CA 1
ATOM 2661 C C . TYR A 1 330 ? -35.271 29.725 -18.951 1.00 32.12 330 TYR A C 1
ATOM 2663 O O . TYR A 1 330 ? -36.411 30.044 -18.627 1.00 32.12 330 TYR A O 1
ATOM 2671 N N . LYS A 1 331 ? -34.192 30.340 -18.460 1.00 36.31 331 LYS A N 1
ATOM 2672 C CA . LYS A 1 331 ? -34.155 31.801 -18.298 1.00 36.31 331 LYS A CA 1
ATOM 2673 C C . LYS A 1 331 ? -32.805 32.345 -18.749 1.00 36.31 331 LYS A C 1
ATOM 2675 O O . LYS A 1 331 ? -31.757 32.032 -18.194 1.00 36.31 331 LYS A O 1
ATOM 2680 N N . ARG A 1 332 ? -32.887 33.150 -19.805 1.00 38.97 332 ARG A N 1
ATOM 2681 C CA . ARG A 1 332 ? -31.845 33.970 -20.409 1.00 38.97 332 ARG A CA 1
ATOM 2682 C C . ARG A 1 332 ? -32.188 35.419 -20.069 1.00 38.97 332 ARG A C 1
ATOM 2684 O O . ARG A 1 332 ? -33.210 35.890 -20.536 1.00 38.97 332 ARG A O 1
ATOM 2691 N N . ASP A 1 333 ? -31.354 36.031 -19.241 1.00 37.84 333 ASP A N 1
ATOM 2692 C CA . ASP A 1 333 ? -31.001 37.458 -19.134 1.00 37.84 333 ASP A CA 1
ATOM 2693 C C . ASP A 1 333 ? -29.812 37.459 -18.151 1.00 37.84 333 ASP A C 1
ATOM 2695 O O . ASP A 1 333 ? -29.842 36.746 -17.154 1.00 37.84 333 ASP A O 1
ATOM 2699 N N . GLY A 1 334 ? -28.638 38.025 -18.422 1.00 31.36 334 GLY A N 1
ATOM 2700 C CA . GLY A 1 334 ? -28.393 39.346 -18.980 1.00 31.36 334 GLY A CA 1
ATOM 2701 C C . GLY A 1 334 ? -27.916 40.237 -17.829 1.00 31.36 334 GLY A C 1
ATOM 2702 O O . GLY A 1 334 ? -28.731 40.943 -17.263 1.00 31.36 334 GLY A O 1
ATOM 2703 N N . ASN A 1 335 ? -26.617 40.156 -17.492 1.00 33.03 335 ASN A N 1
ATOM 2704 C CA . ASN A 1 335 ? -25.912 40.839 -16.389 1.00 33.03 335 ASN A CA 1
ATOM 2705 C C . ASN A 1 335 ? -26.463 40.620 -14.969 1.00 33.03 335 ASN A C 1
ATOM 2707 O O . ASN A 1 335 ? -27.539 41.099 -14.654 1.00 33.03 335 ASN A O 1
ATOM 2711 N N . GLN A 1 336 ? -25.650 40.026 -14.089 1.00 31.91 336 GLN A N 1
ATOM 2712 C CA . GLN A 1 336 ? -25.336 40.547 -12.747 1.00 31.91 336 GLN A CA 1
ATOM 2713 C C . GLN A 1 336 ? -24.479 39.539 -11.966 1.00 31.91 336 GLN A C 1
ATOM 2715 O O . GLN A 1 336 ? -24.673 38.330 -12.060 1.00 31.91 336 GLN A O 1
ATOM 2720 N N . GLU A 1 337 ? -23.469 40.101 -11.306 1.00 33.00 337 GLU A N 1
ATOM 2721 C CA . GLU A 1 337 ? -22.891 39.780 -9.994 1.00 33.00 337 GLU A CA 1
ATOM 2722 C C . GLU A 1 337 ? -23.426 38.548 -9.238 1.00 33.00 337 GLU A C 1
ATOM 2724 O O . GLU A 1 337 ? -24.607 38.209 -9.285 1.00 33.00 337 GLU A O 1
ATOM 2729 N N . GLU A 1 338 ? -22.532 37.910 -8.470 1.00 44.84 338 GLU A N 1
ATOM 2730 C CA . GLU A 1 338 ? -22.901 36.984 -7.391 1.00 44.84 338 GLU A CA 1
ATOM 2731 C C . GLU A 1 338 ? -24.164 37.461 -6.650 1.00 44.84 338 GLU A C 1
ATOM 2733 O O . GLU A 1 338 ? -24.153 38.560 -6.094 1.00 44.84 338 GLU A O 1
ATOM 2738 N N . PRO A 1 339 ? -25.239 36.657 -6.548 1.00 35.66 339 PRO A N 1
ATOM 2739 C CA . PRO A 1 339 ? -26.283 36.961 -5.597 1.00 35.66 339 PRO A CA 1
ATOM 2740 C C . PRO A 1 339 ? -25.925 36.288 -4.271 1.00 35.66 339 PRO A C 1
ATOM 2742 O O . PRO A 1 339 ? -26.249 35.123 -4.017 1.00 35.66 339 PRO A O 1
ATOM 2745 N N . GLU A 1 340 ? -25.280 37.053 -3.394 1.00 34.12 340 GLU A N 1
ATOM 2746 C CA . GLU A 1 340 ? -25.454 36.854 -1.962 1.00 34.12 340 GLU A CA 1
ATOM 2747 C C . GLU A 1 340 ? -26.941 37.015 -1.590 1.00 34.12 340 GLU A C 1
ATOM 2749 O O . GLU A 1 340 ? -27.543 38.077 -1.709 1.00 34.12 340 GLU A O 1
ATOM 2754 N N . SER A 1 341 ? -27.491 35.938 -1.027 1.00 45.25 341 SER A N 1
ATOM 2755 C CA . SER A 1 341 ? -28.647 35.885 -0.122 1.00 45.25 341 SER A CA 1
ATOM 2756 C C . SER A 1 341 ? -30.055 36.217 -0.665 1.00 45.25 341 SER A C 1
ATOM 2758 O O . SER A 1 341 ? -30.390 37.347 -1.004 1.00 45.25 341 SER A O 1
ATOM 2760 N N . LYS A 1 342 ? -30.939 35.205 -0.589 1.00 40.34 342 LYS A N 1
ATOM 2761 C CA . LYS A 1 342 ? -32.236 35.195 0.144 1.00 40.34 342 LYS A CA 1
ATOM 2762 C C . LYS A 1 342 ? -33.223 34.179 -0.454 1.00 40.34 342 LYS A C 1
ATOM 2764 O O . LYS A 1 342 ? -34.223 34.518 -1.069 1.00 40.34 342 LYS A O 1
ATOM 2769 N N . SER A 1 343 ? -32.942 32.900 -0.235 1.00 36.31 343 SER A N 1
ATOM 2770 C CA . SER A 1 343 ? -33.894 31.894 0.263 1.00 36.31 343 SER A CA 1
ATOM 2771 C C . SER A 1 343 ? -33.149 30.561 0.323 1.00 36.31 343 SER A C 1
ATOM 2773 O O . SER A 1 343 ? -32.650 30.060 -0.685 1.00 36.31 343 SER A O 1
ATOM 2775 N N . ASP A 1 344 ? -33.005 29.990 1.518 1.00 52.47 344 ASP A N 1
ATOM 2776 C CA . ASP A 1 344 ? -32.540 28.610 1.622 1.00 52.47 344 ASP A CA 1
ATOM 2777 C C . ASP A 1 344 ? -33.623 27.731 0.992 1.00 52.47 344 ASP A C 1
ATOM 2779 O O . ASP A 1 344 ? -34.716 27.589 1.553 1.00 52.47 344 ASP A O 1
ATOM 2783 N N . THR A 1 345 ? -33.350 27.170 -0.188 1.00 77.69 345 THR A N 1
ATOM 2784 C CA . THR A 1 345 ? -34.243 26.185 -0.803 1.00 77.69 345 THR A CA 1
ATOM 2785 C C . THR A 1 345 ? -34.495 25.058 0.205 1.00 77.69 345 THR A C 1
ATOM 2787 O O . THR A 1 345 ? -33.616 24.718 0.998 1.00 77.69 345 THR A O 1
ATOM 2790 N N . HIS A 1 346 ? -35.700 24.481 0.218 1.00 81.88 346 HIS A N 1
ATOM 2791 C CA . HIS A 1 346 ? -36.075 23.431 1.181 1.00 81.88 346 HIS A CA 1
ATOM 2792 C C . HIS A 1 346 ? -35.041 22.283 1.217 1.00 81.88 346 HIS A C 1
ATOM 2794 O O . HIS A 1 346 ? -34.613 21.849 2.284 1.00 81.88 346 HIS A O 1
ATOM 2800 N N . SER A 1 347 ? -34.517 21.919 0.047 1.00 77.50 347 SER A N 1
ATOM 2801 C CA . SER A 1 347 ? -33.376 21.022 -0.151 1.00 77.50 347 SER A CA 1
ATOM 2802 C C . SER A 1 347 ? -32.090 21.463 0.566 1.00 77.50 347 SER A C 1
ATOM 2804 O O . SER A 1 347 ? -31.482 20.667 1.273 1.00 77.50 347 SER A O 1
ATOM 2806 N N . LYS A 1 348 ? -31.682 22.736 0.470 1.00 82.75 348 LYS A N 1
ATOM 2807 C CA . LYS A 1 348 ? -30.506 23.252 1.197 1.00 82.75 348 LYS A CA 1
ATOM 2808 C C . LYS A 1 348 ? -30.704 23.221 2.713 1.00 82.75 348 LYS A C 1
ATOM 2810 O O . LYS A 1 348 ? -29.766 22.900 3.438 1.00 82.75 348 LYS A O 1
ATOM 2815 N N . LYS A 1 349 ? -31.921 23.498 3.201 1.00 87.06 349 LYS A N 1
ATOM 2816 C CA . LYS A 1 349 ? -32.240 23.390 4.636 1.00 87.06 349 LYS A CA 1
ATOM 2817 C C . LYS A 1 349 ? -32.110 21.949 5.122 1.00 87.06 349 LYS A C 1
ATOM 2819 O O . LYS A 1 349 ? -31.413 21.713 6.103 1.00 87.06 349 LYS A O 1
ATOM 2824 N N . MET A 1 350 ? -32.699 20.995 4.402 1.00 86.81 350 MET A N 1
ATOM 2825 C CA . MET A 1 350 ? -32.575 19.568 4.711 1.00 86.81 350 MET A CA 1
ATOM 2826 C C . MET A 1 350 ? -31.116 19.098 4.704 1.00 86.81 350 MET A C 1
ATOM 2828 O O . MET A 1 350 ? -30.684 18.430 5.642 1.00 86.81 350 MET A O 1
ATOM 2832 N N . ALA A 1 351 ? -30.333 19.490 3.696 1.00 83.19 351 ALA A N 1
ATOM 2833 C CA . ALA A 1 351 ? -28.924 19.119 3.593 1.00 83.19 351 ALA A CA 1
ATOM 2834 C C . ALA A 1 351 ? -28.094 19.679 4.756 1.00 83.19 351 ALA A C 1
ATOM 2836 O O . ALA A 1 351 ? -27.313 18.956 5.375 1.00 83.19 351 ALA A O 1
ATOM 2837 N N . LYS A 1 352 ? -28.313 20.949 5.112 1.00 88.62 352 LYS A N 1
ATOM 2838 C CA . LYS A 1 352 ? -27.669 21.597 6.261 1.00 88.62 352 LYS A CA 1
ATOM 2839 C C . LYS A 1 352 ? -28.050 20.927 7.581 1.00 88.62 352 LYS A C 1
ATOM 2841 O O . LYS A 1 352 ? -27.192 20.725 8.442 1.00 88.62 352 LYS A O 1
ATOM 2846 N N . THR A 1 353 ? -29.317 20.556 7.748 1.00 88.06 353 THR A N 1
ATOM 2847 C CA . THR A 1 353 ? -29.792 19.823 8.927 1.00 88.06 353 THR A CA 1
ATOM 2848 C C . THR A 1 353 ? -29.168 18.432 9.012 1.00 88.06 353 THR A C 1
ATOM 2850 O O . THR A 1 353 ? -28.657 18.072 10.068 1.00 88.06 353 THR A O 1
ATOM 2853 N N . TRP A 1 354 ? -29.096 17.697 7.904 1.00 86.06 354 TRP A N 1
ATOM 2854 C CA . TRP A 1 354 ? -28.401 16.412 7.824 1.00 86.06 354 TRP A CA 1
ATOM 2855 C C . TRP A 1 354 ? -26.889 16.522 8.094 1.00 86.06 354 TRP A C 1
ATOM 2857 O O . TRP A 1 354 ? -26.288 15.649 8.719 1.00 86.06 354 TRP A O 1
ATOM 2867 N N . ALA A 1 355 ? -26.249 17.611 7.663 1.00 87.19 355 ALA A N 1
ATOM 2868 C CA . ALA A 1 355 ? -24.829 17.845 7.906 1.00 87.19 355 ALA A CA 1
ATOM 2869 C C . ALA A 1 355 ? -24.511 18.081 9.392 1.00 87.19 355 ALA A C 1
ATOM 2871 O O . ALA A 1 355 ? -23.454 17.670 9.874 1.00 87.19 355 ALA A O 1
ATOM 2872 N N . THR A 1 356 ? -25.423 18.719 10.125 1.00 86.50 356 THR A N 1
ATOM 2873 C CA . THR A 1 356 ? -25.170 19.229 11.482 1.00 86.50 356 THR A CA 1
ATOM 2874 C C . THR A 1 356 ? -25.753 18.366 12.595 1.00 86.50 356 THR A C 1
ATOM 2876 O O . THR A 1 356 ? -25.193 18.355 13.687 1.00 86.50 356 THR A O 1
ATOM 2879 N N . LYS A 1 357 ? -26.838 17.631 12.337 1.00 87.31 357 LYS A N 1
ATOM 2880 C CA . LYS A 1 357 ? -27.511 16.781 13.328 1.00 87.31 357 LYS A CA 1
ATOM 2881 C C . LYS A 1 357 ? -27.236 15.298 13.103 1.00 87.31 357 LYS A C 1
ATOM 2883 O O . LYS A 1 357 ? -26.688 14.898 12.073 1.00 87.31 357 LYS A O 1
ATOM 2888 N N . ASP A 1 358 ? -27.605 14.491 14.093 1.00 84.56 358 ASP A N 1
ATOM 2889 C CA . ASP A 1 358 ? -27.658 13.039 13.948 1.00 84.56 358 ASP A CA 1
ATOM 2890 C C . ASP A 1 358 ? -28.713 12.636 12.891 1.00 84.56 358 ASP A C 1
ATOM 2892 O O . ASP A 1 358 ? -29.767 13.280 12.823 1.00 84.56 358 ASP A O 1
ATOM 2896 N N . PRO A 1 359 ? -28.477 11.592 12.069 1.00 79.88 359 PRO A N 1
ATOM 2897 C CA . PRO A 1 359 ? -29.427 11.117 11.062 1.00 79.88 359 PRO A CA 1
ATOM 2898 C C . PRO A 1 359 ? -30.859 10.868 11.556 1.00 79.88 359 PRO A C 1
ATOM 2900 O O . PRO A 1 359 ? -31.809 11.140 10.820 1.00 79.88 359 PRO A O 1
ATOM 2903 N N . GLN A 1 360 ? -31.055 10.363 12.778 1.00 81.44 360 GLN A N 1
ATOM 2904 C CA . GLN A 1 360 ? -32.401 10.135 13.322 1.00 81.44 360 GLN A CA 1
ATOM 2905 C C . GLN A 1 360 ? -33.079 11.456 13.691 1.00 81.44 360 GLN A C 1
ATOM 2907 O O . GLN A 1 360 ? -34.262 11.665 13.420 1.00 81.44 360 GLN A O 1
ATOM 2912 N N . GLU A 1 361 ? -32.313 12.387 14.259 1.00 82.94 361 GLU A N 1
ATOM 2913 C CA . GLU A 1 361 ? -32.814 13.708 14.623 1.00 82.94 361 GLU A CA 1
ATOM 2914 C C . GLU A 1 361 ? -33.133 14.553 13.381 1.00 82.94 361 GLU A C 1
ATOM 2916 O O . GLU A 1 361 ? -34.146 15.252 13.350 1.00 82.94 361 GLU A O 1
ATOM 2921 N N . ALA A 1 362 ? -32.319 14.442 12.327 1.00 85.00 362 ALA A N 1
ATOM 2922 C CA . ALA A 1 362 ? -32.565 15.087 11.043 1.00 85.00 362 ALA A CA 1
ATOM 2923 C C . ALA A 1 362 ? -33.875 14.600 10.399 1.00 85.00 362 ALA A C 1
ATOM 2925 O O . ALA A 1 362 ? -34.656 15.433 9.941 1.00 85.00 362 ALA A O 1
ATOM 2926 N N . ALA A 1 363 ? -34.160 13.291 10.437 1.00 85.44 363 ALA A N 1
ATOM 2927 C CA . ALA A 1 363 ? -35.421 12.720 9.947 1.00 85.44 363 ALA A CA 1
ATOM 2928 C C . ALA A 1 363 ? -36.644 13.098 10.790 1.00 85.44 363 ALA A C 1
ATOM 2930 O O . ALA A 1 363 ? -37.750 13.194 10.269 1.00 85.44 363 ALA A O 1
ATOM 2931 N N . ARG A 1 364 ? -36.463 13.361 12.087 1.00 85.50 364 ARG A N 1
ATOM 2932 C CA . ARG A 1 364 ? -37.549 13.874 12.931 1.00 85.50 364 ARG A CA 1
ATOM 2933 C C . ARG A 1 364 ? -37.925 15.317 12.578 1.00 85.50 364 ARG A C 1
ATOM 2935 O O . ARG A 1 364 ? -39.078 15.699 12.734 1.00 85.50 364 ARG A O 1
ATOM 2942 N N . ILE A 1 365 ? -36.950 16.117 12.143 1.00 83.12 365 ILE A N 1
ATOM 2943 C CA . ILE A 1 365 ? -37.150 17.521 11.746 1.00 83.12 365 ILE A CA 1
ATOM 2944 C C . ILE A 1 365 ? -37.677 17.613 10.308 1.00 83.12 365 ILE A C 1
ATOM 2946 O O . ILE A 1 365 ? -38.544 18.438 10.034 1.00 83.12 365 ILE A O 1
ATOM 2950 N N . TYR A 1 366 ? -37.175 16.760 9.413 1.00 86.56 366 TYR A N 1
ATOM 2951 C CA . TYR A 1 366 ? -37.625 16.632 8.028 1.00 86.56 366 TYR A CA 1
ATOM 2952 C C . TYR A 1 366 ? -37.959 15.165 7.743 1.00 86.56 366 TYR A C 1
ATOM 2954 O O . TYR A 1 366 ? -37.041 14.386 7.462 1.00 86.56 366 TYR A O 1
ATOM 2962 N N . PRO A 1 367 ? -39.242 14.762 7.822 1.00 83.38 367 PRO A N 1
ATOM 2963 C CA . PRO A 1 367 ? -39.668 13.380 7.588 1.00 83.38 367 PRO A CA 1
ATOM 2964 C C . PRO A 1 367 ? -39.199 12.802 6.246 1.00 83.38 367 PRO A C 1
ATOM 2966 O O . PRO A 1 367 ? -38.971 11.599 6.132 1.00 83.38 367 PRO A O 1
ATOM 2969 N N . GLU A 1 368 ? -38.974 13.649 5.238 1.00 82.00 368 GLU A N 1
ATOM 2970 C CA . GLU A 1 368 ? -38.434 13.269 3.932 1.00 82.00 368 GLU A CA 1
ATOM 2971 C C . GLU A 1 368 ? -37.021 12.656 4.009 1.00 82.00 368 GLU A C 1
ATOM 2973 O O . GLU A 1 368 ? -36.615 11.904 3.118 1.00 82.00 368 GLU A O 1
ATOM 2978 N N . LEU A 1 369 ? -36.275 12.927 5.086 1.00 84.69 369 LEU A N 1
ATOM 2979 C CA . LEU A 1 369 ? -34.948 12.360 5.332 1.00 84.69 369 LEU A CA 1
ATOM 2980 C C . LEU A 1 369 ? -34.986 10.947 5.924 1.00 84.69 369 LEU A C 1
ATOM 2982 O O . LEU A 1 369 ? -33.935 10.316 6.006 1.00 84.69 369 LEU A O 1
ATOM 2986 N N . ALA A 1 370 ? -36.156 10.400 6.271 1.00 77.19 370 ALA A N 1
ATOM 2987 C CA . ALA A 1 370 ? -36.270 9.059 6.853 1.00 77.19 370 ALA A CA 1
ATOM 2988 C C . ALA A 1 370 ? -35.613 7.970 5.983 1.00 77.19 370 ALA A C 1
ATOM 2990 O O . ALA A 1 370 ? -34.916 7.094 6.496 1.00 77.19 370 ALA A O 1
ATOM 2991 N N . ASN A 1 371 ? -35.752 8.064 4.656 1.00 66.94 371 ASN A N 1
ATOM 2992 C CA . ASN A 1 371 ? -35.111 7.132 3.722 1.00 66.94 371 ASN A CA 1
ATOM 2993 C C . ASN A 1 371 ? -33.583 7.288 3.688 1.00 66.94 371 ASN A C 1
ATOM 2995 O O . ASN A 1 371 ? -32.861 6.303 3.542 1.00 66.94 371 ASN A O 1
ATOM 2999 N N . ALA A 1 372 ? -33.080 8.513 3.857 1.00 73.88 372 ALA A N 1
ATOM 3000 C CA . ALA A 1 372 ? -31.650 8.781 3.949 1.00 73.88 372 ALA A CA 1
ATOM 3001 C C . ALA A 1 372 ? -31.062 8.238 5.260 1.00 73.88 372 ALA A C 1
ATOM 3003 O O . ALA A 1 372 ? -29.979 7.653 5.255 1.00 73.88 372 ALA A O 1
ATOM 3004 N N . THR A 1 373 ? -31.804 8.353 6.365 1.00 76.81 373 THR A N 1
ATOM 3005 C CA . THR A 1 373 ? -31.477 7.736 7.659 1.00 76.81 373 THR A CA 1
ATOM 3006 C C . THR A 1 373 ? -31.425 6.223 7.554 1.00 76.81 373 THR A C 1
ATOM 3008 O O . THR A 1 373 ? -30.433 5.621 7.958 1.00 76.81 373 THR A O 1
ATOM 3011 N N . ALA A 1 374 ? -32.449 5.606 6.966 1.00 71.75 374 ALA A N 1
ATOM 3012 C CA . ALA A 1 374 ? -32.497 4.162 6.786 1.00 71.75 374 ALA A CA 1
ATOM 3013 C C . ALA A 1 374 ? -31.331 3.656 5.916 1.00 71.75 374 ALA A C 1
ATOM 3015 O O . ALA A 1 374 ? -30.691 2.664 6.267 1.00 71.75 374 ALA A O 1
ATOM 3016 N N . LEU A 1 375 ? -30.979 4.387 4.851 1.00 67.25 375 LEU A N 1
ATOM 3017 C CA . LEU A 1 375 ? -29.812 4.082 4.024 1.00 67.25 375 LEU A CA 1
ATOM 3018 C C . LEU A 1 375 ? -28.496 4.192 4.812 1.00 67.25 375 LEU A C 1
ATOM 3020 O O . LEU A 1 375 ? -27.672 3.283 4.747 1.00 67.25 375 LEU A O 1
ATOM 3024 N N . ALA A 1 376 ? -28.297 5.274 5.570 1.00 77.19 376 ALA A N 1
ATOM 3025 C CA . ALA A 1 376 ? -27.089 5.466 6.372 1.00 77.19 376 ALA A CA 1
ATOM 3026 C C . ALA A 1 376 ? -26.919 4.363 7.434 1.00 77.19 376 ALA A C 1
ATOM 3028 O O . ALA A 1 376 ? -25.816 3.850 7.618 1.00 77.19 376 ALA A O 1
ATOM 3029 N N . VAL A 1 377 ? -28.016 3.950 8.077 1.00 77.44 377 VAL A N 1
ATOM 3030 C CA . VAL A 1 377 ? -28.032 2.842 9.046 1.00 77.44 377 VAL A CA 1
ATOM 3031 C C . VAL A 1 377 ? -27.740 1.503 8.369 1.00 77.44 377 VAL A C 1
ATOM 3033 O O . VAL A 1 377 ? -26.971 0.706 8.901 1.00 77.44 377 VAL A O 1
ATOM 3036 N N . ALA A 1 378 ? -28.327 1.237 7.200 1.00 68.06 378 ALA A N 1
ATOM 3037 C CA . ALA A 1 378 ? -28.071 0.006 6.455 1.00 68.06 378 ALA A CA 1
ATOM 3038 C C . ALA A 1 378 ? -26.599 -0.105 6.024 1.00 68.06 378 ALA A C 1
ATOM 3040 O O . ALA A 1 378 ? -25.998 -1.171 6.153 1.00 68.06 378 ALA A O 1
ATOM 3041 N N . ILE A 1 379 ? -26.005 1.005 5.578 1.00 61.97 379 ILE A N 1
ATOM 3042 C CA . ILE A 1 379 ? -24.580 1.106 5.236 1.00 61.97 379 ILE A CA 1
ATOM 3043 C C . ILE A 1 379 ? -23.706 0.832 6.461 1.00 61.97 379 ILE A C 1
ATOM 3045 O O . ILE A 1 379 ? -22.776 0.034 6.369 1.00 61.97 379 ILE A O 1
ATOM 3049 N N . ASP A 1 380 ? -23.995 1.445 7.607 1.00 73.94 380 ASP A N 1
ATOM 3050 C CA . ASP A 1 380 ? -23.198 1.222 8.816 1.00 73.94 380 ASP A CA 1
ATOM 3051 C C . ASP A 1 380 ? -23.298 -0.230 9.323 1.00 73.94 380 ASP A C 1
ATOM 3053 O O . ASP A 1 380 ? -22.278 -0.854 9.622 1.00 73.94 380 ASP A O 1
ATOM 3057 N N . LYS A 1 381 ? -24.500 -0.826 9.305 1.00 71.12 381 LYS A N 1
ATOM 3058 C CA . LYS A 1 381 ? -24.694 -2.253 9.624 1.00 71.12 381 LYS A CA 1
ATOM 3059 C C . LYS A 1 381 ? -23.947 -3.170 8.661 1.00 71.12 381 LYS A C 1
ATOM 3061 O O . LYS A 1 381 ? -23.398 -4.186 9.081 1.00 71.12 381 LYS A O 1
ATOM 3066 N N . ARG A 1 382 ? -23.913 -2.828 7.370 1.00 59.25 382 ARG A N 1
ATOM 3067 C CA . ARG A 1 382 ? -23.149 -3.592 6.381 1.00 59.25 382 ARG A CA 1
ATOM 3068 C C . ARG A 1 382 ? -21.646 -3.469 6.617 1.00 59.25 382 ARG A C 1
ATOM 3070 O O . ARG A 1 382 ? -20.962 -4.482 6.557 1.00 59.25 382 ARG A O 1
ATOM 3077 N N . ALA A 1 383 ? -21.146 -2.276 6.945 1.00 64.00 383 ALA A N 1
ATOM 3078 C CA . ALA A 1 383 ? -19.740 -2.061 7.293 1.00 64.00 383 ALA A CA 1
ATOM 3079 C C . ALA A 1 383 ? -19.317 -2.942 8.477 1.00 64.00 383 ALA A C 1
ATOM 3081 O O . ALA A 1 383 ? -18.242 -3.537 8.464 1.00 64.00 383 ALA A O 1
ATOM 3082 N N . GLU A 1 384 ? -20.181 -3.041 9.485 1.00 70.06 384 GLU A N 1
ATOM 3083 C CA . GLU A 1 384 ? -19.983 -3.916 10.637 1.00 70.06 384 GLU A CA 1
ATOM 3084 C C . GLU A 1 384 ? -19.970 -5.398 10.253 1.00 70.06 384 GLU A C 1
ATOM 3086 O O . GLU A 1 384 ? -19.043 -6.114 10.627 1.00 70.06 384 GLU A O 1
ATOM 3091 N N . ALA A 1 385 ? -20.952 -5.844 9.463 1.00 61.19 385 ALA A N 1
ATOM 3092 C CA . ALA A 1 385 ? -21.038 -7.226 8.988 1.00 61.19 385 ALA A CA 1
ATOM 3093 C C . ALA A 1 385 ? -19.842 -7.626 8.105 1.00 61.19 385 ALA A C 1
ATOM 3095 O O . ALA A 1 385 ? -19.385 -8.765 8.163 1.00 61.19 385 ALA A O 1
ATOM 3096 N N . ASP A 1 386 ? -19.300 -6.677 7.338 1.00 56.34 386 ASP A N 1
ATOM 3097 C CA . ASP A 1 386 ? -18.103 -6.853 6.511 1.00 56.34 386 ASP A CA 1
ATOM 3098 C C . ASP A 1 386 ? -16.792 -6.769 7.333 1.00 56.34 386 ASP A C 1
ATOM 3100 O O . ASP A 1 386 ? -15.696 -6.826 6.774 1.00 56.34 386 ASP A O 1
ATOM 3104 N N . GLY A 1 387 ? -16.878 -6.652 8.664 1.00 62.88 387 GLY A N 1
ATOM 3105 C CA . GLY A 1 387 ? -15.734 -6.730 9.576 1.00 62.88 387 GLY A CA 1
ATOM 3106 C C . GLY A 1 387 ? -14.866 -5.470 9.630 1.00 62.88 387 GLY A C 1
ATOM 3107 O O . GLY A 1 387 ? -13.709 -5.546 10.055 1.00 62.88 387 GLY A O 1
ATOM 3108 N N . LEU A 1 388 ? -15.381 -4.310 9.203 1.00 66.12 388 LEU A N 1
ATOM 3109 C CA . LEU A 1 388 ? -14.638 -3.050 9.283 1.00 66.12 388 LEU A CA 1
ATOM 3110 C C . LEU A 1 388 ? -14.442 -2.634 10.744 1.00 66.12 388 LEU A C 1
ATOM 3112 O O . LEU A 1 388 ? -15.376 -2.619 11.547 1.00 66.12 388 LEU A O 1
ATOM 3116 N N . ASN A 1 389 ? -13.219 -2.218 11.075 1.00 65.75 389 ASN A N 1
ATOM 3117 C CA . ASN A 1 389 ? -12.920 -1.684 12.401 1.00 65.75 389 ASN A CA 1
ATOM 3118 C C . ASN A 1 389 ? -13.564 -0.292 12.609 1.00 65.75 389 ASN A C 1
ATOM 3120 O O . ASN A 1 389 ? -13.943 0.365 11.632 1.00 65.75 389 ASN A O 1
ATOM 3124 N N . PRO A 1 390 ? -13.655 0.217 13.853 1.00 69.75 390 PRO A N 1
ATOM 3125 C CA . PRO A 1 390 ? -14.325 1.490 14.136 1.00 69.75 390 PRO A CA 1
ATOM 3126 C C . PRO A 1 390 ? -13.786 2.691 13.340 1.00 69.75 390 PRO A C 1
ATOM 3128 O O . PRO A 1 390 ? -14.559 3.542 12.908 1.00 69.75 390 PRO A O 1
ATOM 3131 N N . ALA A 1 391 ? -12.476 2.753 13.077 1.00 56.12 391 ALA A N 1
ATOM 3132 C CA . ALA A 1 391 ? -11.882 3.835 12.290 1.00 56.12 391 ALA A CA 1
ATOM 3133 C C . ALA A 1 391 ? -12.277 3.756 10.804 1.00 56.12 391 ALA A C 1
ATOM 3135 O O . ALA A 1 391 ? -12.557 4.777 10.178 1.00 56.12 391 ALA A O 1
ATOM 3136 N N . GLN A 1 392 ? -12.341 2.549 10.239 1.00 53.03 392 GLN A N 1
ATOM 3137 C CA . GLN A 1 392 ? -12.813 2.318 8.871 1.00 53.03 392 GLN A CA 1
ATOM 3138 C C . GLN A 1 392 ? -14.312 2.607 8.744 1.00 53.03 392 GLN A C 1
ATOM 3140 O O . GLN A 1 392 ? -14.724 3.270 7.792 1.00 53.03 392 GLN A O 1
ATOM 3145 N N . ARG A 1 393 ? -15.115 2.201 9.736 1.00 72.75 393 ARG A N 1
ATOM 3146 C CA . ARG A 1 393 ? -16.544 2.539 9.819 1.00 72.75 393 ARG A CA 1
ATOM 3147 C C . ARG A 1 393 ? -16.772 4.044 9.910 1.00 72.75 393 ARG A C 1
ATOM 3149 O O . ARG A 1 393 ? -17.642 4.556 9.220 1.00 72.75 393 ARG A O 1
ATOM 3156 N N . ALA A 1 394 ? -15.946 4.775 10.659 1.00 66.69 394 ALA A N 1
ATOM 3157 C CA . ALA A 1 394 ? -16.024 6.235 10.724 1.00 66.69 394 ALA A CA 1
ATOM 3158 C C . ALA A 1 394 ? -15.744 6.902 9.364 1.00 66.69 394 ALA A C 1
ATOM 3160 O O . ALA A 1 394 ? -16.428 7.855 8.992 1.00 66.69 394 ALA A O 1
ATOM 3161 N N . VAL A 1 395 ? -14.785 6.383 8.586 1.00 57.03 395 VAL A N 1
ATOM 3162 C CA . VAL A 1 395 ? -14.518 6.858 7.215 1.00 57.03 395 VAL A CA 1
ATOM 3163 C C . VAL A 1 395 ? -15.707 6.571 6.290 1.00 57.03 395 VAL A C 1
ATOM 3165 O O . VAL A 1 395 ? -16.122 7.453 5.536 1.00 57.03 395 VAL A O 1
ATOM 3168 N N . VAL A 1 396 ? -16.291 5.372 6.377 1.00 55.81 396 VAL A N 1
ATOM 3169 C CA . VAL A 1 396 ? -17.498 4.975 5.630 1.00 55.81 396 VAL A CA 1
ATOM 3170 C C . VAL A 1 396 ? -18.693 5.857 5.999 1.00 55.81 396 VAL A C 1
ATOM 3172 O O . VAL A 1 396 ? -19.362 6.383 5.109 1.00 55.81 396 VAL A O 1
ATOM 3175 N N . ALA A 1 397 ? -18.922 6.099 7.289 1.00 71.56 397 ALA A N 1
ATOM 3176 C CA . ALA A 1 397 ? -19.998 6.944 7.792 1.00 71.56 397 ALA A CA 1
ATOM 3177 C C . ALA A 1 397 ? -19.830 8.408 7.355 1.00 71.56 397 ALA A C 1
ATOM 3179 O O . ALA A 1 397 ? -20.780 9.013 6.858 1.00 71.56 397 ALA A O 1
ATOM 3180 N N . ALA A 1 398 ? -18.620 8.971 7.460 1.00 69.50 398 ALA A N 1
ATOM 3181 C CA . ALA A 1 3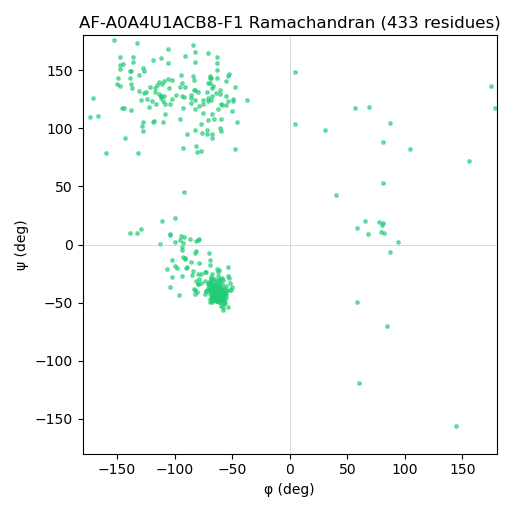98 ? -18.331 10.339 7.027 1.00 69.50 398 ALA A CA 1
ATOM 3182 C C . ALA A 1 398 ? -18.563 10.523 5.520 1.00 69.50 398 ALA A C 1
ATOM 3184 O O . ALA A 1 398 ? -19.176 11.502 5.089 1.00 69.50 398 ALA A O 1
ATOM 3185 N N . ARG A 1 399 ? -18.128 9.551 4.712 1.00 63.59 399 ARG A N 1
ATOM 3186 C CA . ARG A 1 399 ? -18.332 9.567 3.262 1.00 63.59 399 ARG A CA 1
ATOM 3187 C C . ARG A 1 399 ? -19.807 9.396 2.890 1.00 63.59 399 ARG A C 1
ATOM 3189 O O . ARG A 1 399 ? -20.303 10.117 2.030 1.00 63.59 399 ARG A O 1
ATOM 3196 N N . THR A 1 400 ? -20.523 8.510 3.583 1.00 71.50 400 THR A N 1
ATOM 3197 C CA . THR A 1 400 ? -21.966 8.276 3.386 1.00 71.50 400 THR A CA 1
ATOM 3198 C C . THR A 1 400 ? -22.748 9.539 3.694 1.00 71.50 400 THR A C 1
ATOM 3200 O O . THR A 1 400 ? -23.578 9.977 2.898 1.00 71.50 400 THR A O 1
ATOM 3203 N N . LYS A 1 401 ? -22.410 10.185 4.813 1.00 79.38 401 LYS A N 1
ATOM 3204 C CA . LYS A 1 401 ? -22.976 11.468 5.206 1.00 79.38 401 LYS A CA 1
ATOM 3205 C C . LYS A 1 401 ? -22.757 12.517 4.117 1.00 79.38 401 LYS A C 1
ATOM 3207 O O . LYS A 1 401 ? -23.729 13.147 3.715 1.00 79.38 401 LYS A O 1
ATOM 3212 N N . GLN A 1 402 ? -21.540 12.657 3.588 1.00 70.69 402 GLN A N 1
ATOM 3213 C CA . GLN A 1 402 ? -21.244 13.634 2.535 1.00 70.69 402 GLN A CA 1
ATOM 3214 C C . GLN A 1 402 ? -21.993 13.359 1.223 1.00 70.69 402 GLN A C 1
ATOM 3216 O O . GLN A 1 402 ? -22.505 14.291 0.604 1.00 70.69 402 GLN A O 1
ATOM 3221 N N . ASN A 1 403 ? -22.098 12.097 0.808 1.00 63.66 403 ASN A N 1
ATOM 3222 C CA . ASN A 1 403 ? -22.829 11.724 -0.402 1.00 63.66 403 ASN A CA 1
ATOM 3223 C C . ASN A 1 403 ? -24.325 12.057 -0.280 1.00 63.66 403 ASN A C 1
ATOM 3225 O O . ASN A 1 403 ? -24.912 12.626 -1.201 1.00 63.66 403 ASN A O 1
ATOM 3229 N N . ILE A 1 404 ? -24.919 11.787 0.885 1.00 73.88 404 ILE A N 1
ATOM 3230 C CA . ILE A 1 404 ? -26.313 12.133 1.175 1.00 73.88 404 ILE A CA 1
ATOM 3231 C C . ILE A 1 40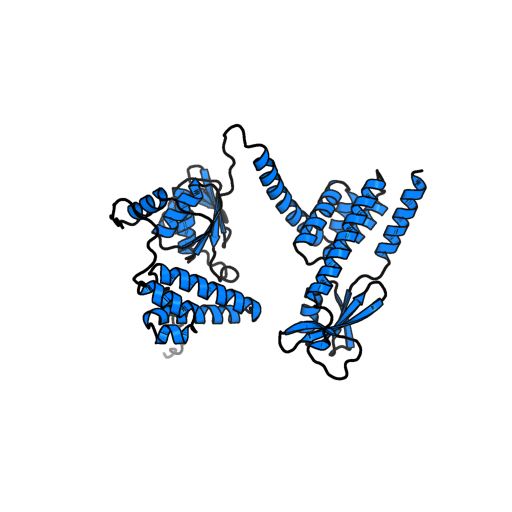4 ? -26.517 13.658 1.182 1.00 73.88 404 ILE A C 1
ATOM 3233 O O . ILE A 1 404 ? -27.470 14.123 0.562 1.00 73.88 404 ILE A O 1
ATOM 3237 N N . ILE A 1 405 ? -25.610 14.444 1.785 1.00 76.62 405 ILE A N 1
ATOM 3238 C CA . ILE A 1 405 ? -25.652 15.925 1.734 1.00 76.62 405 ILE A CA 1
ATOM 3239 C C . ILE A 1 405 ? -25.713 16.397 0.280 1.00 76.62 405 ILE A C 1
ATOM 3241 O O . ILE A 1 405 ? -26.642 17.107 -0.102 1.00 76.62 405 ILE A O 1
ATOM 3245 N N . ASN A 1 406 ? -24.767 15.944 -0.544 1.00 70.75 406 ASN A N 1
ATOM 3246 C CA . ASN A 1 406 ? -24.658 16.353 -1.944 1.00 70.75 406 ASN A CA 1
ATOM 3247 C C . ASN A 1 406 ? -25.904 15.971 -2.765 1.00 70.75 406 ASN A C 1
ATOM 3249 O O . ASN A 1 406 ? -26.283 16.693 -3.691 1.00 70.75 406 ASN A O 1
ATOM 3253 N N . SER A 1 407 ? -26.532 14.832 -2.450 1.00 65.75 407 SER A N 1
ATOM 3254 C CA . SER A 1 407 ? -27.781 14.392 -3.078 1.00 65.75 407 SER A CA 1
ATOM 3255 C C . SER A 1 407 ? -28.943 15.309 -2.691 1.00 65.75 407 SER A C 1
ATOM 3257 O O . SER A 1 407 ? -29.645 15.819 -3.570 1.00 65.75 407 SER A O 1
ATOM 3259 N N . ILE A 1 408 ? -29.106 15.575 -1.390 1.00 77.94 408 ILE A N 1
ATOM 3260 C CA . ILE A 1 408 ? -30.187 16.413 -0.864 1.00 77.94 408 ILE A CA 1
ATOM 3261 C C . ILE A 1 408 ? -30.079 17.840 -1.417 1.00 77.94 408 ILE A C 1
ATOM 3263 O O . ILE A 1 408 ? -31.089 18.379 -1.861 1.00 77.94 408 ILE A O 1
ATOM 3267 N N . GLU A 1 409 ? -28.881 18.439 -1.468 1.00 76.19 409 GLU A N 1
ATOM 3268 C CA . GLU A 1 409 ? -28.669 19.797 -2.007 1.00 76.19 409 GLU A CA 1
ATOM 3269 C C . GLU A 1 409 ? -29.124 19.949 -3.464 1.00 76.19 409 GLU A C 1
ATOM 3271 O O . GLU A 1 409 ? -29.579 21.022 -3.862 1.00 76.19 409 GLU A O 1
ATOM 3276 N N . LYS A 1 410 ? -29.040 18.869 -4.248 1.00 66.19 410 LYS A N 1
ATOM 3277 C CA . LYS A 1 410 ? -29.468 18.817 -5.654 1.00 66.19 410 LYS A CA 1
ATOM 3278 C C . LYS A 1 410 ? -30.952 18.473 -5.829 1.00 66.19 410 LYS A C 1
ATOM 3280 O O . LYS A 1 410 ? -31.402 18.318 -6.960 1.00 66.19 410 LYS A O 1
ATOM 3285 N N . GLY A 1 411 ? -31.705 1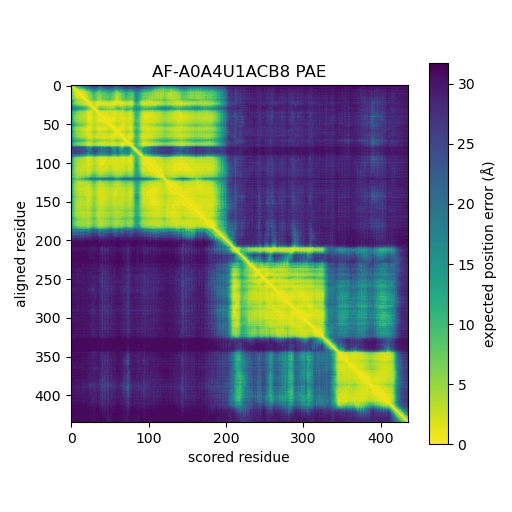8.350 -4.734 1.00 68.56 411 GLY A N 1
ATOM 3286 C CA . GLY A 1 411 ? -33.129 18.006 -4.747 1.00 68.56 411 GLY A CA 1
ATOM 3287 C C . GLY A 1 411 ? -33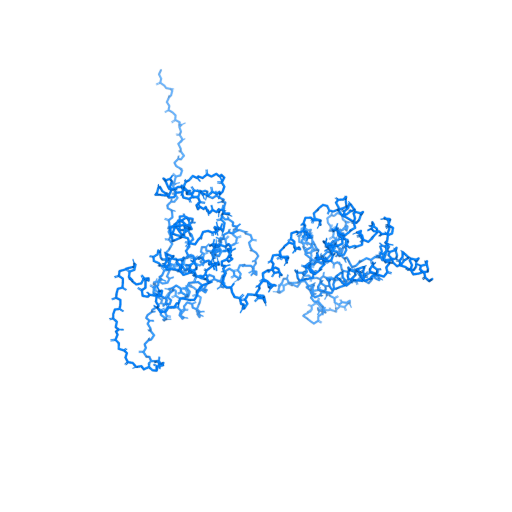.419 16.508 -4.877 1.00 68.56 411 GLY A C 1
ATOM 3288 O O . GLY A 1 411 ? -34.575 16.135 -5.055 1.00 68.56 411 GLY A O 1
ATOM 3289 N N . ASN A 1 412 ? -32.402 15.648 -4.763 1.00 67.69 412 ASN A N 1
ATOM 3290 C CA . ASN A 1 412 ? -32.555 14.200 -4.866 1.00 67.69 412 ASN A CA 1
ATOM 3291 C C . ASN A 1 412 ? -32.490 13.559 -3.478 1.00 67.69 412 ASN A C 1
ATOM 3293 O O . ASN A 1 412 ? -31.476 13.645 -2.785 1.00 67.69 412 ASN A O 1
ATOM 3297 N N . LEU A 1 413 ? -33.551 12.861 -3.084 1.00 67.00 413 LEU A N 1
ATOM 3298 C CA . LEU A 1 413 ? -33.551 12.060 -1.863 1.00 67.00 413 LEU A CA 1
ATOM 3299 C C . LEU A 1 413 ? -33.155 10.616 -2.195 1.00 67.00 413 LEU A C 1
ATOM 3301 O O . LEU A 1 413 ? -33.763 10.022 -3.093 1.00 67.00 413 LEU A O 1
ATOM 3305 N N . PRO A 1 414 ? -32.162 10.039 -1.496 1.00 59.81 414 PRO A N 1
ATOM 3306 C CA . PRO A 1 414 ? -31.791 8.647 -1.700 1.00 59.81 414 PRO A CA 1
ATOM 3307 C C . PRO A 1 414 ? -32.984 7.734 -1.385 1.00 59.81 414 PRO A C 1
ATOM 3309 O O . PRO A 1 414 ? -33.655 7.894 -0.365 1.00 59.81 414 PRO A O 1
ATOM 3312 N N . ARG A 1 415 ? -33.260 6.774 -2.274 1.00 51.84 415 ARG A N 1
ATOM 3313 C CA . ARG A 1 415 ? -34.336 5.788 -2.108 1.00 51.84 415 ARG A CA 1
ATOM 3314 C C . ARG A 1 415 ? -33.737 4.404 -1.889 1.00 51.84 415 ARG A C 1
ATOM 3316 O O . ARG A 1 415 ? -32.934 3.948 -2.699 1.00 51.84 415 ARG A O 1
ATOM 3323 N N . MET A 1 416 ? -34.163 3.718 -0.830 1.00 43.53 416 MET A N 1
ATOM 3324 C CA . MET A 1 416 ? -33.858 2.300 -0.641 1.00 43.53 416 MET A CA 1
ATOM 3325 C C . MET A 1 416 ? -34.724 1.460 -1.586 1.00 43.53 416 MET A C 1
ATOM 3327 O O . MET A 1 416 ? -35.949 1.551 -1.552 1.00 43.53 416 MET A O 1
ATOM 3331 N N . LYS A 1 417 ? -34.100 0.622 -2.421 1.00 43.22 417 LYS A N 1
ATOM 3332 C CA . LYS A 1 417 ? -34.806 -0.469 -3.105 1.00 43.22 417 LYS A CA 1
ATOM 3333 C C . LYS A 1 417 ? -34.900 -1.641 -2.131 1.00 43.22 417 LYS A C 1
ATOM 3335 O O . LYS A 1 417 ? -33.932 -2.379 -1.971 1.00 43.22 417 LYS A O 1
ATOM 3340 N N . ILE A 1 418 ? -36.041 -1.787 -1.464 1.00 37.72 418 ILE A N 1
ATOM 3341 C CA . ILE A 1 418 ? -36.353 -2.984 -0.677 1.00 37.72 418 ILE A CA 1
ATOM 3342 C C . ILE A 1 418 ? -36.518 -4.127 -1.688 1.00 37.72 418 ILE A C 1
ATOM 3344 O O . ILE A 1 418 ? -37.424 -4.086 -2.515 1.00 37.72 418 ILE A O 1
ATOM 3348 N N . ARG A 1 419 ? -35.604 -5.104 -1.696 1.00 33.03 419 ARG A N 1
ATOM 3349 C CA . ARG A 1 419 ? -35.879 -6.397 -2.333 1.00 33.03 419 ARG A CA 1
ATOM 3350 C C . ARG A 1 419 ? -36.673 -7.203 -1.315 1.00 33.03 419 ARG A C 1
ATOM 3352 O O . ARG A 1 419 ? -36.148 -7.458 -0.237 1.00 33.03 419 ARG A O 1
ATOM 3359 N N . GLU A 1 420 ? -37.914 -7.547 -1.643 1.00 29.25 420 GLU A N 1
ATOM 3360 C CA . GLU A 1 420 ? -38.668 -8.559 -0.903 1.00 29.25 420 GLU A CA 1
ATOM 3361 C C . GLU A 1 420 ? -37.830 -9.843 -0.877 1.00 29.25 420 GLU A C 1
ATOM 3363 O O . GLU A 1 420 ? -37.426 -10.361 -1.923 1.00 29.25 420 GLU A O 1
ATOM 3368 N N . GLU A 1 421 ? -37.481 -10.302 0.324 1.00 30.38 421 GLU A N 1
ATOM 3369 C CA . GLU A 1 421 ? -36.946 -11.643 0.513 1.00 30.38 421 GLU A CA 1
ATOM 3370 C C . GLU A 1 421 ? -38.036 -12.621 0.089 1.00 30.38 421 GLU A C 1
ATOM 3372 O O . GLU A 1 421 ? -39.122 -12.651 0.663 1.00 30.38 421 GLU A O 1
ATOM 3377 N N . VAL A 1 422 ? -37.750 -13.396 -0.955 1.00 31.59 422 VAL A N 1
ATOM 3378 C CA . VAL A 1 422 ? -38.558 -14.553 -1.326 1.00 31.59 422 VAL A CA 1
ATOM 3379 C C . VAL A 1 422 ? -38.540 -15.493 -0.127 1.00 31.59 422 VAL A C 1
ATOM 3381 O O . VAL A 1 422 ? -37.504 -16.091 0.176 1.00 31.59 422 VAL A O 1
ATOM 3384 N N . GLU A 1 423 ? -39.675 -15.588 0.566 1.00 27.52 423 GLU A N 1
ATOM 3385 C CA . GLU A 1 423 ? -39.931 -16.627 1.554 1.00 27.52 423 GLU A CA 1
ATOM 3386 C C . GLU A 1 423 ? -39.611 -17.975 0.911 1.00 27.52 423 GLU A C 1
ATOM 3388 O O . GLU A 1 423 ? -40.236 -18.402 -0.063 1.00 27.52 423 GLU A O 1
ATOM 3393 N N . ILE A 1 424 ? -38.591 -18.644 1.441 1.00 30.59 424 ILE A N 1
ATOM 3394 C CA . ILE A 1 424 ? -38.311 -20.030 1.106 1.00 30.59 424 ILE A CA 1
ATOM 3395 C C . ILE A 1 424 ? -39.473 -20.824 1.697 1.00 30.59 424 ILE A C 1
ATOM 3397 O O . ILE A 1 424 ? -39.459 -21.172 2.877 1.00 30.59 424 ILE A O 1
ATOM 3401 N N . THR A 1 425 ? -40.496 -21.102 0.889 1.00 29.62 425 THR A N 1
ATOM 3402 C CA . THR A 1 425 ? -41.486 -22.126 1.209 1.00 29.62 425 THR A CA 1
ATOM 3403 C C . THR A 1 425 ? -40.740 -23.446 1.332 1.00 29.62 425 THR A C 1
ATOM 3405 O O . THR A 1 425 ? -40.367 -24.078 0.341 1.00 29.62 425 THR A O 1
ATOM 3408 N N . THR A 1 426 ? -40.480 -23.845 2.571 1.00 31.39 426 THR A N 1
ATOM 3409 C CA . THR A 1 426 ? -40.067 -25.189 2.947 1.00 31.39 426 THR A CA 1
ATOM 3410 C C . THR A 1 426 ? -41.167 -26.142 2.498 1.00 31.39 426 THR A C 1
ATOM 3412 O O . THR A 1 426 ? -42.182 -26.311 3.170 1.00 31.39 426 THR A O 1
ATOM 3415 N N . ASN A 1 427 ? -40.975 -26.759 1.331 1.00 31.39 427 ASN A N 1
ATOM 3416 C CA . ASN A 1 427 ? -41.813 -27.854 0.864 1.00 31.39 427 ASN A CA 1
ATOM 3417 C C . ASN A 1 427 ? -41.564 -29.062 1.774 1.00 31.39 427 ASN A C 1
ATOM 3419 O O . ASN A 1 427 ? -40.640 -29.854 1.582 1.00 31.39 427 ASN A O 1
ATOM 3423 N N . ARG A 1 428 ? -42.376 -29.157 2.824 1.00 34.09 428 ARG A N 1
ATOM 3424 C CA . ARG A 1 428 ? -42.474 -30.310 3.709 1.00 34.09 428 ARG A CA 1
ATOM 3425 C C . ARG A 1 428 ? -43.389 -31.321 3.019 1.00 34.09 428 ARG A C 1
ATOM 3427 O O . ARG A 1 428 ? -44.590 -31.336 3.255 1.00 34.09 428 ARG A O 1
ATOM 3434 N N . ASN A 1 429 ? -42.819 -32.130 2.128 1.00 36.19 429 ASN A N 1
ATOM 3435 C CA . ASN A 1 429 ? -43.505 -33.305 1.600 1.00 36.19 429 ASN A CA 1
ATOM 3436 C C . ASN A 1 429 ? -43.580 -34.365 2.703 1.00 36.19 429 ASN A C 1
ATOM 3438 O O . ASN A 1 429 ? -42.653 -35.148 2.892 1.00 36.19 429 ASN A O 1
ATOM 3442 N N . GLU A 1 430 ? -44.700 -34.389 3.417 1.00 36.41 430 GLU A N 1
ATOM 3443 C CA . GLU A 1 430 ? -45.158 -35.559 4.155 1.00 36.41 430 GLU A CA 1
ATOM 3444 C C . GLU A 1 430 ? -46.583 -35.914 3.716 1.00 36.41 430 GLU A C 1
ATOM 3446 O O . GLU A 1 430 ? -47.474 -35.070 3.755 1.00 36.41 430 GLU A O 1
ATOM 3451 N N . LYS A 1 431 ? -46.749 -37.212 3.417 1.00 37.78 431 LYS A N 1
ATOM 3452 C CA . LYS A 1 431 ? -47.981 -38.008 3.242 1.00 37.78 431 LYS A CA 1
ATOM 3453 C C . LYS A 1 431 ? -48.622 -38.024 1.851 1.00 37.78 431 LYS A C 1
ATOM 3455 O O . LYS A 1 431 ? -49.385 -37.142 1.501 1.00 37.78 431 LYS A O 1
ATOM 3460 N N . GLU A 1 432 ? -48.442 -39.148 1.157 1.00 37.12 432 GLU A N 1
ATOM 3461 C CA . GLU A 1 432 ? -49.516 -40.149 1.036 1.00 37.12 432 GLU A CA 1
ATOM 3462 C C . GLU A 1 432 ? -48.966 -41.478 0.489 1.00 37.12 432 GLU A C 1
ATOM 3464 O O . GLU A 1 432 ? -48.567 -41.593 -0.664 1.00 37.12 432 GLU A O 1
ATOM 3469 N N . LEU A 1 433 ? -48.943 -42.499 1.347 1.00 41.94 433 LEU A N 1
ATOM 3470 C CA . LEU A 1 433 ? -48.832 -43.907 0.967 1.00 41.94 433 LEU A CA 1
ATOM 3471 C C . LEU A 1 433 ? -49.931 -44.633 1.745 1.00 41.94 433 LEU A C 1
ATOM 3473 O O . LEU A 1 433 ? -49.697 -45.187 2.814 1.00 41.94 433 LEU A O 1
ATOM 3477 N N . VAL A 1 434 ? -51.161 -44.523 1.242 1.00 43.75 434 VAL A N 1
ATOM 3478 C CA . VAL A 1 434 ? -52.283 -45.393 1.609 1.00 43.75 434 VAL A CA 1
ATOM 3479 C C . VAL A 1 434 ? -53.127 -45.629 0.359 1.00 43.75 434 VAL A C 1
ATOM 3481 O O . VAL A 1 434 ? -54.033 -44.853 0.063 1.00 43.75 434 VAL A O 1
ATOM 3484 N N . ARG A 1 435 ? -52.820 -46.703 -0.370 1.00 37.78 435 ARG A N 1
ATOM 3485 C CA . ARG A 1 435 ? -53.753 -47.791 -0.708 1.00 37.78 435 ARG A CA 1
ATOM 3486 C C . ARG A 1 435 ? -53.058 -48.861 -1.528 1.00 37.78 435 ARG A C 1
ATOM 3488 O O . ARG A 1 435 ? -52.375 -48.494 -2.506 1.00 37.78 435 ARG A O 1
#